Protein AF-0000000067801898 (afdb_homodimer)

Radius of gyration: 35.08 Å; Cα contacts (8 Å, |Δi|>4): 593; chains: 2; bounding box: 72×144×115 Å

Structure (mmCIF, N/CA/C/O backbone):
data_AF-0000000067801898-model_v1
#
loop_
_entity.id
_entity.type
_entity.pdbx_description
1 polymer 'ascorbate ferrireductase (transmembrane)'
#
loop_
_atom_site.group_PDB
_atom_site.id
_atom_site.type_symbol
_atom_site.label_atom_id
_atom_site.label_alt_id
_atom_site.label_comp_id
_atom_site.label_asym_id
_atom_site.label_entity_id
_atom_site.label_seq_id
_atom_site.pdbx_PDB_ins_code
_atom_site.Cartn_x
_atom_site.Cartn_y
_atom_site.Cartn_z
_atom_site.occupancy
_atom_site.B_iso_or_equiv
_at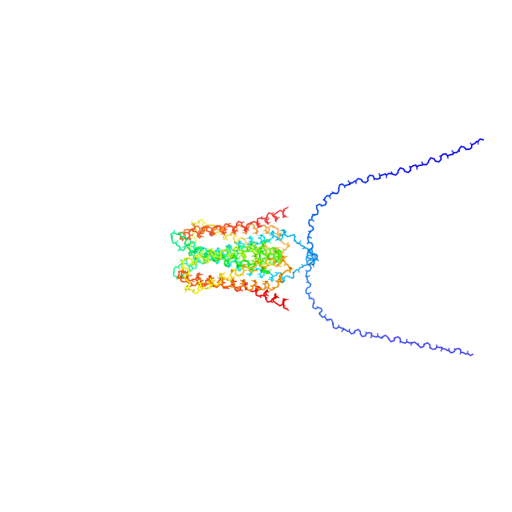om_site.auth_seq_id
_atom_site.auth_comp_id
_atom_site.auth_asym_id
_atom_site.auth_atom_id
_atom_site.pdbx_PDB_model_num
ATOM 1 N N . MET A 1 1 ? -4.434 72.938 93.375 1 27.16 1 MET A N 1
ATOM 2 C CA . MET A 1 1 ? -4.922 71.625 93 1 27.16 1 MET A CA 1
ATOM 3 C C . MET A 1 1 ? -4.379 71.25 91.625 1 27.16 1 MET A C 1
ATOM 5 O O . MET A 1 1 ? -4.59 71.938 90.625 1 27.16 1 MET A O 1
ATOM 9 N N . ASP A 1 2 ? -3.256 70.562 91.562 1 28.69 2 ASP A N 1
ATOM 10 C CA . ASP A 1 2 ? -2.227 70.188 90.625 1 28.69 2 ASP A CA 1
ATOM 11 C C . ASP A 1 2 ? -2.807 69.375 89.5 1 28.69 2 ASP A C 1
ATOM 13 O O . ASP A 1 2 ? -3.562 68.438 89.75 1 28.69 2 ASP A O 1
ATOM 17 N N . ARG A 1 3 ? -3.027 69.938 88.375 1 37.12 3 ARG A N 1
ATOM 18 C CA . ARG A 1 3 ? -3.666 69.438 87.188 1 37.12 3 ARG A CA 1
ATOM 19 C C . ARG A 1 3 ? -2.996 68.125 86.688 1 37.12 3 ARG A C 1
ATOM 21 O O . ARG A 1 3 ? -1.773 68.125 86.562 1 37.12 3 ARG A O 1
ATOM 28 N N . PRO A 1 4 ? -3.576 67 87.062 1 34.25 4 PRO A N 1
ATOM 29 C CA . PRO A 1 4 ? -2.977 65.688 86.812 1 34.25 4 PRO A CA 1
ATOM 30 C C . PRO A 1 4 ? -2.49 65.5 85.375 1 34.25 4 PRO A C 1
ATOM 32 O O . PRO A 1 4 ? -3.008 66.125 84.5 1 34.25 4 PRO A O 1
ATOM 35 N N . SER A 1 5 ? -1.209 65.375 85.188 1 30.64 5 SER A N 1
ATOM 36 C CA . SER A 1 5 ? -0.363 65.062 84.062 1 30.64 5 SER A CA 1
ATOM 37 C C . SER A 1 5 ? -0.878 63.906 83.25 1 30.64 5 SER A C 1
ATOM 39 O O . SER A 1 5 ? -1.076 62.812 83.75 1 30.64 5 SER A O 1
ATOM 41 N N . THR A 1 6 ? -1.916 64.125 82.438 1 31.09 6 THR A N 1
ATOM 42 C CA . THR A 1 6 ? -2.557 63.125 81.562 1 31.09 6 THR A CA 1
ATOM 43 C C . THR A 1 6 ? -1.512 62.312 80.812 1 31.09 6 THR A C 1
ATOM 45 O O . THR A 1 6 ? -0.663 62.875 80.062 1 31.09 6 THR A O 1
ATOM 48 N N . SER A 1 7 ? -0.985 61.25 81.375 1 28.69 7 SER A N 1
ATOM 49 C CA . SER A 1 7 ? -0.036 60.219 80.938 1 28.69 7 SER A CA 1
ATOM 50 C C . SER A 1 7 ? -0.397 59.75 79.562 1 28.69 7 SER A C 1
ATOM 52 O O . SER A 1 7 ? -1.523 59.281 79.312 1 28.69 7 SER A O 1
ATOM 54 N N . ARG A 1 8 ? 0.052 60.406 78.5 1 30.11 8 ARG A N 1
ATOM 55 C CA . ARG A 1 8 ? -0.04 60.094 77.125 1 30.11 8 ARG A CA 1
ATOM 56 C C . ARG A 1 8 ? 0.365 58.656 76.812 1 30.11 8 ARG A C 1
ATOM 58 O O . ARG A 1 8 ? 1.52 58.281 77.062 1 30.11 8 ARG A O 1
ATOM 65 N N . GLN A 1 9 ? -0.418 57.656 77.312 1 26.56 9 GLN A N 1
ATOM 66 C CA . GLN A 1 9 ? -0.182 56.219 77.062 1 26.56 9 GLN A CA 1
ATOM 67 C C . GLN A 1 9 ? 0.159 56 75.562 1 26.56 9 GLN A C 1
ATOM 69 O O . GLN A 1 9 ? -0.583 56.438 74.688 1 26.56 9 GLN A O 1
ATOM 74 N N . SER A 1 10 ? 1.438 56.062 75.188 1 27.97 10 SER A N 1
ATOM 75 C CA . SER A 1 10 ? 2.037 55.719 73.938 1 27.97 10 SER A CA 1
ATOM 76 C C . SER A 1 10 ? 1.45 54.406 73.375 1 27.97 10 SER A C 1
ATOM 78 O O . SER A 1 10 ? 1.435 53.406 74.062 1 27.97 10 SER A O 1
ATOM 80 N N . ILE A 1 11 ? 0.331 54.438 72.75 1 28.78 11 ILE A N 1
ATOM 81 C CA . ILE A 1 11 ? -0.281 53.344 72 1 28.78 11 ILE A CA 1
ATOM 82 C C . ILE A 1 11 ? 0.783 52.625 71.125 1 28.78 11 ILE A C 1
ATOM 84 O O . ILE A 1 11 ? 1.412 53.219 70.25 1 28.78 11 ILE A O 1
ATOM 88 N N . GLU A 1 12 ? 1.595 51.781 71.75 1 26.09 12 GLU A N 1
ATOM 89 C CA . GLU A 1 12 ? 2.527 50.875 71.125 1 26.09 12 GLU A CA 1
ATOM 90 C C . GLU A 1 12 ? 1.897 50.25 69.875 1 26.09 12 GLU A C 1
ATOM 92 O O . GLU A 1 12 ? 0.815 49.656 69.938 1 26.09 12 GLU A O 1
ATOM 97 N N . LYS A 1 13 ? 2.084 50.875 68.75 1 30.86 13 LYS A N 1
ATOM 98 C CA . LYS A 1 13 ? 1.752 50.375 67.438 1 30.86 13 LYS A CA 1
ATOM 99 C C . LYS A 1 13 ? 2.121 48.875 67.312 1 30.86 13 LYS A C 1
ATOM 101 O O . LYS A 1 13 ? 3.291 48.531 67.438 1 30.86 13 LYS A O 1
ATOM 106 N N . VAL A 1 14 ? 1.368 47.969 67.875 1 29.97 14 VAL A N 1
ATOM 107 C CA . VAL A 1 14 ? 1.516 46.531 67.688 1 29.97 14 VAL A CA 1
ATOM 108 C C . VAL A 1 14 ? 1.707 46.281 66.188 1 29.97 14 VAL A C 1
ATOM 110 O O . VAL A 1 14 ? 0.829 46.594 65.375 1 29.97 14 VAL A O 1
ATOM 113 N N . GLU A 1 15 ? 2.885 46.469 65.625 1 28.5 15 GLU A N 1
ATOM 114 C CA . GLU A 1 15 ? 3.24 46.031 64.312 1 28.5 15 GLU A CA 1
ATOM 115 C C . GLU A 1 15 ? 2.674 44.656 64 1 28.5 15 GLU A C 1
ATOM 117 O O . GLU A 1 15 ? 2.975 43.688 64.75 1 28.5 15 GLU A O 1
ATOM 122 N N . MET A 1 16 ? 1.35 44.531 63.75 1 27.84 16 MET A N 1
ATOM 123 C CA . MET A 1 16 ? 0.76 43.312 63.25 1 27.84 16 MET A CA 1
ATOM 124 C C . MET A 1 16 ? 1.7 42.625 62.25 1 27.84 16 MET A C 1
ATOM 126 O O . MET A 1 16 ? 2.006 43.188 61.219 1 27.84 16 MET A O 1
ATOM 130 N N . PHE A 1 17 ? 2.721 41.906 62.719 1 28.55 17 PHE A N 1
ATOM 131 C CA . PHE A 1 17 ? 3.484 41 61.875 1 28.55 17 PHE A CA 1
ATOM 132 C C . PHE A 1 17 ? 2.559 40.188 61 1 28.55 17 PHE A C 1
ATOM 134 O O . PHE A 1 17 ? 1.711 39.438 61.469 1 28.55 17 PHE A O 1
ATOM 141 N N . GLU A 1 18 ? 1.99 40.812 59.906 1 27.89 18 GLU A N 1
ATOM 142 C CA . GLU A 1 18 ? 1.312 40 58.906 1 27.89 18 GLU A CA 1
ATOM 143 C C . GLU A 1 18 ? 2.043 38.688 58.625 1 27.89 18 GLU A C 1
ATOM 145 O O . GLU A 1 18 ? 3.215 38.688 58.25 1 27.89 18 GLU A O 1
ATOM 150 N N . VAL A 1 19 ? 1.879 37.719 59.469 1 30.95 19 VAL A N 1
ATOM 151 C CA . VAL A 1 19 ? 2.256 36.344 59.156 1 30.95 19 VAL A CA 1
ATOM 152 C C . VAL A 1 19 ? 1.935 36.031 57.719 1 30.95 19 VAL A C 1
ATOM 154 O O . VAL A 1 19 ? 0.764 35.938 57.312 1 30.95 19 VAL A O 1
ATOM 157 N N . ARG A 1 20 ? 2.66 36.625 56.781 1 31.84 20 ARG A N 1
ATOM 158 C CA . ARG A 1 20 ? 2.564 36.156 55.406 1 31.84 20 ARG A CA 1
ATOM 159 C C . ARG A 1 20 ? 2.646 34.625 55.344 1 31.84 20 ARG A C 1
ATOM 161 O O . ARG A 1 20 ? 3.643 34.062 55.781 1 31.84 20 ARG A O 1
ATOM 168 N N . GLU A 1 21 ? 1.547 33.938 55.719 1 30.95 21 GLU A N 1
ATOM 169 C CA . GLU A 1 21 ? 1.444 32.5 55.438 1 30.95 21 GLU A CA 1
ATOM 170 C C . GLU A 1 21 ? 2.188 32.125 54.156 1 30.95 21 GLU A C 1
ATOM 172 O O . GLU A 1 21 ? 1.979 32.75 53.094 1 30.95 21 GLU A O 1
ATOM 177 N N . HIS A 1 22 ? 3.428 31.672 54.25 1 29.84 22 HIS A N 1
ATOM 178 C CA . HIS A 1 22 ? 4.148 31.031 53.156 1 29.84 22 HIS A CA 1
ATOM 179 C C . HIS A 1 22 ? 3.25 30.062 52.406 1 29.84 22 HIS A C 1
ATOM 181 O O . HIS A 1 22 ? 2.82 29.047 53 1 29.84 22 HIS A O 1
ATOM 187 N N . VAL A 1 23 ? 2.227 30.5 51.75 1 32.84 23 VAL A N 1
ATOM 188 C CA . VAL A 1 23 ? 1.56 29.562 50.844 1 32.84 23 VAL A CA 1
ATOM 189 C C . VAL A 1 23 ? 2.6 28.688 50.156 1 32.84 23 VAL A C 1
ATOM 191 O O . VAL A 1 23 ? 3.609 29.188 49.656 1 32.84 23 VAL A O 1
ATOM 194 N N . PRO A 1 24 ? 2.719 27.453 50.5 1 31.77 24 PRO A N 1
ATOM 195 C CA . PRO A 1 24 ? 3.668 26.594 49.812 1 31.77 24 PRO A CA 1
ATOM 196 C C . PRO A 1 24 ? 3.723 26.875 48.312 1 31.77 24 PRO A C 1
ATOM 198 O O . PRO A 1 24 ? 2.75 27.375 47.75 1 31.77 24 PRO A O 1
ATOM 201 N N . TYR A 1 25 ? 4.824 27.344 47.75 1 31.38 25 TYR A N 1
ATOM 202 C CA . TYR A 1 25 ? 5.035 27.359 46.312 1 31.38 25 TYR A CA 1
ATOM 203 C C . TYR A 1 25 ? 4.363 26.156 45.625 1 31.38 25 TYR A C 1
ATOM 205 O O . TYR A 1 25 ? 4.734 25.016 45.906 1 31.38 25 TYR A O 1
ATOM 213 N N . GLN A 1 26 ? 3.084 26.109 45.5 1 29.44 26 GLN A N 1
ATOM 214 C CA . GLN A 1 26 ? 2.604 25.078 44.562 1 29.44 26 GLN A CA 1
ATOM 215 C C . GLN A 1 26 ? 3.574 24.891 43.406 1 29.44 26 GLN A C 1
ATOM 217 O O . GLN A 1 26 ? 3.932 25.844 42.719 1 29.44 26 GLN A O 1
ATOM 222 N N . ALA A 1 27 ? 4.457 23.938 43.438 1 32 27 ALA A N 1
ATOM 223 C CA . ALA A 1 27 ? 5.18 23.438 42.25 1 32 27 ALA A CA 1
ATOM 224 C C . ALA A 1 27 ? 4.363 23.656 40.969 1 32 27 ALA A C 1
ATOM 226 O O . ALA A 1 27 ? 3.301 23.047 40.812 1 32 27 ALA A O 1
ATOM 227 N N . GLU A 1 28 ? 4.152 24.875 40.594 1 29.61 28 GLU A N 1
ATOM 228 C CA . GLU A 1 28 ? 3.689 24.953 39.219 1 29.61 28 GLU A CA 1
ATOM 229 C C . GLU A 1 28 ? 4.297 23.844 38.344 1 29.61 28 GLU A C 1
ATOM 231 O O . GLU A 1 28 ? 5.516 23.781 38.188 1 29.61 28 GLU A O 1
ATOM 236 N N . LEU A 1 29 ? 3.875 22.656 38.406 1 31.8 29 LEU A N 1
ATOM 237 C CA . LEU A 1 29 ? 4.152 21.75 37.312 1 31.8 29 LEU A CA 1
ATOM 238 C C . LEU A 1 29 ? 4.293 22.516 36 1 31.8 29 LEU A C 1
ATOM 240 O O . LEU A 1 29 ? 3.324 23.094 35.5 1 31.8 29 LEU A O 1
ATOM 244 N N . THR A 1 30 ? 5.336 23.234 35.844 1 31.27 30 THR A N 1
ATOM 245 C CA . THR A 1 30 ? 5.727 23.703 34.531 1 31.27 30 THR A CA 1
ATOM 246 C C . THR A 1 30 ? 5.223 22.75 33.438 1 31.27 30 THR A C 1
ATOM 248 O O . THR A 1 30 ? 5.719 21.625 33.312 1 31.27 30 THR A O 1
ATOM 251 N N . ARG A 1 31 ? 3.969 22.609 33.281 1 33.97 31 ARG A N 1
ATOM 252 C CA . ARG A 1 31 ? 3.631 22.109 31.938 1 33.97 31 ARG A CA 1
ATOM 253 C C . ARG A 1 31 ? 4.645 22.594 30.906 1 33.97 31 ARG A C 1
ATOM 255 O O . ARG A 1 31 ? 4.949 23.781 30.828 1 33.97 31 ARG A O 1
ATOM 262 N N . ALA A 1 32 ? 5.633 21.688 30.562 1 34.38 32 ALA A N 1
ATOM 263 C CA . ALA A 1 32 ? 6.5 22.047 29.453 1 34.38 32 ALA A CA 1
ATOM 264 C C . ALA A 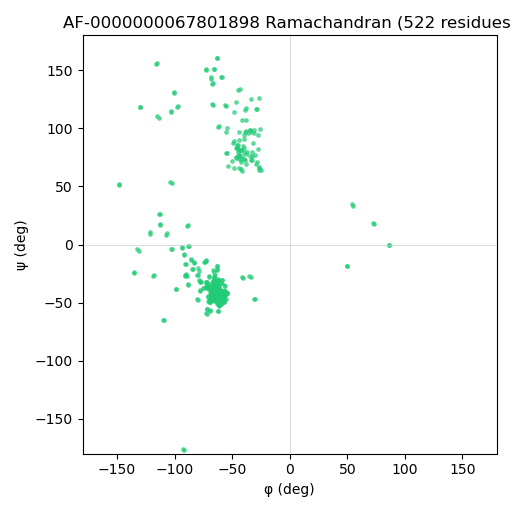1 32 ? 5.781 22.984 28.469 1 34.38 32 ALA A C 1
ATOM 266 O O . ALA A 1 32 ? 4.641 22.719 28.078 1 34.38 32 ALA A O 1
ATOM 267 N N . PRO A 1 33 ? 5.945 24.25 28.609 1 34.5 33 PRO A N 1
ATOM 268 C CA . PRO A 1 33 ? 5.352 25.125 27.594 1 34.5 33 PRO A CA 1
ATOM 269 C C . PRO A 1 33 ? 5.211 24.438 26.234 1 34.5 33 PRO A C 1
ATOM 271 O O . PRO A 1 33 ? 5.941 23.5 25.938 1 34.5 33 PRO A O 1
ATOM 274 N N . ALA A 1 34 ? 4.043 24.406 25.625 1 39.59 34 ALA A N 1
ATOM 275 C CA . ALA A 1 34 ? 4.062 24.281 24.156 1 39.59 34 ALA A CA 1
ATOM 276 C C . ALA A 1 34 ? 5.312 24.922 23.578 1 39.59 34 ALA A C 1
ATOM 278 O O . ALA A 1 34 ? 5.574 26.109 23.797 1 39.59 34 ALA A O 1
ATOM 279 N N . ALA A 1 35 ? 6.418 24.297 23.656 1 37.53 35 ALA A N 1
ATOM 280 C CA . ALA A 1 35 ? 7.664 24.828 23.109 1 37.53 35 ALA A CA 1
ATOM 281 C C . ALA A 1 35 ? 7.402 25.766 21.938 1 37.53 35 ALA A C 1
ATOM 283 O O . ALA A 1 35 ? 6.762 25.359 20.953 1 37.53 35 ALA A O 1
ATOM 284 N N . TYR A 1 36 ? 7.086 26.984 22.219 1 37.62 36 TYR A N 1
ATOM 285 C CA . TYR A 1 36 ? 7.152 28.094 21.266 1 37.62 36 TYR A CA 1
ATOM 286 C C . TYR A 1 36 ? 8.461 28.062 20.484 1 37.62 36 TYR A C 1
ATOM 288 O O . TYR A 1 36 ? 9.539 28.047 21.078 1 37.62 36 TYR A O 1
ATOM 296 N N . ASP A 1 37 ? 8.617 27.312 19.453 1 35.91 37 ASP A N 1
ATOM 297 C CA . ASP A 1 37 ? 9.75 27.719 18.641 1 35.91 37 ASP A CA 1
ATOM 298 C C . ASP A 1 37 ? 9.703 29.234 18.375 1 35.91 37 ASP A C 1
ATOM 300 O O . ASP A 1 37 ? 8.727 29.734 17.812 1 35.91 37 ASP A O 1
ATOM 304 N N . GLU A 1 38 ? 10.266 30.062 19.203 1 38.31 38 GLU A N 1
ATOM 305 C CA . GLU A 1 38 ? 10.367 31.516 19.078 1 38.31 38 GLU A CA 1
ATOM 306 C C . GLU A 1 38 ? 10.43 31.938 17.609 1 38.31 38 GLU A C 1
ATOM 308 O O . GLU A 1 38 ? 9.875 32.969 17.234 1 38.31 38 GLU A O 1
ATOM 313 N N . GLU A 1 39 ? 11.289 31.234 16.828 1 38.41 39 GLU A N 1
ATOM 314 C CA . GLU A 1 39 ? 11.516 31.734 15.484 1 38.41 39 GLU A CA 1
ATOM 315 C C . GLU A 1 39 ? 10.273 31.562 14.617 1 38.41 39 GLU A C 1
ATOM 317 O O . GLU A 1 39 ? 9.93 32.469 13.836 1 38.41 39 GLU A O 1
ATOM 322 N N . SER A 1 40 ? 9.75 30.281 14.484 1 39.47 40 SER A N 1
ATOM 323 C CA . SER A 1 40 ? 8.758 30.156 13.414 1 39.47 40 SER A CA 1
ATOM 324 C C . SER A 1 40 ? 7.352 30.453 13.938 1 39.47 40 SER A C 1
ATOM 326 O O . SER A 1 40 ? 6.41 30.578 13.156 1 39.47 40 SER A O 1
ATOM 328 N N . GLY A 1 41 ? 7.012 31.109 15.164 1 40.03 41 GLY A N 1
ATOM 329 C CA . GLY A 1 41 ? 5.73 31.516 15.711 1 40.03 41 GLY A CA 1
ATOM 330 C C . GLY A 1 41 ? 4.691 30.406 15.695 1 40.03 41 GLY A C 1
ATOM 331 O O . GLY A 1 41 ? 3.512 30.656 15.953 1 40.03 41 GLY A O 1
ATOM 332 N N . ASP A 1 42 ? 4.75 29.297 14.938 1 44.22 42 ASP A N 1
ATOM 333 C CA . ASP A 1 42 ? 3.645 28.359 14.789 1 44.22 42 ASP A CA 1
ATOM 334 C C . ASP A 1 42 ? 3.363 27.625 16.109 1 44.22 42 ASP A C 1
ATOM 336 O O . ASP A 1 42 ? 4.27 27.422 16.906 1 44.22 42 ASP A O 1
ATOM 340 N N . VAL A 1 43 ? 2.242 27.656 16.734 1 45.28 43 VAL A N 1
ATOM 341 C CA . VAL A 1 43 ? 1.743 26.875 17.859 1 45.28 43 VAL A CA 1
ATOM 342 C C . VAL A 1 43 ? 2.213 25.438 17.734 1 45.28 43 VAL A C 1
ATOM 344 O O . VAL A 1 43 ? 1.974 24.781 16.719 1 45.28 43 VAL A O 1
ATOM 347 N N . TYR A 1 44 ? 3.254 24.891 18.328 1 48.19 44 TYR A N 1
ATOM 348 C CA . TYR A 1 44 ? 3.869 23.578 18.328 1 48.19 44 TYR A CA 1
ATOM 349 C C . TYR A 1 44 ? 2.859 22.5 18.719 1 48.19 44 TYR A C 1
ATOM 351 O O . TYR A 1 44 ? 2.363 22.484 19.844 1 48.19 44 TYR A O 1
ATOM 359 N N . ASP A 1 45 ? 1.955 21.969 17.984 1 57.66 45 ASP A N 1
ATOM 360 C CA . ASP A 1 45 ? 1.475 20.641 18.344 1 57.66 45 ASP A CA 1
ATOM 361 C C . ASP A 1 45 ? 2.559 19.844 19.078 1 57.66 45 ASP A C 1
ATOM 363 O O . ASP A 1 45 ? 3.73 19.906 18.703 1 57.66 45 ASP A O 1
ATOM 367 N N . SER A 1 46 ? 2.361 19.438 20.406 1 74.19 46 SER A N 1
ATOM 368 C CA . SER A 1 46 ? 3.361 18.703 21.156 1 74.19 46 SER A CA 1
ATOM 369 C C . SER A 1 46 ? 3.975 17.578 20.328 1 74.19 46 SER A C 1
ATOM 371 O O . SER A 1 46 ? 3.332 17.062 19.406 1 74.19 46 SER A O 1
ATOM 373 N N . SER A 1 47 ? 5.25 17.5 20.359 1 79.19 47 SER A N 1
ATOM 374 C CA . SER A 1 47 ? 5.996 16.438 19.703 1 79.19 47 SER A CA 1
ATOM 375 C C . SER A 1 47 ? 5.305 15.086 19.875 1 79.19 47 SER A C 1
ATOM 377 O O . SER A 1 47 ? 5.266 14.273 18.938 1 79.19 47 SER A O 1
ATOM 379 N N . TRP A 1 48 ? 4.578 14.945 20.969 1 85.06 48 TRP A N 1
ATOM 380 C CA . TRP A 1 48 ? 3.908 13.68 21.234 1 85.06 48 TRP A CA 1
ATOM 381 C C . TRP A 1 48 ? 2.643 13.539 20.391 1 85.06 48 TRP A C 1
ATOM 383 O O . TRP A 1 48 ? 2.338 12.453 19.891 1 85.06 48 TRP A O 1
ATOM 393 N N . THR A 1 49 ? 1.963 14.555 20.266 1 87.69 49 THR A N 1
ATOM 394 C CA . THR A 1 49 ? 0.743 14.516 19.469 1 87.69 49 THR A CA 1
ATOM 395 C C . THR A 1 49 ? 1.066 14.273 17.984 1 87.69 49 THR A C 1
ATOM 397 O O . THR A 1 49 ? 0.364 13.523 17.312 1 87.69 49 THR A O 1
ATOM 400 N N . SER A 1 50 ? 2.125 14.898 17.594 1 89.12 50 SER A N 1
ATOM 401 C CA . SER A 1 50 ? 2.549 14.711 16.219 1 89.12 50 SER A CA 1
ATOM 402 C C . SER A 1 50 ? 3.002 13.273 15.969 1 89.12 50 SER A C 1
ATOM 404 O O . SER A 1 50 ? 2.668 12.68 14.945 1 89.12 50 SER A O 1
ATOM 406 N N . ALA A 1 51 ? 3.701 12.734 16.922 1 90.56 51 ALA A N 1
ATOM 407 C CA . ALA A 1 51 ? 4.156 11.352 16.812 1 90.56 51 ALA A CA 1
ATOM 408 C C . ALA A 1 51 ? 2.975 10.391 16.812 1 90.56 51 ALA A C 1
ATOM 410 O O . ALA A 1 51 ? 2.965 9.398 16.078 1 90.56 51 ALA A O 1
ATOM 411 N N . PHE A 1 52 ? 2.059 10.633 17.672 1 93 52 PHE A N 1
ATOM 412 C CA . PHE A 1 52 ? 0.872 9.789 17.75 1 93 52 PHE A CA 1
ATOM 413 C C . PHE A 1 52 ? 0.104 9.82 16.438 1 93 52 PHE A C 1
ATOM 415 O O . PHE A 1 52 ? -0.318 8.773 15.938 1 93 52 PHE A O 1
ATOM 422 N N . ARG A 1 53 ? -0.082 10.945 15.836 1 92.75 53 ARG A N 1
ATOM 423 C CA . ARG A 1 53 ? -0.771 11.078 14.555 1 92.75 53 ARG A CA 1
ATOM 424 C C . ARG A 1 53 ? -0.017 10.344 13.445 1 92.75 53 ARG A C 1
ATOM 426 O O . ARG A 1 53 ? -0.63 9.695 12.602 1 92.75 53 ARG A O 1
ATOM 433 N N . ALA A 1 54 ? 1.287 10.477 13.539 1 93.81 54 ALA A N 1
ATOM 434 C CA . ALA A 1 54 ? 2.109 9.781 12.547 1 93.81 54 ALA A CA 1
ATOM 435 C C . ALA A 1 54 ? 1.944 8.273 12.664 1 93.81 54 ALA A C 1
ATOM 437 O O . ALA A 1 54 ? 1.88 7.57 11.656 1 93.81 54 ALA A O 1
ATOM 438 N N . MET A 1 55 ? 1.89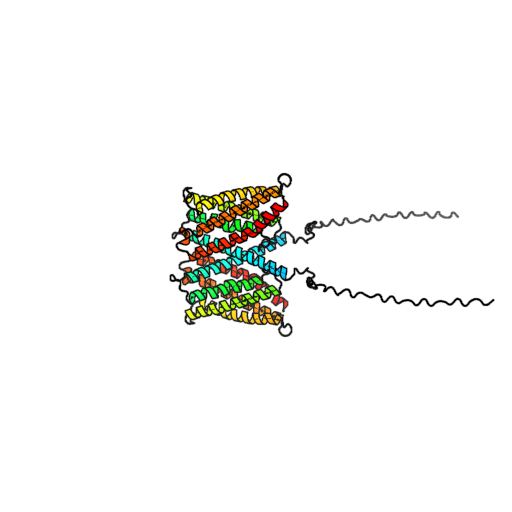7 7.82 13.875 1 95.44 55 MET A N 1
ATOM 439 C CA . MET A 1 55 ? 1.708 6.391 14.102 1 95.44 55 MET A CA 1
ATOM 440 C C . MET A 1 55 ? 0.35 5.934 13.578 1 95.44 55 MET A C 1
ATOM 442 O O . MET A 1 55 ? 0.243 4.871 12.961 1 95.44 55 MET A O 1
ATOM 446 N N . CYS A 1 56 ? -0.7 6.68 13.805 1 95.88 56 CYS A N 1
ATOM 447 C CA . CYS A 1 56 ? -2.029 6.355 13.297 1 95.88 56 CYS A CA 1
ATOM 448 C C . CYS A 1 56 ? -2.043 6.324 11.773 1 95.88 56 CYS A C 1
ATOM 450 O O . CYS A 1 56 ? -2.631 5.426 11.172 1 95.88 56 CYS A O 1
ATOM 452 N N . GLN A 1 57 ? -1.363 7.262 11.172 1 96.25 57 GLN A N 1
ATOM 453 C CA . GLN A 1 57 ? -1.319 7.309 9.719 1 96.25 57 GLN A CA 1
ATOM 454 C C . GLN A 1 57 ? -0.466 6.18 9.148 1 96.25 57 GLN A C 1
ATOM 456 O O . GLN A 1 57 ? -0.737 5.672 8.062 1 96.25 57 GLN A O 1
ATOM 461 N N . LEU A 1 58 ? 0.564 5.82 9.898 1 96.69 58 LEU A N 1
ATOM 462 C CA . LEU A 1 58 ? 1.368 4.68 9.477 1 96.69 58 LEU A CA 1
ATOM 463 C C . LEU A 1 58 ? 0.542 3.396 9.492 1 96.69 58 LEU A C 1
ATOM 465 O O . LEU A 1 58 ? 0.604 2.604 8.555 1 96.69 58 LEU A O 1
ATOM 469 N N . ILE A 1 59 ? -0.253 3.211 10.531 1 97.69 59 ILE A N 1
ATOM 470 C CA . ILE A 1 59 ? -1.118 2.039 10.617 1 97.69 59 ILE A CA 1
ATOM 471 C C . ILE A 1 59 ? -2.137 2.066 9.484 1 97.69 59 ILE A C 1
ATOM 473 O O . ILE A 1 59 ? -2.416 1.034 8.867 1 97.69 59 ILE A O 1
ATOM 477 N N . ASN A 1 60 ? -2.709 3.211 9.211 1 98.12 60 ASN A N 1
ATOM 478 C CA . ASN A 1 60 ? -3.623 3.383 8.086 1 98.12 60 ASN A CA 1
ATOM 479 C C . ASN A 1 60 ? -2.951 3.033 6.762 1 98.12 60 ASN A C 1
ATOM 481 O O . ASN A 1 60 ? -3.527 2.318 5.941 1 98.12 60 ASN A O 1
ATOM 485 N N . LEU A 1 61 ? -1.722 3.496 6.586 1 97.94 61 LEU A N 1
ATOM 486 C CA . LEU A 1 61 ? -0.941 3.211 5.387 1 97.94 61 LEU A CA 1
ATOM 487 C C . LEU A 1 61 ? -0.713 1.711 5.23 1 97.94 61 LEU A C 1
ATOM 489 O O . LEU A 1 61 ? -0.847 1.171 4.129 1 97.94 61 LEU A O 1
ATOM 493 N N . LEU A 1 62 ? -0.403 1.071 6.266 1 98.12 62 LEU A N 1
ATOM 494 C CA . LEU A 1 62 ? -0.156 -0.366 6.234 1 98.12 62 LEU A CA 1
ATOM 495 C C . LEU A 1 62 ? -1.4 -1.121 5.777 1 98.12 62 LEU A C 1
ATOM 497 O O . LEU A 1 62 ? -1.299 -2.115 5.055 1 98.12 62 LEU A O 1
ATOM 501 N N . HIS A 1 63 ? -2.531 -0.66 6.195 1 98.38 63 HIS A N 1
ATOM 502 C CA . HIS A 1 63 ? -3.758 -1.332 5.781 1 98.38 63 HIS A CA 1
ATOM 503 C C . HIS A 1 63 ? -4.062 -1.066 4.312 1 98.38 63 HIS A C 1
ATOM 505 O O . HIS A 1 63 ? -4.59 -1.938 3.615 1 98.38 63 HIS A O 1
ATOM 511 N N . HIS A 1 64 ? -3.779 0.182 3.779 1 98.5 64 HIS A N 1
ATOM 512 C CA . HIS A 1 64 ? -3.859 0.415 2.342 1 98.5 64 HIS A CA 1
ATOM 513 C C . HIS A 1 64 ? -2.932 -0.525 1.579 1 98.5 64 HIS A C 1
ATOM 515 O O . HIS A 1 64 ? -3.295 -1.037 0.518 1 98.5 64 HIS A O 1
ATOM 521 N N . MET A 1 65 ? -1.754 -0.738 2.111 1 98.44 65 MET A N 1
ATOM 522 C CA . MET A 1 65 ? -0.789 -1.641 1.491 1 98.44 65 MET A CA 1
ATOM 523 C C . MET A 1 65 ? -1.321 -3.07 1.459 1 98.44 65 MET A C 1
ATOM 525 O O . MET A 1 65 ? -1.173 -3.77 0.457 1 98.44 65 MET A O 1
ATOM 529 N N . GLN A 1 66 ? -1.936 -3.461 2.561 1 98.69 66 GLN A N 1
ATOM 530 C CA . GLN A 1 66 ? -2.539 -4.789 2.607 1 98.69 66 GLN A CA 1
ATOM 531 C C . GLN A 1 66 ? -3.652 -4.922 1.573 1 98.69 66 GLN A C 1
ATOM 533 O O . GLN A 1 66 ? -3.766 -5.957 0.909 1 98.69 66 GLN A O 1
ATOM 538 N N . VAL A 1 67 ? -4.504 -3.895 1.471 1 98.81 67 VAL A N 1
ATOM 539 C CA . VAL A 1 67 ? -5.57 -3.896 0.477 1 98.81 67 VAL A CA 1
ATOM 540 C C . VAL A 1 67 ? -4.98 -4.078 -0.919 1 98.81 67 VAL A C 1
ATOM 542 O O . VAL A 1 67 ? -5.48 -4.875 -1.714 1 98.81 67 VAL A O 1
ATOM 545 N N . ALA A 1 68 ? -3.91 -3.398 -1.228 1 98.62 68 ALA A N 1
ATOM 546 C CA . ALA A 1 68 ? -3.264 -3.473 -2.535 1 98.62 68 ALA A CA 1
ATOM 547 C C . ALA A 1 68 ? -2.734 -4.879 -2.807 1 98.62 68 ALA A C 1
ATOM 549 O O . ALA A 1 68 ? -2.869 -5.395 -3.918 1 98.62 68 ALA A O 1
ATOM 550 N N . ILE A 1 69 ? -2.162 -5.477 -1.799 1 98.69 69 ILE A N 1
ATOM 551 C CA . ILE A 1 69 ? -1.617 -6.82 -1.944 1 98.69 69 ILE A CA 1
ATOM 552 C C . ILE A 1 69 ? -2.742 -7.805 -2.26 1 98.69 69 ILE A C 1
ATOM 554 O O . ILE A 1 69 ? -2.635 -8.602 -3.191 1 98.69 69 ILE A O 1
ATOM 558 N N . VAL A 1 70 ? -3.822 -7.727 -1.509 1 98.81 70 VAL A N 1
ATOM 559 C CA . VAL A 1 70 ? -4.926 -8.664 -1.679 1 98.81 70 VAL A CA 1
ATOM 560 C C . VAL A 1 70 ? -5.535 -8.5 -3.068 1 98.81 70 VAL A C 1
ATOM 562 O O . VAL A 1 70 ? -5.754 -9.484 -3.779 1 98.81 70 VAL A O 1
ATOM 565 N N . VAL A 1 71 ? -5.773 -7.223 -3.5 1 98.75 71 VAL A N 1
ATOM 566 C CA . VAL A 1 71 ? -6.398 -6.965 -4.793 1 98.75 71 VAL A CA 1
ATOM 567 C C . VAL A 1 71 ? -5.461 -7.402 -5.918 1 98.75 71 VAL A C 1
ATOM 569 O O . VAL A 1 71 ? -5.902 -7.996 -6.902 1 98.75 71 VAL A O 1
ATOM 572 N N . PHE A 1 72 ? -4.168 -7.188 -5.754 1 98.81 72 PHE A N 1
ATOM 573 C CA . PHE A 1 72 ? -3.195 -7.582 -6.766 1 98.81 72 PHE A CA 1
ATOM 574 C C . PHE A 1 72 ? -3.172 -9.094 -6.93 1 98.81 72 PHE A C 1
ATOM 576 O O . PHE A 1 72 ? -3.18 -9.602 -8.055 1 98.81 72 PHE A O 1
ATOM 583 N N . CYS A 1 73 ? -3.137 -9.789 -5.824 1 98 73 CYS A N 1
ATOM 584 C CA . CYS A 1 73 ? -3.105 -11.242 -5.863 1 98 73 CYS A CA 1
ATOM 585 C C . CYS A 1 73 ? -4.387 -11.805 -6.477 1 98 73 CYS A C 1
ATOM 587 O O . CYS A 1 73 ? -4.348 -12.789 -7.215 1 98 73 CYS A O 1
ATOM 589 N N . LEU A 1 74 ? -5.492 -11.172 -6.141 1 97.81 74 LEU A N 1
ATOM 590 C CA . LEU A 1 74 ? -6.77 -11.578 -6.715 1 97.81 74 LEU A CA 1
ATOM 591 C C . LEU A 1 74 ? -6.758 -11.43 -8.234 1 97.81 74 LEU A C 1
ATOM 593 O O . LEU A 1 74 ? -7.176 -12.336 -8.953 1 97.81 74 LEU A O 1
ATOM 597 N N . TRP A 1 75 ? -6.293 -10.289 -8.695 1 97.94 75 TRP A N 1
ATOM 598 C CA . TRP A 1 75 ? -6.219 -10.031 -10.125 1 97.94 75 TRP A CA 1
ATOM 599 C C . TRP A 1 75 ? -5.254 -10.992 -10.805 1 97.94 75 TRP A C 1
ATOM 601 O O . TRP A 1 75 ? -5.566 -11.555 -11.859 1 97.94 75 TRP A O 1
ATOM 611 N N . HIS A 1 76 ? -4.082 -11.211 -10.164 1 97.06 76 HIS A N 1
ATOM 612 C CA . HIS A 1 76 ? -3.104 -12.125 -10.734 1 97.06 76 HIS A CA 1
ATOM 613 C C . HIS A 1 76 ? -3.678 -13.539 -10.859 1 97.06 76 HIS A C 1
ATOM 615 O O . HIS A 1 76 ? -3.498 -14.195 -11.883 1 97.06 76 HIS A O 1
ATOM 621 N N . PHE A 1 77 ? -4.352 -14.008 -9.875 1 96.38 77 PHE A N 1
ATOM 622 C CA . PHE A 1 77 ? -4.961 -15.336 -9.883 1 96.38 77 PHE A CA 1
ATOM 623 C C . PHE A 1 77 ? -6.008 -15.438 -10.984 1 96.38 77 PHE A C 1
ATOM 625 O O . PHE A 1 77 ? -5.977 -16.375 -11.789 1 96.38 77 PHE A O 1
ATOM 632 N N . ALA A 1 78 ? -6.941 -14.438 -11.016 1 96.75 78 ALA A N 1
ATOM 633 C CA . ALA A 1 78 ? -8.047 -14.484 -11.969 1 96.75 78 ALA A CA 1
ATOM 634 C C . ALA A 1 78 ? -7.535 -14.453 -13.406 1 96.75 78 ALA A C 1
ATOM 636 O O . ALA A 1 78 ? -8.039 -15.172 -14.266 1 96.75 78 ALA A O 1
ATOM 637 N N . LEU A 1 79 ? -6.473 -13.734 -13.648 1 95.31 79 LEU A N 1
ATOM 638 C CA . LEU A 1 79 ? -5.992 -13.523 -15.008 1 95.31 79 LEU A CA 1
ATOM 639 C C . LEU A 1 79 ? -5.082 -14.672 -15.453 1 95.31 79 LEU A C 1
ATOM 641 O O . LEU A 1 79 ? -4.797 -14.82 -16.641 1 95.31 79 LEU A O 1
ATOM 645 N N . THR A 1 80 ? -4.641 -15.531 -14.461 1 93.25 80 THR A N 1
ATOM 646 C CA . THR A 1 80 ? -3.725 -16.609 -14.812 1 93.25 80 THR A CA 1
ATOM 647 C C . THR A 1 80 ? -4.32 -17.969 -14.453 1 93.25 80 THR A C 1
ATOM 649 O O . THR A 1 80 ? -3.629 -18.984 -14.484 1 93.25 80 THR A O 1
ATOM 652 N N . ALA A 1 81 ? -5.523 -18.031 -14.117 1 90.56 81 ALA A N 1
ATOM 653 C CA . ALA A 1 81 ? -6.16 -19.266 -13.641 1 90.56 81 ALA A CA 1
ATOM 654 C C . ALA A 1 81 ? -6.258 -20.297 -14.758 1 90.56 81 ALA A C 1
ATOM 656 O O . ALA A 1 81 ? -6.094 -21.484 -14.523 1 90.56 81 ALA A O 1
ATOM 657 N N . GLU A 1 82 ? -6.523 -19.781 -16 1 90.19 82 GLU A N 1
ATOM 658 C CA . GLU A 1 82 ? -6.629 -20.688 -17.141 1 90.19 82 GLU A CA 1
ATOM 659 C C . GLU A 1 82 ? -5.344 -20.688 -17.969 1 90.19 82 GLU A C 1
ATOM 661 O O . GLU A 1 82 ? -4.855 -19.641 -18.375 1 90.19 82 GLU A O 1
ATOM 666 N N . ALA A 1 83 ? -4.855 -21.812 -18.25 1 86.69 83 ALA A N 1
ATOM 667 C CA . ALA A 1 83 ? -3.59 -21.969 -18.969 1 86.69 83 ALA A CA 1
ATOM 668 C C . ALA A 1 83 ? -3.668 -21.375 -20.375 1 86.69 83 ALA A C 1
ATOM 670 O O . ALA A 1 83 ? -2.674 -20.859 -20.891 1 86.69 83 ALA A O 1
ATOM 671 N N . ASN A 1 84 ? -4.887 -21.422 -20.922 1 89.56 84 ASN A N 1
ATOM 672 C CA . ASN A 1 84 ? -5.023 -20.938 -22.297 1 89.56 84 ASN A CA 1
ATOM 673 C C . ASN A 1 84 ? -5.297 -19.438 -22.344 1 89.56 84 ASN A C 1
ATOM 675 O O . ASN A 1 84 ? -5.469 -18.859 -23.422 1 89.56 84 ASN A O 1
ATOM 679 N N . GLY A 1 85 ? -5.414 -18.75 -21.172 1 88.12 85 GLY A N 1
ATOM 680 C CA . GLY A 1 85 ? -5.574 -17.297 -21.109 1 88.12 85 GLY A CA 1
ATOM 681 C C . GLY A 1 85 ? -7.02 -16.859 -21.219 1 88.12 85 GLY A C 1
ATOM 682 O O . GLY A 1 85 ? -7.305 -15.656 -21.203 1 88.12 85 GLY A O 1
ATOM 683 N N . THR A 1 86 ? -7.914 -17.797 -21.359 1 91.25 86 THR A N 1
ATOM 684 C CA . THR A 1 86 ? -9.328 -17.438 -21.438 1 91.25 86 THR A CA 1
ATOM 685 C C . THR A 1 86 ? -9.836 -16.906 -20.094 1 91.25 86 THR A C 1
ATOM 687 O O . THR A 1 86 ? -9.398 -17.375 -19.047 1 91.25 86 THR A O 1
ATOM 690 N N . ILE A 1 87 ? -10.727 -15.93 -20.203 1 93.56 87 ILE A N 1
ATOM 691 C CA . ILE A 1 87 ? -11.336 -15.359 -19 1 93.56 87 ILE A CA 1
ATOM 692 C C . ILE A 1 87 ? -12.836 -15.664 -19 1 93.56 87 ILE A C 1
ATOM 694 O O . ILE A 1 87 ? -13.578 -15.172 -19.844 1 93.56 87 ILE A O 1
ATOM 698 N N . SER A 1 88 ? -13.266 -16.531 -18.094 1 94.88 88 SER A N 1
ATOM 699 C CA . SER A 1 88 ? -14.664 -16.922 -17.984 1 94.88 88 SER A CA 1
ATOM 700 C C . SER A 1 88 ? -15.406 -16.047 -16.984 1 94.88 88 SER A C 1
ATOM 702 O O . SER A 1 88 ? -14.836 -15.102 -16.438 1 94.88 88 SER A O 1
ATOM 704 N N . ASN A 1 89 ? -16.656 -16.344 -16.734 1 95.44 89 ASN A N 1
ATOM 705 C CA . ASN A 1 89 ? -17.484 -15.625 -15.781 1 95.44 89 ASN A CA 1
ATOM 706 C C . ASN A 1 89 ? -16.938 -15.734 -14.359 1 95.44 89 ASN A C 1
ATOM 708 O O . ASN A 1 89 ? -17.078 -14.805 -13.562 1 95.44 89 ASN A O 1
ATOM 712 N N . LEU A 1 90 ? -16.328 -16.781 -14.078 1 95 90 LEU A N 1
ATOM 713 C CA . LEU A 1 90 ? -15.805 -16.984 -12.727 1 95 90 LEU A CA 1
ATOM 714 C C . LEU A 1 90 ? -14.648 -16.031 -12.445 1 95 90 LEU A C 1
ATOM 716 O O . LEU A 1 90 ? -14.609 -15.398 -11.383 1 95 90 LEU A O 1
ATOM 720 N N . GLU A 1 91 ? -13.695 -15.93 -13.398 1 96.88 91 GLU A N 1
ATOM 721 C CA . GLU A 1 91 ? -12.57 -15.023 -13.227 1 96.88 91 GLU A CA 1
ATOM 722 C C . GLU A 1 91 ? -13.031 -13.562 -13.195 1 96.88 91 GLU A C 1
ATOM 724 O O . GLU A 1 91 ? -12.516 -12.766 -12.414 1 96.88 91 GLU A O 1
ATOM 729 N N . LEU A 1 92 ? -13.961 -13.312 -14 1 97.94 92 LEU A N 1
ATOM 730 C CA . LEU A 1 92 ? -14.516 -11.961 -13.984 1 97.94 92 LEU A CA 1
ATOM 731 C C . LEU A 1 92 ? -15.234 -11.672 -12.672 1 97.94 92 LEU A C 1
ATOM 733 O O . LEU A 1 92 ? -15.148 -10.562 -12.141 1 97.94 92 LEU A O 1
ATOM 737 N N . HIS A 1 93 ? -15.984 -12.688 -12.164 1 98.38 93 HIS A N 1
ATOM 738 C CA . HIS A 1 93 ? -16.609 -12.57 -10.852 1 98.38 93 HIS A CA 1
ATOM 739 C C . HIS A 1 93 ? -15.578 -12.242 -9.781 1 98.38 93 HIS A C 1
ATOM 741 O O . HIS A 1 93 ? -15.781 -11.328 -8.977 1 98.38 93 HIS A O 1
ATOM 747 N N . ILE A 1 94 ? -14.461 -12.867 -9.828 1 98.19 94 ILE A N 1
ATOM 748 C CA . ILE A 1 94 ? -13.406 -12.68 -8.844 1 98.19 94 ILE A CA 1
ATOM 749 C C . ILE A 1 94 ? -12.852 -11.258 -8.945 1 98.19 94 ILE A C 1
ATOM 751 O O . ILE A 1 94 ? -12.703 -10.57 -7.93 1 98.19 94 ILE A O 1
ATOM 755 N N . ILE A 1 95 ? -12.664 -10.781 -10.117 1 98.44 95 ILE A N 1
ATOM 756 C CA . ILE A 1 95 ? -12.078 -9.469 -10.344 1 98.44 95 ILE A CA 1
ATOM 757 C C . ILE A 1 95 ? -13.07 -8.383 -9.93 1 98.44 95 ILE A C 1
ATOM 759 O O . ILE A 1 95 ? -12.719 -7.469 -9.18 1 98.44 95 ILE A O 1
ATOM 763 N N . PHE A 1 96 ? -14.266 -8.484 -10.367 1 98.69 96 PHE A N 1
ATOM 764 C CA . PHE A 1 96 ? -15.258 -7.438 -10.141 1 98.69 96 PHE A CA 1
ATOM 765 C C . PHE A 1 96 ? -15.703 -7.414 -8.688 1 98.69 96 PHE A C 1
ATOM 767 O O . PHE A 1 96 ? -15.586 -6.387 -8.008 1 98.69 96 PHE A O 1
ATOM 774 N N . ALA A 1 97 ? -16.188 -8.555 -8.172 1 98.69 97 ALA A N 1
ATOM 775 C CA . ALA A 1 97 ? -16.656 -8.602 -6.793 1 98.69 97 ALA A CA 1
ATOM 776 C C . ALA A 1 97 ? -15.516 -8.344 -5.812 1 98.69 97 ALA A C 1
ATOM 778 O O . ALA A 1 97 ? -15.68 -7.605 -4.836 1 98.69 97 ALA A O 1
ATOM 779 N N . GLY A 1 98 ? -14.352 -8.938 -6.125 1 98.62 98 GLY A N 1
ATOM 780 C CA . GLY A 1 98 ? -13.188 -8.742 -5.27 1 98.62 98 GLY A CA 1
ATOM 781 C C . GLY A 1 98 ? -12.727 -7.301 -5.223 1 98.62 98 GLY A C 1
ATOM 782 O O . GLY A 1 98 ? -12.484 -6.754 -4.145 1 98.62 98 GLY A O 1
ATOM 783 N N . THR A 1 99 ? -12.617 -6.664 -6.379 1 98.81 99 THR A N 1
ATOM 784 C CA . THR A 1 99 ? -12.211 -5.266 -6.449 1 98.81 99 THR A CA 1
ATOM 785 C C . THR A 1 99 ? -13.266 -4.359 -5.828 1 98.81 99 THR A C 1
ATOM 787 O O . THR A 1 99 ? -12.938 -3.375 -5.164 1 98.81 99 THR A O 1
ATOM 790 N N . GLY A 1 100 ? -14.492 -4.711 -6.039 1 98.88 100 GLY A N 1
ATOM 791 C CA . GLY A 1 100 ? -15.57 -3.926 -5.457 1 98.88 100 GLY A CA 1
ATOM 792 C C . GLY A 1 100 ? -15.508 -3.863 -3.941 1 98.88 100 GLY A C 1
ATOM 793 O O . GLY A 1 100 ? -15.516 -2.775 -3.361 1 98.88 100 GLY A O 1
ATOM 794 N N . TYR A 1 101 ? -15.406 -5 -3.295 1 98.88 101 TYR A N 1
ATOM 795 C CA . TYR A 1 101 ? -15.438 -5.039 -1.837 1 98.88 101 TYR A CA 1
ATOM 796 C C . TYR A 1 101 ? -14.086 -4.652 -1.251 1 98.88 101 TYR A C 1
ATOM 798 O O . TYR A 1 101 ? -14 -3.783 -0.382 1 98.88 101 TYR A O 1
ATOM 806 N N . GLN A 1 102 ? -13.055 -5.242 -1.791 1 98.44 102 GLN A N 1
ATOM 807 C CA . GLN A 1 102 ? -11.75 -5.156 -1.155 1 98.44 102 GLN A CA 1
ATOM 808 C C . GLN A 1 102 ? -11.07 -3.822 -1.46 1 98.44 102 GLN A C 1
ATOM 810 O O . GLN A 1 102 ? -10.242 -3.352 -0.683 1 98.44 102 GLN A O 1
ATOM 815 N N . PHE A 1 103 ? -11.414 -3.236 -2.566 1 98.75 103 PHE A N 1
ATOM 816 C CA . PHE A 1 103 ? -10.75 -1.99 -2.922 1 98.75 103 PHE A CA 1
ATOM 817 C C . PHE A 1 103 ? -11.703 -0.809 -2.797 1 98.75 103 PHE A C 1
ATOM 819 O O . PHE A 1 103 ? -11.609 -0.03 -1.845 1 98.75 103 PHE A O 1
ATOM 826 N N . PHE A 1 104 ? -12.719 -0.772 -3.596 1 98.81 104 PHE A N 1
ATOM 827 C CA . PHE A 1 104 ? -13.539 0.428 -3.707 1 98.81 104 PHE A CA 1
ATOM 828 C C . PHE A 1 104 ? -14.336 0.658 -2.43 1 98.81 104 PHE A C 1
ATOM 830 O O . PHE A 1 104 ? -14.328 1.757 -1.873 1 98.81 104 PHE A O 1
ATOM 837 N N . LEU A 1 105 ? -15 -0.309 -1.926 1 98.81 105 LEU A N 1
ATOM 838 C CA . LEU A 1 105 ? -15.867 -0.101 -0.768 1 98.81 105 LEU A CA 1
ATOM 839 C C . LEU A 1 105 ? -15.039 0.048 0.506 1 98.81 105 LEU A C 1
ATOM 841 O O . LEU A 1 105 ? -15.383 0.843 1.384 1 98.81 105 LEU A O 1
ATOM 845 N N . VAL A 1 106 ? -13.953 -0.709 0.623 1 98.75 106 VAL A N 1
ATOM 846 C CA . VAL A 1 106 ? -13.047 -0.526 1.755 1 98.75 106 VAL A CA 1
ATOM 847 C C . VAL A 1 106 ? -12.461 0.882 1.725 1 98.75 106 VAL A C 1
ATOM 849 O O . VAL A 1 106 ? -12.438 1.576 2.744 1 98.75 106 VAL A O 1
ATOM 852 N N . GLU A 1 107 ? -12.023 1.348 0.514 1 98.62 107 GLU A N 1
ATOM 853 C CA . GLU A 1 107 ? -11.461 2.691 0.398 1 98.62 107 GLU A CA 1
ATOM 854 C C . GLU A 1 107 ? -12.523 3.754 0.667 1 98.62 107 GLU A C 1
ATOM 856 O O . GLU A 1 107 ? -12.219 4.828 1.185 1 98.62 107 GLU A O 1
ATOM 861 N N . ALA A 1 108 ? -13.781 3.447 0.316 1 98.31 108 ALA A N 1
ATOM 862 C CA . ALA A 1 108 ? -14.859 4.375 0.634 1 98.31 108 ALA A CA 1
ATOM 863 C C . ALA A 1 108 ? -14.969 4.598 2.141 1 98.31 108 ALA A C 1
ATOM 865 O O . ALA A 1 108 ? -15.086 5.738 2.6 1 98.31 108 ALA A O 1
ATOM 866 N N . ILE A 1 109 ? -14.867 3.539 2.875 1 98.12 109 ILE A N 1
ATOM 867 C CA . ILE A 1 109 ? -14.938 3.629 4.328 1 98.12 109 ILE A CA 1
ATOM 868 C C . ILE A 1 109 ? -13.703 4.344 4.863 1 98.12 109 ILE A C 1
ATOM 870 O O . ILE A 1 109 ? -13.812 5.242 5.703 1 98.12 109 ILE A O 1
ATOM 874 N N . LEU A 1 110 ? -12.547 4.051 4.309 1 98.12 110 LEU A N 1
ATOM 875 C CA . LEU A 1 110 ? -11.289 4.621 4.789 1 98.12 110 LEU A CA 1
ATOM 876 C C . LEU A 1 110 ? -11.211 6.113 4.469 1 98.12 110 LEU A C 1
ATOM 878 O O . LEU A 1 110 ? -10.578 6.875 5.199 1 98.12 110 LEU A O 1
ATOM 882 N N . THR A 1 111 ? -11.891 6.492 3.424 1 97.44 111 THR A N 1
ATOM 883 C CA . THR A 1 111 ? -11.898 7.902 3.047 1 97.44 111 THR A CA 1
ATOM 884 C C . THR A 1 111 ? -12.445 8.766 4.18 1 97.44 111 THR A C 1
ATOM 886 O O . THR A 1 111 ? -12.031 9.906 4.355 1 97.44 111 THR A O 1
ATOM 889 N N . LEU A 1 112 ? -13.336 8.219 4.977 1 95.94 112 LEU A N 1
ATOM 890 C CA . LEU A 1 112 ? -13.977 8.969 6.051 1 95.94 112 LEU A CA 1
ATOM 891 C C . LEU A 1 112 ? -13.219 8.781 7.367 1 95.94 112 LEU A C 1
ATOM 893 O O . LEU A 1 112 ? -13.586 9.367 8.383 1 95.94 112 LEU A O 1
ATOM 897 N N . HIS A 1 113 ? -12.188 7.965 7.348 1 95.69 113 HIS A N 1
ATOM 898 C CA . HIS A 1 113 ? -11.383 7.727 8.539 1 95.69 113 HIS A CA 1
ATOM 899 C C . HIS A 1 113 ? -10.617 8.984 8.945 1 95.69 113 HIS A C 1
ATOM 901 O O . HIS A 1 113 ? -10.008 9.641 8.102 1 95.69 113 HIS A O 1
ATOM 907 N N . ARG A 1 114 ? -10.531 9.281 10.172 1 93.44 114 ARG A N 1
ATOM 908 C CA . ARG A 1 114 ? -9.961 10.516 10.695 1 93.44 114 ARG A CA 1
ATOM 909 C C . ARG A 1 114 ? -8.461 10.586 10.414 1 93.44 114 ARG A C 1
ATOM 911 O O . ARG A 1 114 ? -7.918 11.672 10.172 1 93.44 114 ARG A O 1
ATOM 918 N N . HIS A 1 115 ? -7.777 9.445 10.383 1 93.62 115 HIS A N 1
ATOM 919 C CA . HIS A 1 115 ? -6.328 9.414 10.219 1 93.62 115 HIS A CA 1
ATOM 920 C C . HIS A 1 115 ? -5.945 8.789 8.875 1 93.62 115 HIS A C 1
ATOM 922 O O . HIS A 1 115 ? -4.891 8.164 8.758 1 93.62 115 HIS A O 1
ATOM 928 N N . ASN A 1 116 ? -6.898 8.93 7.961 1 95.81 116 ASN A N 1
ATOM 929 C CA . ASN A 1 116 ? -6.566 8.391 6.645 1 95.81 116 ASN A CA 1
ATOM 930 C C . ASN A 1 116 ? -5.324 9.07 6.062 1 95.81 116 ASN A C 1
ATOM 932 O O . ASN A 1 116 ? -5.164 10.281 6.176 1 95.81 116 ASN A O 1
ATOM 936 N N . SER A 1 117 ? -4.527 8.367 5.371 1 93.88 117 SER A N 1
ATOM 937 C CA . SER A 1 117 ? -3.188 8.75 4.938 1 93.88 117 SER A CA 1
ATOM 938 C C . SER A 1 117 ? -3.244 9.781 3.811 1 93.88 117 SER A C 1
ATOM 940 O O . SER A 1 117 ? -2.238 10.422 3.498 1 93.88 117 SER A O 1
ATOM 942 N N . TRP A 1 118 ? -4.418 9.938 3.182 1 92.31 118 TRP A N 1
ATOM 943 C CA . TRP A 1 118 ? -4.395 10.875 2.062 1 92.31 118 TRP A CA 1
ATOM 944 C C . TRP A 1 118 ? -5.598 11.805 2.107 1 92.31 118 TRP A C 1
ATOM 946 O O . TRP A 1 118 ? -5.535 12.938 1.613 1 92.31 118 TRP A O 1
ATOM 956 N N . SER A 1 119 ? -6.684 11.438 2.748 1 92.62 119 SER A N 1
ATOM 957 C CA . SER A 1 119 ? -7.902 12.227 2.629 1 92.62 119 SER A CA 1
ATOM 958 C C . SER A 1 119 ? -8.125 13.086 3.871 1 92.62 119 SER A C 1
ATOM 960 O O . SER A 1 119 ? -9.07 13.875 3.922 1 92.62 119 SER A O 1
ATOM 962 N N . PHE A 1 120 ? -7.266 12.938 4.883 1 91.44 120 PHE A N 1
ATOM 963 C CA . PHE A 1 120 ? -7.52 13.625 6.141 1 91.44 120 PHE A CA 1
ATOM 964 C C . PHE A 1 120 ? -7.5 15.133 5.949 1 91.44 120 PHE A C 1
ATOM 966 O O . PHE A 1 120 ? -8.117 15.875 6.719 1 91.44 120 PHE A O 1
ATOM 973 N N . GLN A 1 121 ? -6.898 15.617 4.844 1 87.88 121 GLN A N 1
ATOM 974 C CA . GLN A 1 121 ? -6.766 17.047 4.617 1 87.88 121 GLN A CA 1
ATOM 975 C C . GLN A 1 121 ? -7.938 17.594 3.805 1 87.88 121 GLN A C 1
ATOM 977 O O . GLN A 1 121 ? -8.07 18.797 3.627 1 87.88 121 GLN A O 1
ATOM 982 N N . LEU A 1 122 ? -8.75 16.688 3.322 1 91.88 122 LEU A N 1
ATOM 983 C CA . LEU A 1 122 ? -9.891 17.109 2.525 1 91.88 122 LEU A CA 1
ATOM 984 C C . LEU A 1 122 ? -10.961 17.75 3.408 1 91.88 122 LEU A C 1
ATOM 986 O O . LEU A 1 122 ? -11.07 17.422 4.59 1 91.88 122 LEU A O 1
ATOM 990 N N . SER A 1 123 ? -11.703 18.672 2.803 1 90.56 123 SER A N 1
ATOM 991 C CA . SER A 1 123 ? -12.875 19.219 3.488 1 90.56 123 SER A CA 1
ATOM 992 C C . SER A 1 123 ? -13.914 18.125 3.744 1 90.56 123 SER A C 1
ATOM 994 O O . SER A 1 123 ? -13.883 17.062 3.121 1 90.56 123 SER A O 1
ATOM 996 N N . LYS A 1 124 ? -14.766 18.359 4.625 1 88.75 124 LYS A N 1
ATOM 997 C CA . LYS A 1 124 ? -15.852 17.422 4.91 1 88.75 124 LYS A CA 1
ATOM 998 C C . LYS A 1 124 ? -16.656 17.125 3.652 1 88.75 124 LYS A C 1
ATOM 1000 O O . LYS A 1 124 ? -17.016 15.969 3.4 1 88.75 124 LYS A O 1
ATOM 1005 N N . ASP A 1 125 ? -16.875 18.141 2.92 1 87.88 125 ASP A N 1
ATOM 1006 C CA . ASP A 1 125 ? -17.625 17.969 1.679 1 87.88 125 ASP A CA 1
ATOM 1007 C C . ASP A 1 125 ? -16.828 17.156 0.667 1 87.88 125 ASP A C 1
ATOM 1009 O O . ASP A 1 125 ? -17.375 16.312 -0.041 1 87.88 125 ASP A O 1
ATOM 1013 N N . GLY A 1 126 ? -15.562 17.438 0.592 1 91.5 126 GLY A N 1
ATOM 1014 C CA . GLY A 1 126 ? -14.703 16.672 -0.289 1 91.5 126 GLY A CA 1
ATOM 1015 C C . GLY A 1 126 ? -14.672 15.195 0.056 1 91.5 126 GLY A C 1
ATOM 1016 O O . GLY A 1 126 ? -14.766 14.344 -0.831 1 91.5 126 GLY A O 1
ATOM 1017 N N . LYS A 1 127 ? -14.586 14.883 1.279 1 94.44 127 LYS A N 1
ATOM 1018 C CA . LYS A 1 127 ? -14.602 13.5 1.742 1 94.44 127 LYS A CA 1
ATOM 1019 C C . LYS A 1 127 ? -15.922 12.812 1.385 1 94.44 127 LYS A C 1
ATOM 1021 O O . LYS A 1 127 ? -15.93 11.656 0.949 1 94.44 127 LYS A O 1
ATOM 1026 N N . ARG A 1 128 ? -16.969 13.562 1.579 1 92.25 128 ARG A N 1
ATOM 1027 C CA . ARG A 1 128 ? -18.297 13.023 1.271 1 92.25 128 ARG A CA 1
ATOM 1028 C C . ARG A 1 128 ? -18.422 12.703 -0.214 1 92.25 128 ARG A C 1
ATOM 1030 O O . ARG A 1 128 ? -18.984 11.672 -0.585 1 92.25 128 ARG A O 1
ATOM 1037 N N . ILE A 1 129 ? -17.906 13.531 -1.008 1 93.31 129 ILE A N 1
ATOM 1038 C CA . ILE A 1 129 ? -17.984 13.344 -2.453 1 93.31 129 ILE A CA 1
ATOM 1039 C C . ILE A 1 129 ? -17.141 12.141 -2.867 1 93.31 129 ILE A C 1
ATOM 1041 O O . ILE A 1 129 ? -17.609 11.281 -3.617 1 93.31 129 ILE A O 1
ATOM 1045 N N . VAL A 1 130 ? -15.898 12.086 -2.365 1 96 130 VAL A N 1
ATOM 1046 C CA . VAL A 1 130 ? -15.016 10.984 -2.713 1 96 130 VAL A CA 1
ATOM 1047 C C . VAL A 1 130 ? -15.602 9.672 -2.193 1 96 130 VAL A C 1
ATOM 1049 O O . VAL A 1 130 ? -15.625 8.664 -2.91 1 96 130 VAL A O 1
ATOM 1052 N N . HIS A 1 131 ? -16.125 9.688 -0.982 1 97.25 131 HIS A N 1
ATOM 1053 C CA . HIS A 1 131 ? -16.812 8.523 -0.414 1 97.25 131 HIS A CA 1
ATOM 1054 C C . HIS A 1 131 ? -17.969 8.07 -1.301 1 97.25 131 HIS A C 1
ATOM 1056 O O . HIS A 1 131 ? -18.078 6.883 -1.612 1 97.25 131 HIS A O 1
ATOM 1062 N N . GLY A 1 132 ? -18.812 9.047 -1.688 1 96.12 132 GLY A N 1
ATOM 1063 C CA . GLY A 1 132 ? -19.953 8.719 -2.533 1 96.12 132 GLY A CA 1
ATOM 1064 C C . GLY A 1 132 ? -19.547 8.125 -3.871 1 96.12 132 GLY A C 1
ATOM 1065 O O . GLY A 1 132 ? -20.172 7.164 -4.336 1 96.12 132 GLY A O 1
ATOM 1066 N N . CYS A 1 133 ? -18.5 8.633 -4.48 1 97.06 133 CYS A N 1
ATOM 1067 C CA . CYS A 1 133 ? -18 8.133 -5.762 1 97.06 133 CYS A CA 1
ATOM 1068 C C . CYS A 1 133 ? -17.469 6.711 -5.621 1 97.06 133 CYS A C 1
ATOM 1070 O O . CYS A 1 133 ? -17.797 5.84 -6.434 1 97.06 133 CYS A O 1
ATOM 1072 N N . LEU A 1 134 ? -16.688 6.523 -4.625 1 98.38 134 LEU A N 1
ATOM 1073 C CA . LEU A 1 134 ? -16.125 5.203 -4.398 1 98.38 134 LEU A CA 1
ATOM 1074 C C . LEU A 1 134 ? -17.203 4.184 -4.086 1 98.38 134 LEU A C 1
ATOM 1076 O O . LEU A 1 134 ? -17.156 3.045 -4.555 1 98.38 134 LEU A O 1
ATOM 1080 N N . GLN A 1 135 ? -18.172 4.613 -3.295 1 98.19 135 GLN A N 1
ATOM 1081 C CA . GLN A 1 135 ? -19.281 3.727 -2.988 1 98.19 135 GLN A CA 1
ATOM 1082 C C . GLN A 1 135 ? -20.078 3.377 -4.25 1 98.19 135 GLN A C 1
ATOM 1084 O O . GLN A 1 135 ? -20.5 2.232 -4.43 1 98.19 135 GLN A O 1
ATOM 1089 N N . LEU A 1 136 ? -20.281 4.332 -5.074 1 97.44 136 LEU A N 1
ATOM 1090 C CA . LEU A 1 136 ? -21.016 4.109 -6.316 1 97.44 136 LEU A CA 1
ATOM 1091 C C . LEU A 1 136 ? -20.266 3.125 -7.211 1 97.44 136 LEU A C 1
ATOM 1093 O O . LEU A 1 136 ? -20.844 2.119 -7.645 1 97.44 136 LEU A O 1
ATOM 1097 N N . ILE A 1 137 ? -19.031 3.361 -7.445 1 98.5 137 ILE A N 1
ATOM 1098 C CA . ILE A 1 137 ? -18.219 2.502 -8.305 1 98.5 137 ILE A CA 1
ATOM 1099 C C . ILE A 1 137 ? -18.141 1.105 -7.691 1 98.5 137 ILE A C 1
ATOM 1101 O O . ILE A 1 137 ? -18.312 0.105 -8.391 1 98.5 137 ILE A O 1
ATOM 1105 N N . GLY A 1 138 ? -17.859 1.063 -6.391 1 98.75 138 GLY A N 1
ATOM 1106 C CA . GLY A 1 138 ? -17.781 -0.218 -5.707 1 98.75 138 GLY A CA 1
ATOM 1107 C C . GLY A 1 138 ? -19.062 -1.027 -5.801 1 98.75 138 GLY A C 1
ATOM 1108 O O . GLY A 1 138 ? -19.016 -2.238 -6.035 1 98.75 138 GLY A O 1
ATOM 1109 N N . SER A 1 139 ? -20.188 -0.355 -5.684 1 98.5 139 SER A N 1
ATOM 1110 C CA . SER A 1 139 ? -21.469 -1.045 -5.762 1 98.5 139 SER A CA 1
ATOM 1111 C C . SER A 1 139 ? -21.719 -1.6 -7.16 1 98.5 139 SER A C 1
ATOM 1113 O O . SER A 1 139 ? -22.219 -2.715 -7.312 1 98.5 139 SER A O 1
ATOM 1115 N N . LEU A 1 140 ? -21.328 -0.867 -8.133 1 98.44 140 LEU A N 1
ATOM 1116 C CA . LEU A 1 140 ? -21.484 -1.343 -9.508 1 98.44 140 LEU A CA 1
ATOM 1117 C C . LEU A 1 140 ? -20.594 -2.559 -9.758 1 98.44 140 LEU A C 1
ATOM 1119 O O . LEU A 1 140 ? -21.016 -3.52 -10.398 1 98.44 140 LEU A O 1
ATOM 1123 N N . PHE A 1 141 ? -19.391 -2.516 -9.25 1 98.75 141 PHE A N 1
ATOM 1124 C CA . PHE A 1 141 ? -18.469 -3.639 -9.375 1 98.75 141 PHE A CA 1
ATOM 1125 C C . PHE A 1 141 ? -19.031 -4.875 -8.68 1 98.75 141 PHE A C 1
ATOM 1127 O O . PHE A 1 141 ? -18.984 -5.977 -9.234 1 98.75 141 PHE A O 1
ATOM 1134 N N . VAL A 1 142 ? -19.578 -4.68 -7.52 1 98.75 142 VAL A N 1
ATOM 1135 C CA . VAL A 1 142 ? -20.109 -5.785 -6.73 1 98.75 142 VAL A CA 1
ATOM 1136 C C . VAL A 1 142 ? -21.344 -6.371 -7.422 1 98.75 142 VAL A C 1
ATOM 1138 O O . VAL A 1 142 ? -21.484 -7.594 -7.504 1 98.75 142 VAL A O 1
ATOM 1141 N N . ILE A 1 143 ? -22.203 -5.531 -7.941 1 98.44 143 ILE A N 1
ATOM 1142 C CA . ILE A 1 143 ? -23.391 -5.988 -8.641 1 98.44 143 ILE A CA 1
ATOM 1143 C C . ILE A 1 143 ? -23 -6.809 -9.867 1 98.44 143 ILE A C 1
ATOM 1145 O O . ILE A 1 143 ? -23.422 -7.957 -10.023 1 98.44 143 ILE A O 1
ATOM 1149 N N . ALA A 1 144 ? -22.141 -6.246 -10.68 1 98.56 144 ALA A N 1
ATOM 1150 C CA . ALA A 1 144 ? -21.688 -6.949 -11.875 1 98.56 144 ALA A CA 1
ATOM 1151 C C . ALA A 1 144 ? -20.984 -8.25 -11.516 1 98.56 144 ALA A C 1
ATOM 1153 O O . ALA A 1 144 ? -21.266 -9.305 -12.086 1 98.56 144 ALA A O 1
ATOM 1154 N N . GLY A 1 145 ? -20.094 -8.18 -10.523 1 98.69 145 GLY A N 1
ATOM 1155 C CA . GLY A 1 145 ? -19.328 -9.344 -10.117 1 98.69 145 GLY A CA 1
ATOM 1156 C C . GLY A 1 145 ? -20.203 -10.461 -9.562 1 98.69 145 GLY A C 1
ATOM 1157 O O . GLY A 1 145 ? -20 -11.633 -9.883 1 98.69 145 GLY A O 1
ATOM 1158 N N . THR A 1 146 ? -21.125 -10.109 -8.75 1 98.25 146 THR A N 1
ATOM 1159 C CA . THR A 1 146 ? -21.984 -11.117 -8.141 1 98.25 146 THR A CA 1
ATOM 1160 C C . THR A 1 146 ? -22.875 -11.781 -9.188 1 98.25 146 THR A C 1
ATOM 1162 O O . THR A 1 146 ? -23.031 -13 -9.188 1 98.25 146 THR A O 1
ATOM 1165 N N . PHE A 1 147 ? -23.359 -11.047 -10.133 1 97.94 147 PHE A N 1
ATOM 1166 C CA . PHE A 1 147 ? -24.219 -11.641 -11.148 1 97.94 147 PHE A CA 1
ATOM 1167 C C . PHE A 1 147 ? -23.406 -12.508 -12.109 1 97.94 147 PHE A C 1
ATOM 1169 O O . PHE A 1 147 ? -23.906 -13.523 -12.602 1 97.94 147 PHE A O 1
ATOM 1176 N N . LEU A 1 148 ? -22.172 -12.141 -12.367 1 97.94 148 LEU A N 1
ATOM 1177 C CA . LEU A 1 148 ? -21.297 -13.008 -13.133 1 97.94 148 LEU A CA 1
ATOM 1178 C C . LEU A 1 148 ? -21.062 -14.328 -12.406 1 97.94 148 LEU A C 1
ATOM 1180 O O . LEU A 1 148 ? -21.047 -15.391 -13.039 1 97.94 148 LEU A O 1
ATOM 1184 N N . GLY A 1 149 ? -20.938 -14.242 -11.094 1 96.75 149 GLY A N 1
ATOM 1185 C CA . GLY A 1 149 ? -20.797 -15.453 -10.297 1 96.75 149 GLY A CA 1
ATOM 1186 C C . GLY A 1 149 ? -22.047 -16.312 -10.297 1 96.75 149 GLY A C 1
ATOM 1187 O O . GLY A 1 149 ? -21.969 -17.531 -10.445 1 96.75 149 GLY A O 1
ATOM 1188 N N . LEU A 1 150 ? -23.172 -15.672 -10.172 1 96.56 150 LEU A N 1
ATOM 1189 C CA . LEU A 1 150 ? -24.453 -16.391 -10.18 1 96.56 150 LEU A CA 1
ATOM 1190 C C . LEU A 1 150 ? -24.703 -17.016 -11.539 1 96.56 150 LEU A C 1
ATOM 1192 O O . LEU A 1 150 ? -25.25 -18.125 -11.625 1 96.56 150 LEU A O 1
ATOM 1196 N N . ALA A 1 151 ? -24.344 -16.344 -12.594 1 95.81 151 ALA A N 1
ATOM 1197 C CA . ALA A 1 151 ? -24.484 -16.891 -13.938 1 95.81 151 ALA A CA 1
ATOM 1198 C C . ALA A 1 151 ? -23.641 -18.156 -14.109 1 95.81 151 ALA A C 1
ATOM 1200 O O . ALA A 1 151 ? -24.062 -19.109 -14.773 1 95.81 151 ALA A O 1
ATOM 1201 N N . ARG A 1 152 ? -22.484 -18.156 -13.508 1 92.19 152 ARG A N 1
ATOM 1202 C CA . ARG A 1 152 ? -21.578 -19.281 -13.625 1 92.19 152 ARG A CA 1
ATOM 1203 C C . ARG A 1 152 ? -22.172 -20.531 -12.984 1 92.19 152 ARG A C 1
ATOM 1205 O O . ARG A 1 152 ? -21.922 -21.656 -13.438 1 92.19 152 ARG A O 1
ATOM 1212 N N . VAL A 1 153 ? -23.094 -20.359 -11.961 1 92.5 153 VAL A N 1
ATOM 1213 C CA . VAL A 1 153 ? -23.641 -21.516 -11.242 1 92.5 153 VAL A CA 1
ATOM 1214 C C . VAL A 1 153 ? -25.125 -21.656 -11.555 1 92.5 153 VAL A C 1
ATOM 1216 O O . VAL A 1 153 ? -25.875 -22.281 -10.789 1 92.5 153 VAL A O 1
ATOM 1219 N N . ASP A 1 154 ? -25.594 -21.031 -12.594 1 94 154 ASP A N 1
ATOM 1220 C CA . ASP A 1 154 ? -26.969 -21.094 -13.047 1 94 154 ASP A CA 1
ATOM 1221 C C . ASP A 1 154 ? -27.938 -20.703 -11.93 1 94 154 ASP A C 1
ATOM 1223 O O . ASP A 1 154 ? -28.953 -21.375 -11.727 1 94 154 ASP A O 1
ATOM 1227 N N . MET A 1 155 ? -27.516 -19.812 -11.102 1 92.62 155 MET A N 1
ATOM 1228 C CA . MET A 1 155 ? -28.328 -19.188 -10.062 1 92.62 155 MET A CA 1
ATOM 1229 C C . MET A 1 155 ? -28.594 -20.156 -8.922 1 92.62 155 MET A C 1
ATOM 1231 O O . MET A 1 155 ? -29.5 -19.922 -8.109 1 92.62 155 MET A O 1
ATOM 1235 N N . VAL A 1 156 ? -27.812 -21.219 -8.82 1 93.38 156 VAL A N 1
ATOM 1236 C CA . VAL A 1 156 ? -27.953 -22.172 -7.727 1 93.38 156 VAL A CA 1
ATOM 1237 C C . VAL A 1 156 ? -26.859 -21.953 -6.691 1 93.38 156 VAL A C 1
ATOM 1239 O O . VAL A 1 156 ? -25.672 -22.109 -6.988 1 93.38 156 VAL A O 1
ATOM 1242 N N . ILE A 1 157 ? -27.25 -21.562 -5.559 1 94.31 157 ILE A N 1
ATOM 1243 C CA . ILE A 1 157 ? -26.328 -21.266 -4.473 1 94.31 157 ILE A CA 1
ATOM 1244 C C . ILE A 1 157 ? -26.234 -22.469 -3.529 1 94.31 157 ILE A C 1
ATOM 1246 O O . ILE A 1 157 ? -27.234 -22.844 -2.916 1 94.31 157 ILE A O 1
ATOM 1250 N N . SER A 1 158 ? -25.078 -23.031 -3.402 1 93.38 158 SER A N 1
ATOM 1251 C CA . SER A 1 158 ? -24.984 -24.266 -2.609 1 93.38 158 SER A CA 1
ATOM 1252 C C . SER A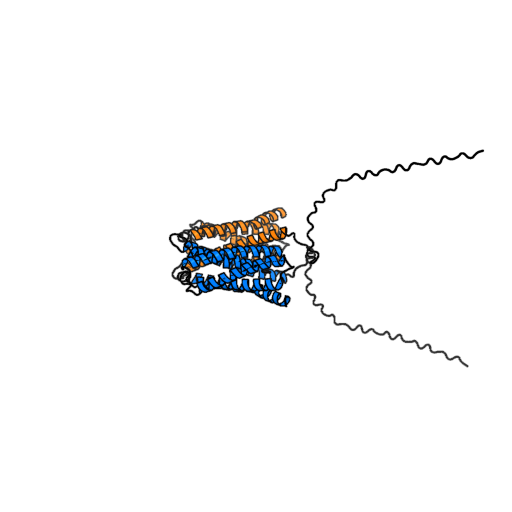 1 158 ? -23.844 -24.172 -1.605 1 93.38 158 SER A C 1
ATOM 1254 O O . SER A 1 158 ? -23.656 -25.078 -0.787 1 93.38 158 SER A O 1
ATOM 1256 N N . THR A 1 159 ? -23.031 -23.094 -1.624 1 96.56 159 THR A N 1
ATOM 1257 C CA . THR A 1 159 ? -21.859 -22.984 -0.746 1 96.56 159 THR A CA 1
ATOM 1258 C C . THR A 1 159 ? -22.047 -21.828 0.24 1 96.56 159 THR A C 1
ATOM 1260 O O . THR A 1 159 ? -22.844 -20.922 0.006 1 96.56 159 THR A O 1
ATOM 1263 N N . ALA A 1 160 ? -21.344 -21.922 1.368 1 97.38 160 ALA A N 1
ATOM 1264 C CA . ALA A 1 160 ? -21.328 -20.828 2.334 1 97.38 160 ALA A CA 1
ATOM 1265 C C . ALA A 1 160 ? -20.844 -19.531 1.685 1 97.38 160 ALA A C 1
ATOM 1267 O O . ALA A 1 160 ? -21.375 -18.453 1.97 1 97.38 160 ALA A O 1
ATOM 1268 N N . HIS A 1 161 ? -19.844 -19.578 0.802 1 98.12 161 HIS A N 1
ATOM 1269 C CA . HIS A 1 161 ? -19.344 -18.438 0.054 1 98.12 161 HIS A CA 1
ATOM 1270 C C . HIS A 1 161 ? -20.453 -17.797 -0.77 1 98.12 161 HIS A C 1
ATOM 1272 O O . HIS A 1 161 ? -20.656 -16.578 -0.717 1 98.12 161 HIS A O 1
ATOM 1278 N N . GLY A 1 162 ? -21.188 -18.672 -1.441 1 97.81 162 GLY A N 1
ATOM 1279 C CA . GLY A 1 162 ? -22.281 -18.156 -2.254 1 97.81 162 GLY A CA 1
ATOM 1280 C C . GLY A 1 162 ? -23.375 -17.5 -1.434 1 97.81 162 GLY A C 1
ATOM 1281 O O . GLY A 1 162 ? -23.891 -16.453 -1.808 1 97.81 162 GLY A O 1
ATOM 1282 N N . ILE A 1 163 ? -23.719 -18.094 -0.329 1 98.12 163 ILE A N 1
ATOM 1283 C CA . ILE A 1 163 ? -24.781 -17.578 0.536 1 98.12 163 ILE A CA 1
ATOM 1284 C C . ILE A 1 163 ? -24.359 -16.219 1.104 1 98.12 163 ILE A C 1
ATOM 1286 O O . ILE A 1 163 ? -25.094 -15.242 1.006 1 98.12 163 ILE A O 1
ATOM 1290 N N . CYS A 1 164 ? -23.188 -16.172 1.617 1 98.25 164 CYS A N 1
ATOM 1291 C CA . CYS A 1 164 ? -22.672 -14.93 2.168 1 98.25 164 CYS A CA 1
ATOM 1292 C C . CYS A 1 164 ? -22.562 -13.859 1.085 1 98.25 164 CYS A C 1
ATOM 1294 O O . CYS A 1 164 ? -22.844 -12.688 1.335 1 98.25 164 CYS A O 1
ATOM 1296 N N . GLY A 1 165 ? -22.203 -14.305 -0.106 1 98.5 165 GLY A N 1
ATOM 1297 C CA . GLY A 1 165 ? -22.094 -13.375 -1.215 1 98.5 165 GLY A CA 1
ATOM 1298 C C . GLY A 1 165 ? -23.406 -12.719 -1.586 1 98.5 165 GLY A C 1
ATOM 1299 O O . GLY A 1 165 ? -23.469 -11.516 -1.825 1 98.5 165 GLY A O 1
ATOM 1300 N N . VAL A 1 166 ? -24.438 -13.477 -1.598 1 98.25 166 VAL A N 1
ATOM 1301 C CA . VAL A 1 166 ? -25.75 -12.945 -1.957 1 98.25 166 VAL A CA 1
ATOM 1302 C C . VAL A 1 166 ? -26.266 -12.039 -0.84 1 98.25 166 VAL A C 1
ATOM 1304 O O . VAL A 1 166 ? -26.859 -10.992 -1.105 1 98.25 166 VAL A O 1
ATOM 1307 N N . ILE A 1 167 ? -26.016 -12.406 0.389 1 98.44 167 ILE A N 1
ATOM 1308 C CA . ILE A 1 167 ? -26.375 -11.555 1.515 1 98.44 167 ILE A CA 1
ATOM 1309 C C . ILE A 1 167 ? -25.625 -10.227 1.428 1 98.44 167 ILE A C 1
ATOM 1311 O O . ILE A 1 167 ? -26.203 -9.156 1.599 1 98.44 167 ILE A O 1
ATOM 1315 N N . ALA A 1 168 ? -24.312 -10.336 1.161 1 98.75 168 ALA A N 1
ATOM 1316 C CA . ALA A 1 168 ? -23.5 -9.141 1.019 1 98.75 168 ALA A CA 1
ATOM 1317 C C . ALA A 1 168 ? -24.047 -8.234 -0.089 1 98.75 168 ALA A C 1
ATOM 1319 O O . ALA A 1 168 ? -24.094 -7.016 0.067 1 98.75 168 ALA A O 1
ATOM 1320 N N . LEU A 1 169 ? -24.453 -8.844 -1.17 1 98.62 169 LEU A N 1
ATOM 1321 C CA . LEU A 1 169 ? -25.016 -8.078 -2.275 1 98.62 169 LEU A CA 1
ATOM 1322 C C . LEU A 1 169 ? -26.281 -7.352 -1.84 1 98.62 169 LEU A C 1
ATOM 1324 O O . LEU A 1 169 ? -26.438 -6.16 -2.117 1 98.62 169 LEU A O 1
ATOM 1328 N N . ALA A 1 170 ? -27.203 -8.062 -1.22 1 98.5 170 ALA A N 1
ATOM 1329 C CA . ALA A 1 170 ? -28.453 -7.457 -0.768 1 98.5 170 ALA A CA 1
ATOM 1330 C C . ALA A 1 170 ? -28.188 -6.25 0.124 1 98.5 170 ALA A C 1
ATOM 1332 O O . ALA A 1 170 ? -28.781 -5.188 -0.064 1 98.5 170 ALA A O 1
ATOM 1333 N N . PHE A 1 171 ? -27.266 -6.383 0.963 1 98.62 171 PHE A N 1
ATOM 1334 C CA . PHE A 1 171 ? -26.984 -5.293 1.889 1 98.62 171 PHE A CA 1
ATOM 1335 C C . PHE A 1 171 ? -26.188 -4.188 1.198 1 98.62 171 PHE A C 1
ATOM 1337 O O . PHE A 1 171 ? -26.266 -3.021 1.587 1 98.62 171 PHE A O 1
ATOM 1344 N N . THR A 1 172 ? -25.375 -4.516 0.245 1 98.62 172 THR A N 1
ATOM 1345 C CA . THR A 1 172 ? -24.703 -3.482 -0.548 1 98.62 172 THR A CA 1
ATOM 1346 C C . THR A 1 172 ? -25.734 -2.629 -1.287 1 98.62 172 THR A C 1
ATOM 1348 O O . THR A 1 172 ? -25.594 -1.405 -1.354 1 98.62 172 THR A O 1
ATOM 1351 N N . LEU A 1 173 ? -26.781 -3.256 -1.78 1 98.31 173 LEU A N 1
ATOM 1352 C CA . LEU A 1 173 ? -27.859 -2.527 -2.455 1 98.31 173 LEU A CA 1
ATOM 1353 C C . LEU A 1 173 ? -28.594 -1.623 -1.479 1 98.31 173 LEU A C 1
ATOM 1355 O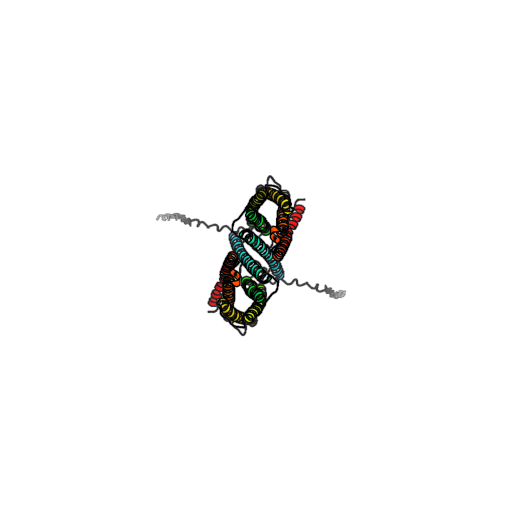 O . LEU A 1 173 ? -28.891 -0.469 -1.796 1 98.31 173 LEU A O 1
ATOM 1359 N N . LEU A 1 174 ? -28.891 -2.158 -0.335 1 98 174 LEU A N 1
ATOM 1360 C CA . LEU A 1 174 ? -29.531 -1.356 0.702 1 98 174 LEU A CA 1
ATOM 1361 C C . LEU A 1 174 ? -28.656 -0.176 1.1 1 98 174 LEU A C 1
ATOM 1363 O O . LEU A 1 174 ? -29.141 0.937 1.292 1 98 174 LEU A O 1
ATOM 1367 N N . SER A 1 175 ? -27.391 -0.447 1.238 1 97.81 175 SER A N 1
ATOM 1368 C CA . SER A 1 175 ? -26.438 0.613 1.578 1 97.81 175 SER A CA 1
ATOM 1369 C C . SER A 1 175 ? -26.375 1.669 0.48 1 97.81 175 SER A C 1
ATOM 1371 O O . SER A 1 175 ? -26.266 2.863 0.766 1 97.81 175 SER A O 1
ATOM 1373 N N . PHE A 1 176 ? -26.391 1.215 -0.72 1 96.5 176 PHE A N 1
ATOM 1374 C CA . PHE A 1 176 ? -26.375 2.123 -1.861 1 96.5 176 PHE A CA 1
ATOM 1375 C C . PHE A 1 176 ? -27.578 3.059 -1.821 1 96.5 176 PHE A C 1
ATOM 1377 O O . PHE A 1 176 ? -27.438 4.273 -1.947 1 96.5 176 PHE A O 1
ATOM 1384 N N . ILE A 1 177 ? -28.734 2.541 -1.598 1 95.44 177 ILE A N 1
ATOM 1385 C CA . ILE A 1 177 ? -29.984 3.311 -1.55 1 95.44 177 ILE A CA 1
ATOM 1386 C C . ILE A 1 177 ? -29.953 4.262 -0.356 1 95.44 177 ILE A C 1
ATOM 1388 O O . ILE A 1 177 ? -30.234 5.453 -0.496 1 95.44 177 ILE A O 1
ATOM 1392 N N . SER A 1 178 ? -29.594 3.764 0.773 1 94.81 178 SER A N 1
ATOM 1393 C CA . SER A 1 178 ? -29.547 4.602 1.967 1 94.81 178 SER A CA 1
ATOM 1394 C C . SER A 1 178 ? -28.484 5.695 1.832 1 94.81 178 SER A C 1
ATOM 1396 O O . SER A 1 178 ? -28.641 6.785 2.387 1 94.81 178 SER A O 1
ATOM 1398 N N . GLY A 1 179 ? -27.422 5.367 1.108 1 93.75 179 GLY A N 1
ATOM 1399 C CA . GLY A 1 179 ? -26.422 6.379 0.845 1 93.75 179 GLY A CA 1
ATOM 1400 C C . GLY A 1 179 ? -26.938 7.527 -0.005 1 93.75 179 GLY A C 1
ATOM 1401 O O . GLY A 1 179 ? -26.625 8.688 0.255 1 93.75 179 GLY A O 1
ATOM 1402 N N . ILE A 1 180 ? -27.719 7.227 -0.984 1 91.5 180 ILE A N 1
ATOM 1403 C CA . ILE A 1 180 ? -28.328 8.242 -1.832 1 91.5 180 ILE A CA 1
ATOM 1404 C C . ILE A 1 180 ? -29.266 9.109 -1 1 91.5 180 ILE A C 1
ATOM 1406 O O . ILE A 1 180 ? -29.25 10.336 -1.119 1 91.5 180 ILE A O 1
ATOM 1410 N N . ILE A 1 181 ? -29.984 8.555 -0.155 1 89.94 181 ILE A N 1
ATOM 1411 C CA . ILE A 1 181 ? -30.906 9.273 0.713 1 89.94 181 ILE A CA 1
ATOM 1412 C C . ILE A 1 181 ? -30.125 10.18 1.661 1 89.94 181 ILE A C 1
ATOM 1414 O O . ILE A 1 181 ? -30.5 11.336 1.875 1 89.94 181 ILE A O 1
ATOM 1418 N N . ALA A 1 182 ? -29.047 9.656 2.166 1 87.31 182 ALA A N 1
ATOM 1419 C CA . ALA A 1 182 ? -28.219 10.43 3.082 1 87.31 182 ALA A CA 1
ATOM 1420 C C . ALA A 1 182 ? -27.594 11.625 2.371 1 87.31 182 ALA A C 1
ATOM 1422 O O . ALA A 1 182 ? -27.438 12.703 2.959 1 87.31 182 ALA A O 1
ATOM 1423 N N . LEU A 1 183 ? -27.203 11.445 1.147 1 85.12 183 LEU A N 1
ATOM 1424 C CA . LEU A 1 183 ? -26.609 12.523 0.359 1 85.12 183 LEU A CA 1
ATOM 1425 C C . LEU A 1 183 ? -27.594 13.672 0.183 1 85.12 183 LEU A C 1
ATOM 1427 O O . LEU A 1 183 ? -27.203 14.844 0.281 1 85.12 183 LEU A O 1
ATOM 1431 N N . PHE A 1 184 ? -28.844 13.414 0.008 1 80.5 184 PHE A N 1
ATOM 1432 C CA . PHE A 1 184 ? -29.844 14.445 -0.247 1 80.5 184 PHE A CA 1
ATOM 1433 C C . PHE A 1 184 ? -30.438 14.961 1.059 1 80.5 184 PHE A C 1
ATOM 1435 O O . PHE A 1 184 ? -31.016 16.047 1.099 1 80.5 184 PHE A O 1
ATOM 1442 N N . SER A 1 185 ? -30.422 14.203 2.041 1 72.81 185 SER A N 1
ATOM 1443 C CA . SER A 1 185 ? -30.922 14.672 3.332 1 72.81 185 SER A CA 1
ATOM 1444 C C . SER A 1 185 ? -30.047 15.805 3.879 1 72.81 185 SER A C 1
ATOM 1446 O O . SER A 1 185 ? -30.547 16.703 4.562 1 72.81 185 SER A O 1
ATOM 1448 N N . ALA A 1 186 ? -28.812 15.641 3.576 1 63.5 186 ALA A N 1
ATOM 1449 C CA . ALA A 1 186 ? -27.906 16.703 4.008 1 63.5 186 ALA A CA 1
ATOM 1450 C C . ALA A 1 186 ? -28.203 18.016 3.291 1 63.5 186 ALA A C 1
ATOM 1452 O O . ALA A 1 186 ? -28 19.094 3.848 1 63.5 186 ALA A O 1
ATOM 1453 N N . LYS A 1 187 ? -28.688 17.766 2.146 1 62.88 187 LYS A N 1
ATOM 1454 C CA . LYS A 1 187 ? -28.984 18.953 1.35 1 62.88 187 LYS A CA 1
ATOM 1455 C C . LYS A 1 187 ? -30.391 19.469 1.635 1 62.88 187 LYS A C 1
ATOM 1457 O O . LYS A 1 187 ? -30.625 20.672 1.603 1 62.88 187 LYS A O 1
ATOM 1462 N N . VAL A 1 188 ? -31.281 18.469 1.879 1 59.91 188 VAL A N 1
ATOM 1463 C CA . VAL A 1 188 ? -32.656 18.891 2.064 1 59.91 188 VAL A CA 1
ATOM 1464 C C . VAL A 1 188 ? -33 18.875 3.549 1 59.91 188 VAL A C 1
ATOM 1466 O O . VAL A 1 188 ? -33.5 17.859 4.062 1 59.91 188 VAL A O 1
ATOM 1469 N N . ARG A 1 189 ? -32.281 19.484 4.41 1 56 189 ARG A N 1
ATOM 1470 C CA . ARG A 1 189 ? -32.469 19.562 5.855 1 56 189 ARG A CA 1
ATOM 1471 C C . ARG A 1 189 ? -33.969 19.578 6.219 1 56 189 ARG A C 1
ATOM 1473 O O . ARG A 1 189 ? -34.344 19.203 7.328 1 56 189 ARG A O 1
ATOM 1480 N N . MET A 1 190 ? -34.781 20.047 5.375 1 53.62 190 MET A N 1
ATOM 1481 C CA . MET A 1 190 ? -36.125 20.391 5.781 1 53.62 190 MET A CA 1
ATOM 1482 C C . MET A 1 190 ? -37 19.156 5.867 1 53.62 190 MET A C 1
ATOM 1484 O O . MET A 1 190 ? -38 19.141 6.578 1 53.62 190 MET A O 1
ATOM 1488 N N . MET A 1 191 ? -36.688 18.094 5.262 1 52.12 191 MET A N 1
ATOM 1489 C CA . MET A 1 191 ? -37.719 17.062 5.211 1 52.12 191 MET A CA 1
ATOM 1490 C C . MET A 1 191 ? -37.25 15.789 5.902 1 52.12 191 MET A C 1
ATOM 1492 O O . MET A 1 191 ? -38.062 14.984 6.352 1 52.12 191 MET A O 1
ATOM 1496 N N . VAL A 1 192 ? -35.969 15.523 5.965 1 57.53 192 VAL A N 1
ATOM 1497 C CA . VAL A 1 192 ? -35.531 14.266 6.57 1 57.53 192 VAL A CA 1
ATOM 1498 C C . VAL A 1 192 ? -34.438 14.547 7.609 1 57.53 192 VAL A C 1
ATOM 1500 O O . VAL A 1 192 ? -33.469 15.266 7.336 1 57.53 192 VAL A O 1
ATOM 1503 N N . LYS A 1 193 ? -34.875 14.125 8.938 1 66.5 193 LYS A N 1
ATOM 1504 C CA . LYS A 1 193 ? -33.906 14.297 9.992 1 66.5 193 LYS A CA 1
ATOM 1505 C C . LYS A 1 193 ? -32.594 13.594 9.648 1 66.5 193 LYS A C 1
ATOM 1507 O O . LYS A 1 193 ? -32.562 12.383 9.414 1 66.5 193 LYS A O 1
ATOM 1512 N N . SER A 1 194 ? -31.5 14.203 9.539 1 78.06 194 SER A N 1
ATOM 1513 C CA . SER A 1 194 ? -30.203 13.727 9.102 1 78.06 194 SER A CA 1
ATOM 1514 C C . SER A 1 194 ? -29.656 12.664 10.039 1 78.06 194 SER A C 1
ATOM 1516 O O . SER A 1 194 ? -29.031 11.695 9.602 1 78.06 194 SER A O 1
ATOM 1518 N N . GLY A 1 195 ? -30.094 12.562 11.242 1 83.88 195 GLY A N 1
ATOM 1519 C CA . GLY A 1 195 ? -29.547 11.664 12.242 1 83.88 195 GLY A CA 1
ATOM 1520 C C . GLY A 1 195 ? -29.891 10.211 11.992 1 83.88 195 GLY A C 1
ATOM 1521 O O . GLY A 1 195 ? -29 9.398 11.727 1 83.88 195 GLY A O 1
ATOM 1522 N N . PRO A 1 196 ? -31.188 9.914 11.953 1 88.06 196 PRO A N 1
ATOM 1523 C CA . PRO A 1 196 ? -31.594 8.523 11.734 1 88.06 196 PRO A CA 1
ATOM 1524 C C . PRO A 1 196 ? -31.125 7.984 10.383 1 88.06 196 PRO A C 1
ATOM 1526 O O . PRO A 1 196 ? -30.781 6.801 10.273 1 88.06 196 PRO A O 1
ATOM 1529 N N . VAL A 1 197 ? -31.172 8.758 9.336 1 89.19 197 VAL A N 1
ATOM 1530 C CA . VAL A 1 197 ? -30.734 8.336 8.008 1 89.19 197 VAL A CA 1
ATOM 1531 C C . VAL A 1 197 ? -29.25 7.977 8.039 1 89.19 197 VAL A C 1
ATOM 1533 O O . VAL A 1 197 ? -28.844 6.969 7.465 1 89.19 197 VAL A O 1
ATOM 1536 N N . LYS A 1 198 ? -28.469 8.75 8.727 1 91.44 198 LYS A N 1
ATOM 1537 C CA . LYS A 1 198 ? -27.031 8.5 8.859 1 91.44 198 LYS A CA 1
ATOM 1538 C C . LYS A 1 198 ? -26.781 7.211 9.641 1 91.44 198 LYS A C 1
ATOM 1540 O O . LYS A 1 198 ? -25.906 6.426 9.281 1 91.44 198 LYS A O 1
ATOM 1545 N N . ILE A 1 199 ? -27.547 7.051 10.641 1 93.88 199 ILE A N 1
ATOM 1546 C CA . ILE A 1 199 ? -27.406 5.859 11.477 1 93.88 199 ILE A CA 1
ATOM 1547 C C . ILE A 1 199 ? -27.703 4.609 10.648 1 93.88 199 ILE A C 1
ATOM 1549 O O . ILE A 1 199 ? -26.953 3.637 10.695 1 93.88 199 ILE A O 1
ATOM 1553 N N . ILE A 1 200 ? -28.766 4.625 9.906 1 94.62 200 ILE A N 1
ATOM 1554 C CA . ILE A 1 200 ? -29.156 3.484 9.086 1 94.62 200 ILE A CA 1
ATOM 1555 C C . ILE A 1 200 ? -28.078 3.229 8.023 1 94.62 200 ILE A C 1
ATOM 1557 O O . ILE A 1 200 ? -27.656 2.088 7.824 1 94.62 200 ILE A O 1
ATOM 1561 N N . HIS A 1 201 ? -27.594 4.246 7.371 1 95.88 201 HIS A N 1
ATOM 1562 C CA . HIS A 1 201 ? -26.578 4.098 6.336 1 95.88 201 HIS A CA 1
ATOM 1563 C C . HIS A 1 201 ? -25.281 3.514 6.91 1 95.88 201 HIS A C 1
ATOM 1565 O O . HIS A 1 201 ? -24.703 2.607 6.32 1 95.88 201 HIS A O 1
ATOM 1571 N N . LEU A 1 202 ? -24.938 3.996 8.062 1 96.62 202 LEU A N 1
ATOM 1572 C CA . LEU A 1 202 ? -23.719 3.508 8.719 1 96.62 202 LEU A CA 1
ATOM 1573 C C . LEU A 1 202 ? -23.859 2.029 9.062 1 96.62 202 LEU A C 1
ATOM 1575 O O . LEU A 1 202 ? -22.953 1.239 8.789 1 96.62 202 LEU A O 1
ATOM 1579 N N . ALA A 1 203 ? -24.938 1.661 9.625 1 96.94 203 ALA A N 1
ATOM 1580 C CA . ALA A 1 203 ? -25.156 0.287 10.07 1 96.94 203 ALA A CA 1
ATOM 1581 C C . ALA A 1 203 ? -25.219 -0.671 8.883 1 96.94 203 ALA A C 1
ATOM 1583 O O . ALA A 1 203 ? -24.547 -1.712 8.891 1 96.94 203 ALA A O 1
ATOM 1584 N N . VAL A 1 204 ? -25.953 -0.293 7.902 1 97.88 204 VAL A N 1
ATOM 1585 C CA . VAL A 1 204 ? -26.125 -1.152 6.734 1 97.88 204 VAL A CA 1
ATOM 1586 C C . VAL A 1 204 ? -24.828 -1.241 5.953 1 97.88 204 VAL A C 1
ATOM 1588 O O . VAL A 1 204 ? -24.453 -2.312 5.469 1 97.88 204 VAL A O 1
ATOM 1591 N N . GLY A 1 205 ? -24.156 -0.109 5.812 1 97.88 205 GLY A N 1
ATOM 1592 C CA . GLY A 1 205 ? -22.875 -0.11 5.129 1 97.88 205 GLY A CA 1
ATOM 1593 C C . GLY A 1 205 ? -21.844 -0.973 5.816 1 97.88 205 GLY A C 1
ATOM 1594 O O . GLY A 1 205 ? -21.125 -1.733 5.164 1 97.88 205 GLY A O 1
ATOM 1595 N N . LEU A 1 206 ? -21.797 -0.868 7.098 1 97.69 206 LEU A N 1
ATOM 1596 C CA . LEU A 1 206 ? -20.875 -1.67 7.887 1 97.69 206 LEU A CA 1
ATOM 1597 C C . LEU A 1 206 ? -21.141 -3.158 7.703 1 97.69 206 LEU A C 1
ATOM 1599 O O . LEU A 1 206 ? -20.219 -3.945 7.496 1 97.69 206 LEU A O 1
ATOM 1603 N N . PHE A 1 207 ? -22.344 -3.496 7.789 1 98 207 PHE A N 1
ATOM 1604 C CA . PHE A 1 207 ? -22.719 -4.895 7.621 1 98 207 PHE A CA 1
ATOM 1605 C C . PHE A 1 207 ? -22.406 -5.375 6.211 1 98 207 PHE A C 1
ATOM 1607 O O . PHE A 1 207 ? -21.875 -6.473 6.023 1 98 207 PHE A O 1
ATOM 1614 N N . ALA A 1 208 ? -22.688 -4.598 5.199 1 98.56 208 ALA A N 1
ATOM 1615 C CA . ALA A 1 208 ? -22.484 -4.949 3.797 1 98.56 208 ALA A CA 1
ATOM 1616 C C . ALA A 1 208 ? -21.016 -5.246 3.523 1 98.56 208 ALA A C 1
ATOM 1618 O O . ALA A 1 208 ? -20.672 -6.301 2.982 1 98.56 208 ALA A O 1
ATOM 1619 N N . VAL A 1 209 ? -20.141 -4.344 3.955 1 98.69 209 VAL A N 1
ATOM 1620 C CA . VAL A 1 209 ? -18.719 -4.492 3.654 1 98.69 209 VAL A CA 1
ATOM 1621 C C . VAL A 1 209 ? -18.125 -5.625 4.488 1 98.69 209 VAL A C 1
ATOM 1623 O O . VAL A 1 209 ? -17.297 -6.395 4.004 1 98.69 209 VAL A O 1
ATOM 1626 N N . SER A 1 210 ? -18.594 -5.777 5.73 1 98.62 210 SER A N 1
ATOM 1627 C CA . SER A 1 210 ? -18.125 -6.887 6.559 1 98.62 210 SER A CA 1
ATOM 1628 C C . SER A 1 210 ? -18.484 -8.227 5.934 1 98.62 210 SER A C 1
ATOM 1630 O O . SER A 1 210 ? -17.641 -9.117 5.82 1 98.62 210 SER A O 1
ATOM 1632 N N . MET A 1 211 ? -19.719 -8.328 5.523 1 98.69 211 MET A N 1
ATOM 1633 C CA . MET A 1 211 ? -20.156 -9.57 4.887 1 98.69 211 MET A CA 1
ATOM 1634 C C . MET A 1 211 ? -19.406 -9.812 3.582 1 98.69 211 MET A C 1
ATOM 1636 O O . MET A 1 211 ? -19.109 -10.953 3.238 1 98.69 211 MET A O 1
ATOM 1640 N N . GLY A 1 212 ? -19.172 -8.742 2.83 1 98.75 212 GLY A N 1
ATOM 1641 C CA . GLY A 1 212 ? -18.375 -8.867 1.621 1 98.75 212 GLY A CA 1
ATOM 1642 C C . GLY A 1 212 ? -16.984 -9.406 1.877 1 98.75 212 GLY A C 1
ATOM 1643 O O . GLY A 1 212 ? -16.516 -10.312 1.179 1 98.75 212 GLY A O 1
ATOM 1644 N N . LEU A 1 213 ? -16.312 -8.891 2.885 1 98.88 213 LEU A N 1
ATOM 1645 C CA . LEU A 1 213 ? -14.953 -9.336 3.205 1 98.88 213 LEU A CA 1
ATOM 1646 C C . LEU A 1 213 ? -14.969 -10.75 3.779 1 98.88 213 LEU A C 1
ATOM 1648 O O . LEU A 1 213 ? -14.07 -11.547 3.506 1 98.88 213 LEU A O 1
ATOM 1652 N N . ILE A 1 214 ? -15.984 -11.055 4.551 1 98.75 214 ILE A N 1
ATOM 1653 C CA . ILE A 1 214 ? -16.141 -12.422 5.047 1 98.75 214 ILE A CA 1
ATOM 1654 C C . ILE A 1 214 ? -16.312 -13.375 3.873 1 98.75 214 ILE A C 1
ATOM 1656 O O . ILE A 1 214 ? -15.734 -14.461 3.855 1 98.75 214 ILE A O 1
ATOM 1660 N N . THR A 1 215 ? -17.125 -12.977 2.889 1 98.75 215 THR A N 1
ATOM 1661 C CA . THR A 1 215 ? -17.312 -13.773 1.679 1 98.75 215 THR A CA 1
ATOM 1662 C C . THR A 1 215 ? -15.984 -14.023 0.982 1 98.75 215 THR A C 1
ATOM 1664 O O . THR A 1 215 ? -15.703 -15.133 0.536 1 98.75 215 THR A O 1
ATOM 1667 N N . MET A 1 216 ? -15.172 -12.992 0.915 1 98.62 216 MET A N 1
ATOM 1668 C CA . MET A 1 216 ? -13.859 -13.102 0.283 1 98.62 216 MET A CA 1
ATOM 1669 C C . MET A 1 216 ? -12.969 -14.07 1.052 1 98.62 216 MET A C 1
ATOM 1671 O O . MET A 1 216 ? -12.266 -14.883 0.449 1 98.62 216 MET A O 1
ATOM 1675 N N . ILE A 1 217 ? -12.992 -13.992 2.354 1 98.75 217 ILE A N 1
ATOM 1676 C CA . ILE A 1 217 ? -12.211 -14.875 3.209 1 98.75 217 ILE A CA 1
ATOM 1677 C C . ILE A 1 217 ? -12.625 -16.328 2.963 1 98.75 217 ILE A C 1
ATOM 1679 O O . ILE A 1 217 ? -11.773 -17.203 2.816 1 98.75 217 ILE A O 1
ATOM 1683 N N . LEU A 1 218 ? -13.922 -16.562 2.857 1 98.56 218 LEU A N 1
ATOM 1684 C CA . LEU A 1 218 ? -14.414 -17.906 2.537 1 98.56 218 LEU A CA 1
ATOM 1685 C C . LEU A 1 218 ? -13.945 -18.344 1.151 1 98.56 218 LEU A C 1
ATOM 1687 O O . LEU A 1 218 ? -13.625 -19.5 0.939 1 98.56 218 LEU A O 1
ATOM 1691 N N . GLY A 1 219 ? -13.938 -17.375 0.239 1 98.06 219 GLY A N 1
ATOM 1692 C CA . GLY A 1 219 ? -13.438 -17.656 -1.098 1 98.06 219 GLY A CA 1
ATOM 1693 C C . GLY A 1 219 ? -11.984 -18.078 -1.115 1 98.06 219 GLY A C 1
ATOM 1694 O O . GLY A 1 219 ? -11.609 -19.031 -1.82 1 98.06 219 GLY A O 1
ATOM 1695 N N . PHE A 1 220 ? -11.117 -17.438 -0.317 1 98.19 220 PHE A N 1
ATOM 1696 C CA . PHE A 1 220 ? -9.703 -17.781 -0.233 1 98.19 220 PHE A CA 1
ATOM 1697 C C . PHE A 1 220 ? -9.508 -19.156 0.367 1 98.19 220 PHE A C 1
ATOM 1699 O O . PHE A 1 220 ? -8.492 -19.812 0.113 1 98.19 220 PHE A O 1
ATOM 1706 N N . HIS A 1 221 ? -10.484 -19.625 1.108 1 97.31 221 HIS A N 1
ATOM 1707 C CA . HIS A 1 221 ? -10.375 -20.891 1.801 1 97.31 221 HIS A CA 1
ATOM 1708 C C . HIS A 1 221 ? -10.891 -22.047 0.935 1 97.31 221 HIS A C 1
ATOM 1710 O O . HIS A 1 221 ? -10.602 -23.203 1.201 1 97.31 221 HIS A O 1
ATOM 1716 N N . MET A 1 222 ? -11.672 -21.734 -0.13 1 96.5 222 MET A N 1
ATOM 1717 C CA . MET A 1 222 ? -12.211 -22.766 -1.008 1 96.5 222 MET A CA 1
ATOM 1718 C C . MET A 1 222 ? -11.094 -23.484 -1.764 1 96.5 222 MET A C 1
ATOM 1720 O O . MET A 1 222 ? -10.07 -22.875 -2.082 1 96.5 222 MET A O 1
ATOM 1724 N N . ASP A 1 223 ? -11.297 -24.734 -2.109 1 94.38 223 ASP A N 1
ATOM 1725 C CA . ASP A 1 223 ? -10.305 -25.594 -2.764 1 94.38 223 ASP A CA 1
ATOM 1726 C C . ASP A 1 223 ? -9.875 -25 -4.109 1 94.38 223 ASP A C 1
ATOM 1728 O O . ASP A 1 223 ? -8.719 -25.125 -4.504 1 94.38 223 ASP A O 1
ATOM 1732 N N . PHE A 1 224 ? -10.828 -24.359 -4.715 1 91.5 224 PHE A N 1
ATOM 1733 C CA . PHE A 1 224 ? -10.523 -23.781 -6.023 1 91.5 224 PHE A CA 1
ATOM 1734 C C . PHE A 1 224 ? -9.336 -22.844 -5.934 1 91.5 224 PHE A C 1
ATOM 1736 O O . PHE A 1 224 ? -8.516 -22.781 -6.855 1 91.5 224 PHE A O 1
ATOM 1743 N N . TYR A 1 225 ? -9.211 -22.125 -4.832 1 94.75 225 TYR A N 1
ATOM 1744 C CA . TYR A 1 225 ? -8.102 -21.203 -4.652 1 94.75 225 TYR A CA 1
ATOM 1745 C C . TYR A 1 225 ? -7.004 -21.828 -3.795 1 94.75 225 TYR A C 1
ATOM 1747 O O . TYR A 1 225 ? -5.824 -21.781 -4.152 1 94.75 225 TYR A O 1
ATOM 1755 N N . ALA A 1 226 ? -7.285 -22.594 -2.771 1 95.19 226 ALA A N 1
ATOM 1756 C CA . ALA A 1 226 ? -6.367 -22.938 -1.689 1 95.19 226 ALA A CA 1
ATOM 1757 C C . ALA A 1 226 ? -5.598 -24.219 -2.008 1 95.19 226 ALA A C 1
ATOM 1759 O O . ALA A 1 226 ? -4.484 -24.422 -1.517 1 95.19 226 ALA A O 1
ATOM 1760 N N . ALA A 1 227 ? -6.117 -25.109 -2.803 1 93.56 227 ALA A N 1
ATOM 1761 C CA . ALA A 1 227 ? -5.555 -26.438 -2.973 1 93.56 227 ALA A CA 1
ATOM 1762 C C . ALA A 1 227 ? -4.102 -26.375 -3.432 1 93.56 227 ALA A C 1
ATOM 1764 O O . ALA A 1 227 ? -3.244 -27.094 -2.912 1 93.56 227 ALA A O 1
ATOM 1765 N N . SER A 1 228 ? -3.756 -25.438 -4.359 1 91 228 SER A N 1
ATOM 1766 C CA . SER A 1 228 ? -2.406 -25.359 -4.906 1 91 228 SER A CA 1
ATOM 1767 C C . SER A 1 228 ? -1.655 -24.156 -4.371 1 91 228 SER A C 1
ATOM 1769 O O . SER A 1 228 ? -0.562 -23.828 -4.84 1 91 228 SER A O 1
ATOM 1771 N N . ARG A 1 229 ? -2.254 -23.453 -3.365 1 93.88 229 ARG A N 1
ATOM 1772 C CA . ARG A 1 229 ? -1.682 -22.219 -2.85 1 93.88 229 ARG A CA 1
ATOM 1773 C C . ARG A 1 229 ? -1.987 -22.047 -1.364 1 93.88 229 ARG A C 1
ATOM 1775 O O . ARG A 1 229 ? -2.494 -21 -0.943 1 93.88 229 ARG A O 1
ATOM 1782 N N . GLU A 1 230 ? -1.687 -23.016 -0.627 1 93.62 230 GLU A N 1
ATOM 1783 C CA . GLU A 1 230 ? -2.088 -23.031 0.776 1 93.62 230 GLU A CA 1
ATOM 1784 C C . GLU A 1 230 ? -1.486 -21.844 1.537 1 93.62 230 GLU A C 1
ATOM 1786 O O . GLU A 1 230 ? -2.193 -21.141 2.262 1 93.62 230 GLU A O 1
ATOM 1791 N N . GLY A 1 231 ? -0.151 -21.656 1.399 1 94.75 231 GLY A N 1
ATOM 1792 C CA . GLY A 1 231 ? 0.505 -20.547 2.078 1 94.75 231 GLY A CA 1
ATOM 1793 C C . GLY A 1 231 ? -0.054 -19.188 1.689 1 94.75 231 GLY A C 1
ATOM 1794 O O . GLY A 1 231 ? -0.308 -18.344 2.551 1 94.75 231 GLY A O 1
ATOM 1795 N N . LEU A 1 232 ? -0.212 -18.969 0.406 1 96.88 232 LEU A N 1
ATOM 1796 C CA . LEU A 1 232 ? -0.756 -17.703 -0.089 1 96.88 232 LEU A CA 1
ATOM 1797 C C . LEU A 1 232 ? -2.188 -17.5 0.396 1 96.88 232 LEU A C 1
ATOM 1799 O O . LEU A 1 232 ? -2.564 -16.391 0.788 1 96.88 232 LEU A O 1
ATOM 1803 N N . SER A 1 233 ? -3.004 -18.594 0.365 1 97.94 233 SER A N 1
ATOM 1804 C CA . SER A 1 233 ? -4.375 -18.547 0.87 1 97.94 233 SER A CA 1
ATOM 1805 C C . SER A 1 233 ? -4.414 -18.078 2.32 1 97.94 233 SER A C 1
ATOM 1807 O O . SER A 1 233 ? -5.164 -17.156 2.66 1 97.94 233 SER A O 1
ATOM 1809 N N . SER A 1 234 ? -3.59 -18.609 3.143 1 97.94 234 SER A N 1
ATOM 1810 C CA . SER A 1 234 ? -3.535 -18.234 4.555 1 97.94 234 SER A CA 1
ATOM 1811 C C . SER A 1 234 ? -3.125 -16.781 4.73 1 97.94 234 SER A C 1
ATOM 1813 O O . SER A 1 234 ? -3.693 -16.062 5.559 1 97.94 234 SER A O 1
ATOM 1815 N N . ALA A 1 235 ? -2.148 -16.344 3.949 1 98.19 235 ALA A N 1
ATOM 1816 C CA . ALA A 1 235 ? -1.684 -14.969 4.043 1 98.19 235 ALA A CA 1
ATOM 1817 C C . ALA A 1 235 ? -2.791 -13.992 3.666 1 98.19 235 ALA A C 1
ATOM 1819 O O . ALA A 1 235 ? -3.012 -12.992 4.359 1 98.19 235 ALA A O 1
ATOM 1820 N N . LEU A 1 236 ? -3.479 -14.266 2.598 1 98.62 236 LEU A N 1
ATOM 1821 C CA . LEU A 1 236 ? -4.527 -13.367 2.119 1 98.62 236 LEU A CA 1
ATOM 1822 C C . LEU A 1 236 ? -5.707 -13.352 3.082 1 98.62 236 LEU A C 1
ATOM 1824 O O . LEU A 1 236 ? -6.359 -12.32 3.258 1 98.62 236 LEU A O 1
ATOM 1828 N N . ILE A 1 237 ? -5.984 -14.5 3.723 1 98.75 237 ILE A N 1
ATOM 1829 C CA . ILE A 1 237 ? -7.02 -14.555 4.746 1 98.75 237 ILE A CA 1
ATOM 1830 C C . ILE A 1 237 ? -6.625 -13.68 5.93 1 98.75 237 ILE A C 1
ATOM 1832 O O . ILE A 1 237 ? -7.434 -12.883 6.414 1 98.75 237 ILE A O 1
ATOM 1836 N N . VAL A 1 238 ? -5.406 -13.766 6.352 1 98.75 238 VAL A N 1
ATOM 1837 C CA . VAL A 1 238 ? -4.938 -12.977 7.48 1 98.75 238 VAL A CA 1
ATOM 1838 C C . VAL A 1 238 ? -5.02 -11.484 7.141 1 98.75 238 VAL A C 1
ATOM 1840 O O . VAL A 1 238 ? -5.512 -10.688 7.938 1 98.75 238 VAL A O 1
ATOM 1843 N N . PHE A 1 239 ? -4.559 -11.102 5.93 1 98.75 239 PHE A N 1
ATOM 1844 C CA . PHE A 1 239 ? -4.648 -9.703 5.508 1 98.75 239 PHE A CA 1
ATOM 1845 C C . PHE A 1 239 ? -6.098 -9.234 5.492 1 98.75 239 PHE A C 1
ATOM 1847 O O . PHE A 1 239 ? -6.402 -8.133 5.957 1 98.75 239 PHE A O 1
ATOM 1854 N N . SER A 1 240 ? -7.008 -10.07 4.969 1 98.75 240 SER A N 1
ATOM 1855 C CA . SER A 1 240 ? -8.414 -9.695 4.863 1 98.75 240 SER A CA 1
ATOM 1856 C C . SER A 1 240 ? -9.047 -9.539 6.242 1 98.75 240 SER A C 1
ATOM 1858 O O . SER A 1 240 ? -9.867 -8.641 6.457 1 98.75 240 SER A O 1
ATOM 1860 N N . VAL A 1 241 ? -8.641 -10.375 7.18 1 98.81 241 VAL A N 1
ATOM 1861 C CA . VAL A 1 241 ? -9.148 -10.289 8.547 1 98.81 241 VAL A CA 1
ATOM 1862 C C . VAL A 1 241 ? -8.648 -9.008 9.203 1 98.81 241 VAL A C 1
ATOM 1864 O O . VAL A 1 241 ? -9.422 -8.297 9.859 1 98.81 241 VAL A O 1
ATOM 1867 N N . LEU A 1 242 ? -7.398 -8.688 9.023 1 98.75 242 LEU A N 1
ATOM 1868 C CA . LEU A 1 242 ? -6.832 -7.477 9.602 1 98.75 242 LEU A CA 1
ATOM 1869 C C . LEU A 1 242 ? -7.5 -6.234 9.023 1 98.75 242 LEU A C 1
ATOM 1871 O O . LEU A 1 242 ? -7.812 -5.293 9.758 1 98.75 242 LEU A O 1
ATOM 1875 N N . ILE A 1 243 ? -7.715 -6.223 7.734 1 98.69 243 ILE A N 1
ATOM 1876 C CA . ILE A 1 243 ? -8.391 -5.109 7.07 1 98.69 243 ILE A CA 1
ATOM 1877 C C . ILE A 1 243 ? -9.805 -4.965 7.617 1 98.69 243 ILE A C 1
ATOM 1879 O O . ILE A 1 243 ? -10.234 -3.861 7.957 1 98.69 243 ILE A O 1
ATOM 1883 N N . LEU A 1 244 ? -10.5 -6.098 7.715 1 98.69 244 LEU A N 1
ATOM 1884 C CA . LEU A 1 244 ? -11.875 -6.109 8.219 1 98.69 244 LEU A CA 1
ATOM 1885 C C . LEU A 1 244 ? -11.938 -5.52 9.625 1 98.69 244 LEU A C 1
ATOM 1887 O O . LEU A 1 244 ? -12.75 -4.629 9.891 1 98.69 244 LEU A O 1
ATOM 1891 N N . LEU A 1 245 ? -11.078 -5.957 10.492 1 98.5 245 LEU A N 1
ATOM 1892 C CA . LEU A 1 245 ? -11.078 -5.477 11.867 1 98.5 245 LEU A CA 1
ATOM 1893 C C . LEU A 1 245 ? -10.734 -3.99 11.922 1 98.5 245 LEU A C 1
ATOM 1895 O O . LEU A 1 245 ? -11.336 -3.236 12.688 1 98.5 245 LEU A O 1
ATOM 1899 N N . TYR A 1 246 ? -9.812 -3.564 11.109 1 98.56 246 TYR A N 1
ATOM 1900 C CA . TYR A 1 246 ? -9.367 -2.176 11.133 1 98.56 246 TYR A CA 1
ATOM 1901 C C . TYR A 1 246 ? -10.469 -1.244 10.641 1 98.56 246 TYR A C 1
ATOM 1903 O O . TYR A 1 246 ? -10.734 -0.208 11.25 1 98.56 246 TYR A O 1
ATOM 1911 N N . ILE A 1 247 ? -11.133 -1.57 9.523 1 97.62 247 ILE A N 1
ATOM 1912 C CA . ILE A 1 247 ? -12.07 -0.639 8.898 1 97.62 247 ILE A CA 1
ATOM 1913 C C . ILE A 1 247 ? -13.344 -0.548 9.734 1 97.62 247 ILE A C 1
ATOM 1915 O O . ILE A 1 247 ? -14.156 0.361 9.547 1 97.62 247 ILE A O 1
ATOM 1919 N N . MET A 1 248 ? -13.555 -1.448 10.68 1 96.94 248 MET A N 1
ATOM 1920 C CA . MET A 1 248 ? -14.766 -1.445 11.492 1 96.94 248 MET A CA 1
ATOM 1921 C C . MET A 1 248 ? -14.617 -0.496 12.68 1 96.94 248 MET A C 1
ATOM 1923 O O . MET A 1 248 ? -15.617 -0.037 13.234 1 96.94 248 MET A O 1
ATOM 1927 N N . ILE A 1 249 ? -13.477 -0.169 13.062 1 96.25 249 ILE A N 1
ATOM 1928 C CA . ILE A 1 249 ? -13.211 0.55 14.305 1 96.25 249 ILE A CA 1
ATOM 1929 C C . ILE A 1 249 ? -13.883 1.92 14.258 1 96.25 249 ILE A C 1
ATOM 1931 O O . ILE A 1 249 ? -14.742 2.223 15.094 1 96.25 249 ILE A O 1
ATOM 1935 N N . GLN A 1 250 ? -13.594 2.695 13.32 1 94.25 250 GLN A N 1
ATOM 1936 C CA . GLN A 1 250 ? -14.07 4.074 13.289 1 94.25 250 GLN A CA 1
ATOM 1937 C C . GLN A 1 250 ? -15.57 4.129 13.008 1 94.25 250 GLN A C 1
ATOM 1939 O O . GLN A 1 250 ? -16.312 4.867 13.664 1 94.25 250 GLN A O 1
ATOM 1944 N N . PRO A 1 251 ? -16.062 3.406 12.078 1 94.56 251 PRO A N 1
ATOM 1945 C CA . PRO A 1 251 ? -17.516 3.461 11.812 1 94.56 251 PRO A CA 1
ATOM 1946 C C . PRO A 1 251 ? -18.344 2.994 13 1 94.56 251 PRO A C 1
ATOM 1948 O O . PRO A 1 251 ? -19.453 3.508 13.219 1 94.56 251 PRO A O 1
ATOM 1951 N N . ILE A 1 252 ? -17.844 1.996 13.703 1 95.12 252 ILE A N 1
ATOM 1952 C CA . ILE A 1 252 ? -18.562 1.565 14.898 1 95.12 252 ILE A CA 1
ATOM 1953 C C . ILE A 1 252 ? -18.594 2.697 15.922 1 95.12 252 ILE A C 1
ATOM 1955 O O . ILE A 1 252 ? -19.625 2.975 16.531 1 95.12 252 ILE A O 1
ATOM 1959 N N . TYR A 1 253 ? -17.5 3.336 16.094 1 94.69 253 TYR A N 1
ATOM 1960 C CA . TYR A 1 253 ? -17.438 4.5 16.984 1 94.69 253 TYR A CA 1
ATOM 1961 C C . TYR A 1 253 ? -18.391 5.59 16.5 1 94.69 253 TYR A C 1
ATOM 1963 O O . TYR A 1 253 ? -19.109 6.199 17.297 1 94.69 253 TYR A O 1
ATOM 1971 N N . ASP A 1 254 ? -18.406 5.859 15.227 1 93.44 254 ASP A N 1
ATOM 1972 C CA . ASP A 1 254 ? -19.281 6.875 14.648 1 93.44 254 ASP A CA 1
ATOM 1973 C C . ASP A 1 254 ? -20.766 6.508 14.836 1 93.44 254 ASP A C 1
ATOM 1975 O O . ASP A 1 254 ? -21.594 7.379 15.078 1 93.44 254 ASP A O 1
ATOM 1979 N N . LEU A 1 255 ? -21.016 5.273 14.672 1 93.88 255 LEU A N 1
ATOM 1980 C CA . LEU A 1 255 ? -22.391 4.797 14.859 1 93.88 255 LEU A CA 1
ATOM 1981 C C . LEU A 1 255 ? -22.859 5.027 16.281 1 93.88 255 LEU A C 1
ATOM 1983 O O . LEU A 1 255 ? -23.953 5.535 16.516 1 93.88 255 LEU A O 1
ATOM 1987 N N . ILE A 1 256 ? -22.031 4.719 17.234 1 94.19 256 ILE A N 1
ATOM 1988 C CA . ILE A 1 256 ? -22.359 4.891 18.656 1 94.19 256 ILE A CA 1
ATOM 1989 C C . ILE A 1 256 ? -22.516 6.375 18.969 1 94.19 256 ILE A C 1
ATOM 1991 O O . ILE A 1 256 ? -23.484 6.785 19.594 1 94.19 256 ILE A O 1
ATOM 1995 N N . SER A 1 257 ? -21.625 7.195 18.484 1 92.75 257 SER A N 1
ATOM 1996 C CA . SER A 1 257 ? -21.641 8.625 18.75 1 92.75 257 SER A CA 1
ATOM 1997 C C . SER A 1 257 ? -22.844 9.305 18.125 1 92.75 257 SER A C 1
ATOM 1999 O O . SER A 1 257 ? -23.484 10.148 18.75 1 92.75 257 SER A O 1
ATOM 2001 N N . THR A 1 258 ? -23.141 8.938 16.906 1 90.44 258 THR A N 1
ATOM 2002 C CA . THR A 1 258 ? -24.281 9.523 16.219 1 90.44 258 THR A CA 1
ATOM 2003 C C . THR A 1 258 ? -25.594 9.102 16.859 1 90.44 258 THR A C 1
ATOM 2005 O O . THR A 1 258 ? -26.531 9.898 16.969 1 90.44 258 THR A O 1
ATOM 2008 N N . THR A 1 259 ? -25.688 7.883 17.297 1 91 259 THR A N 1
ATOM 2009 C CA . THR A 1 259 ? -26.891 7.387 17.969 1 91 259 THR A CA 1
ATOM 2010 C C . THR A 1 259 ? -27.094 8.109 19.297 1 91 259 THR A C 1
ATOM 2012 O O . THR A 1 259 ? -28.219 8.484 19.641 1 91 259 THR A O 1
ATOM 2015 N N . LYS A 1 260 ? -26.047 8.352 20.031 1 91.75 260 LYS A N 1
ATOM 2016 C CA . LYS A 1 260 ? -26.125 9.055 21.312 1 91.75 260 LYS A CA 1
ATOM 2017 C C . LYS A 1 260 ? -26.578 10.5 21.109 1 91.75 260 LYS A C 1
ATOM 2019 O O . LYS A 1 260 ? -27.328 11.031 21.922 1 91.75 260 LYS A O 1
ATOM 2024 N N . LYS A 1 261 ? -26.172 11.07 20.047 1 87.38 261 LYS A N 1
ATOM 2025 C CA . LYS A 1 261 ? -26.516 12.461 19.781 1 87.38 261 LYS A CA 1
ATOM 2026 C C . LYS A 1 261 ? -27.953 12.594 19.297 1 87.38 261 LYS A C 1
ATOM 2028 O O . LYS A 1 261 ? -28.594 13.625 19.484 1 87.38 261 LYS A O 1
ATOM 2033 N N . SER A 1 262 ? -28.406 11.68 18.641 1 83.69 262 SER A N 1
ATOM 2034 C CA . SER A 1 262 ? -29.734 11.719 18.062 1 83.69 262 SER A CA 1
ATOM 2035 C C . SER A 1 262 ? -30.797 11.297 19.078 1 83.69 262 SER A C 1
ATOM 2037 O O . SER A 1 262 ? -31.984 11.516 18.875 1 83.69 262 SER A O 1
ATOM 2039 N N . MET A 1 263 ? -30.453 10.688 20.156 1 77.5 263 MET A N 1
ATOM 2040 C CA . MET A 1 263 ? -31.391 10.344 21.219 1 77.5 263 MET A CA 1
ATOM 2041 C C . MET A 1 263 ? -31.344 11.367 22.344 1 77.5 263 MET A C 1
ATOM 2043 O O . MET A 1 263 ? -32.375 11.68 22.969 1 77.5 263 MET A O 1
ATOM 2047 N N . MET B 1 1 ? -18.359 116.062 2.715 1 28.39 1 MET B N 1
ATOM 2048 C CA . MET B 1 1 ? -17.438 115.25 1.938 1 28.39 1 MET B CA 1
ATOM 2049 C C . MET B 1 1 ? -17.781 113.75 2.084 1 28.39 1 MET B C 1
ATOM 2051 O O . MET B 1 1 ? -17.766 113.188 3.191 1 28.39 1 MET B O 1
ATOM 2055 N N . ASP B 1 2 ? -18.641 113.25 1.262 1 28.53 2 ASP B N 1
ATOM 2056 C CA . ASP B 1 2 ? -19.469 112.062 1.12 1 28.53 2 ASP B CA 1
ATOM 2057 C C . ASP B 1 2 ? -18.594 110.812 1.018 1 28.53 2 ASP B C 1
ATOM 2059 O O . ASP B 1 2 ? -17.609 110.812 0.28 1 28.53 2 ASP B O 1
ATOM 2063 N N . ARG B 1 3 ? -18.484 110.125 2.084 1 38.91 3 ARG B N 1
ATOM 2064 C CA . ARG B 1 3 ? -17.656 109 2.346 1 38.91 3 ARG B CA 1
ATOM 2065 C C . ARG B 1 3 ? -17.891 107.875 1.287 1 38.91 3 ARG B C 1
ATOM 2067 O O . ARG B 1 3 ? -19.047 107.562 0.988 1 38.91 3 ARG B O 1
ATOM 2074 N N . PRO B 1 4 ? -16.969 107.812 0.307 1 34.34 4 PRO B N 1
ATOM 2075 C CA . PRO B 1 4 ? -17.094 106.938 -0.865 1 34.34 4 PRO B CA 1
ATOM 2076 C C . PRO B 1 4 ? -17.516 105.5 -0.502 1 34.34 4 PRO B C 1
ATOM 2078 O O . PRO B 1 4 ? -17.281 105.062 0.623 1 34.34 4 PRO B O 1
ATOM 2081 N N . SER B 1 5 ? -18.609 105.062 -1.063 1 30.36 5 SER B N 1
ATOM 2082 C CA . SER B 1 5 ? -19.375 103.812 -1.07 1 30.36 5 SER B CA 1
ATOM 2083 C C . SER B 1 5 ? -18.484 102.625 -1.458 1 30.36 5 SER B C 1
ATOM 2085 O O . SER B 1 5 ? -17.922 102.562 -2.557 1 30.36 5 SER B O 1
ATOM 2087 N N . THR B 1 6 ? -17.516 102.25 -0.6 1 30.67 6 THR B N 1
ATOM 2088 C CA . THR B 1 6 ? -16.578 101.188 -0.836 1 30.67 6 THR B CA 1
ATOM 2089 C C . THR B 1 6 ? -17.297 99.938 -1.379 1 30.67 6 THR B C 1
ATOM 2091 O O . THR B 1 6 ? -18.234 99.438 -0.748 1 30.67 6 THR B O 1
ATOM 2094 N N . SER B 1 7 ? -17.547 99.875 -2.697 1 28.17 7 SER B N 1
ATOM 2095 C CA . SER B 1 7 ? -18.141 98.812 -3.52 1 28.17 7 SER B CA 1
ATOM 2096 C C . SER B 1 7 ? -17.578 97.438 -3.172 1 28.17 7 SER B C 1
ATOM 2098 O O . SER B 1 7 ? -16.359 97.25 -3.227 1 28.17 7 SER B O 1
ATOM 2100 N N . ARG B 1 8 ? -18.078 96.812 -2.152 1 30.5 8 ARG B N 1
ATOM 2101 C CA . ARG B 1 8 ? -17.781 95.5 -1.679 1 30.5 8 ARG B CA 1
ATOM 2102 C C . ARG B 1 8 ? -17.859 94.5 -2.82 1 30.5 8 ARG B C 1
ATOM 2104 O O . ARG B 1 8 ? -18.938 94.25 -3.398 1 30.5 8 ARG B O 1
ATOM 2111 N N . GLN B 1 9 ? -16.875 94.5 -3.799 1 26.09 9 GLN B N 1
ATOM 2112 C CA . GLN B 1 9 ? -16.766 93.562 -4.898 1 26.09 9 GLN B CA 1
ATOM 2113 C C . GLN B 1 9 ? -17 92.125 -4.418 1 26.09 9 GLN B C 1
ATOM 2115 O O . GLN B 1 9 ? -16.391 91.688 -3.436 1 26.09 9 GLN B O 1
ATOM 2120 N N . SER B 1 10 ? -18.219 91.625 -4.57 1 28.48 10 SER B N 1
ATOM 2121 C CA . SER B 1 10 ? -18.734 90.25 -4.391 1 28.48 10 SER B CA 1
ATOM 2122 C C . SER B 1 10 ? -17.797 89.188 -5.004 1 28.48 10 SER B C 1
ATOM 2124 O O . SER B 1 10 ? -17.516 89.25 -6.203 1 28.48 10 SER B O 1
ATOM 2126 N N . ILE B 1 11 ? -16.609 89 -4.5 1 29.33 11 ILE B N 1
ATOM 2127 C CA . ILE B 1 11 ? -15.734 87.938 -4.984 1 29.33 11 ILE B CA 1
ATOM 2128 C C . ILE B 1 11 ? -16.547 86.688 -5.195 1 29.33 11 ILE B C 1
ATOM 2130 O O . ILE B 1 11 ? -17.141 86.125 -4.254 1 29.33 11 ILE B O 1
ATOM 2134 N N . GLU B 1 12 ? -17.234 86.562 -6.297 1 25.92 12 GLU B N 1
ATOM 2135 C CA . GLU B 1 12 ? -17.891 85.312 -6.781 1 25.92 12 GLU B CA 1
ATOM 2136 C C . GLU B 1 12 ? -17.047 84.125 -6.535 1 25.92 12 GLU B C 1
ATOM 2138 O O . GLU B 1 12 ? -15.875 84.062 -6.93 1 25.92 12 GLU B O 1
ATOM 2143 N N . LYS B 1 13 ? -17.266 83.438 -5.418 1 31.28 13 LYS B N 1
ATOM 2144 C CA . LYS B 1 13 ? -16.719 82.125 -5.035 1 31.28 13 LYS B CA 1
ATOM 2145 C C . LYS B 1 13 ? -16.766 81.125 -6.207 1 31.28 13 LYS B C 1
ATOM 2147 O O . LYS B 1 13 ? -17.828 80.875 -6.734 1 31.28 13 LYS B O 1
ATOM 2152 N N . VAL B 1 14 ? -15.867 81.312 -7.199 1 30.11 14 VAL B N 1
ATOM 2153 C CA . VAL B 1 14 ? -15.688 80.25 -8.242 1 30.11 14 VAL B CA 1
ATOM 2154 C C . VAL B 1 14 ? -15.719 78.875 -7.621 1 30.11 14 VAL B C 1
ATOM 2156 O O . VAL B 1 14 ? -14.883 78.562 -6.773 1 30.11 14 VAL B O 1
ATOM 2159 N N . GLU B 1 15 ? -16.875 78.312 -7.426 1 28.59 15 GLU B N 1
ATOM 2160 C CA . GLU B 1 15 ? -17.078 76.875 -7.09 1 28.59 15 GLU B CA 1
ATOM 2161 C C . GLU B 1 15 ? -16.172 76 -7.914 1 28.59 15 GLU B C 1
ATOM 2163 O O . GLU B 1 15 ? -16.266 76 -9.141 1 28.59 15 GLU B O 1
ATOM 2168 N N . MET B 1 16 ? -14.836 76 -7.656 1 27.91 16 MET B N 1
ATOM 2169 C CA . MET B 1 16 ? -13.953 75.062 -8.266 1 27.91 16 MET B CA 1
ATOM 2170 C C . MET B 1 16 ? -14.625 73.688 -8.32 1 27.91 16 MET B C 1
ATOM 2172 O O . MET B 1 16 ? -14.953 73.062 -7.281 1 27.91 16 MET B O 1
ATOM 2176 N N . PHE B 1 17 ? -15.477 73.375 -9.305 1 28.88 17 PHE B N 1
ATOM 2177 C CA . PHE B 1 17 ? -15.945 72.062 -9.648 1 28.88 17 PHE B CA 1
ATOM 2178 C C . PHE B 1 17 ? -14.805 71.062 -9.602 1 28.88 17 PHE B C 1
ATOM 2180 O O . PHE B 1 17 ? -13.828 71.188 -10.352 1 28.88 17 PHE B O 1
ATOM 2187 N N . GLU B 1 18 ? -14.344 70.688 -8.383 1 27.59 18 GLU B N 1
ATOM 2188 C CA . GLU B 1 18 ? -13.438 69.562 -8.25 1 27.59 18 GLU B CA 1
ATOM 2189 C C . GLU B 1 18 ? -13.812 68.438 -9.227 1 27.59 18 GLU B C 1
ATOM 2191 O O . GLU B 1 18 ? -14.922 67.875 -9.172 1 27.59 18 GLU B O 1
ATOM 2196 N N . VAL B 1 19 ? -13.484 68.562 -10.477 1 31.56 19 VAL B N 1
ATOM 2197 C CA . VAL B 1 19 ? -13.508 67.438 -11.406 1 31.56 19 VAL B CA 1
ATOM 2198 C C . VAL B 1 19 ? -13.016 66.188 -10.703 1 31.56 19 VAL B C 1
ATOM 2200 O O . VAL B 1 19 ? -11.828 66.062 -10.383 1 31.56 19 VAL B O 1
ATOM 2203 N N . ARG B 1 20 ? -13.828 65.625 -9.812 1 32.25 20 ARG B N 1
ATOM 2204 C CA . ARG B 1 20 ? -13.555 64.25 -9.312 1 32.25 20 ARG B CA 1
ATOM 2205 C C . ARG B 1 20 ? -13.234 63.312 -10.453 1 32.25 20 ARG B C 1
ATOM 2207 O O . ARG B 1 20 ? -14.078 63.094 -11.328 1 32.25 20 ARG B O 1
ATOM 2214 N N . GLU B 1 21 ? -12.031 63.406 -11.055 1 31.45 21 GLU B N 1
ATOM 2215 C CA . GLU B 1 21 ? -11.578 62.375 -11.984 1 31.45 21 GLU B CA 1
ATOM 2216 C C . GLU B 1 21 ? -12.07 61 -11.555 1 31.45 21 GLU B C 1
ATOM 2218 O O . GLU B 1 21 ? -11.922 60.625 -10.391 1 31.45 21 GLU B O 1
ATOM 2223 N N . HIS B 1 22 ? -13.156 60.5 -12.148 1 30.48 22 HIS B N 1
ATOM 2224 C CA . HIS B 1 22 ? -13.609 59.125 -12.07 1 30.48 22 HIS B CA 1
ATOM 2225 C C . HIS B 1 22 ? -12.438 58.156 -12.18 1 30.48 22 HIS B C 1
ATOM 2227 O O . HIS B 1 22 ? -11.828 58.031 -13.25 1 30.48 22 HIS B O 1
ATOM 2233 N N . VAL B 1 23 ? -11.516 58.156 -11.273 1 33.16 23 VAL B N 1
ATOM 2234 C CA . VAL B 1 23 ? -10.562 57.031 -11.328 1 33.16 23 VAL B CA 1
ATOM 2235 C C . VAL B 1 23 ? -11.297 55.719 -11.625 1 33.16 23 VAL B C 1
ATOM 2237 O O . VAL B 1 23 ? -12.328 55.438 -11.016 1 33.16 23 VAL B O 1
ATOM 2240 N N . PRO B 1 24 ? -11.164 55.188 -12.805 1 32.38 24 PRO B N 1
ATOM 2241 C CA . PRO B 1 24 ? -11.805 53.906 -13.102 1 32.38 24 PRO B CA 1
ATOM 2242 C C . PRO B 1 24 ? -11.766 52.938 -11.922 1 32.38 24 PRO B C 1
ATOM 2244 O O . PRO B 1 24 ? -10.883 53.062 -11.07 1 32.38 24 PRO B O 1
ATOM 2247 N N . TYR B 1 25 ? -12.914 52.5 -11.344 1 31.56 25 TYR B N 1
ATOM 2248 C CA . TYR B 1 25 ? -13.008 51.375 -10.414 1 31.56 25 TYR B CA 1
ATOM 2249 C C . TYR B 1 25 ? -11.992 50.281 -10.758 1 31.56 25 TYR B C 1
ATOM 2251 O O . TYR B 1 25 ? -12.062 49.688 -11.828 1 31.56 25 TYR B O 1
ATOM 2259 N N . GLN B 1 26 ? -10.742 50.469 -10.523 1 29.69 26 GLN B N 1
ATOM 2260 C CA . GLN B 1 26 ? -9.93 49.25 -10.602 1 29.69 26 GLN B CA 1
ATOM 2261 C C . GLN B 1 26 ? -10.688 48.031 -10.07 1 29.69 26 GLN B C 1
ATOM 2263 O O . GLN B 1 26 ? -11.18 48.062 -8.945 1 29.69 26 GLN B O 1
ATOM 2268 N N . ALA B 1 27 ? -11.328 47.219 -10.883 1 32.44 27 ALA B N 1
ATOM 2269 C CA . ALA B 1 27 ? -11.805 45.875 -10.578 1 32.44 27 ALA B CA 1
ATOM 2270 C C . ALA B 1 27 ? -10.961 45.219 -9.484 1 32.44 27 ALA B C 1
ATOM 2272 O O . ALA B 1 27 ? -9.773 44.969 -9.68 1 32.44 27 ALA B O 1
ATOM 2273 N N . GLU B 1 28 ? -11.023 45.75 -8.266 1 29.64 28 GLU B N 1
ATOM 2274 C CA . GLU B 1 28 ? -10.477 44.875 -7.23 1 29.64 28 GLU B CA 1
ATOM 2275 C C . GLU B 1 28 ? -10.711 43.406 -7.559 1 29.64 28 GLU B C 1
ATOM 2277 O O . GLU B 1 28 ? -11.859 42.969 -7.664 1 29.64 28 GLU B O 1
ATOM 2282 N N . LEU B 1 29 ? -9.977 42.781 -8.383 1 32.03 29 LEU B N 1
ATOM 2283 C CA . LEU B 1 29 ? -9.922 41.344 -8.375 1 32.03 29 LEU B CA 1
ATOM 2284 C C . LEU B 1 29 ? -10.172 40.781 -6.973 1 32.03 29 LEU B C 1
ATOM 2286 O O . LEU B 1 29 ? -9.367 41 -6.066 1 32.03 29 LEU B O 1
ATOM 2290 N N . THR B 1 30 ? -11.383 40.906 -6.484 1 31.44 30 THR B N 1
ATOM 2291 C CA . THR B 1 30 ? -11.797 40.094 -5.328 1 31.44 30 THR B CA 1
ATOM 2292 C C . THR B 1 30 ? -10.992 38.812 -5.238 1 31.44 30 THR B C 1
ATOM 2294 O O . THR B 1 30 ? -11.18 37.906 -6.043 1 31.44 30 THR B O 1
ATOM 2297 N N . ARG B 1 31 ? -9.742 38.875 -5.027 1 35.28 31 ARG B N 1
ATOM 2298 C CA . ARG B 1 31 ? -9.195 37.656 -4.488 1 35.28 31 ARG B CA 1
ATO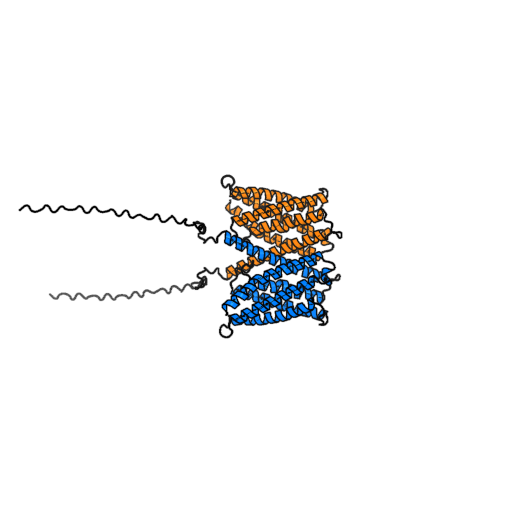M 2299 C C . ARG B 1 31 ? -10.188 36.969 -3.562 1 35.28 31 ARG B C 1
ATOM 2301 O O . ARG B 1 31 ? -10.734 37.594 -2.654 1 35.28 31 ARG B O 1
ATOM 2308 N N . ALA B 1 32 ? -10.922 35.938 -4.09 1 37 32 ALA B N 1
ATOM 2309 C CA . ALA B 1 32 ? -11.781 35.156 -3.215 1 37 32 ALA B CA 1
ATOM 2310 C C . ALA B 1 32 ? -11.273 35.188 -1.778 1 37 32 ALA B C 1
ATOM 2312 O O . ALA B 1 32 ? -10.086 34.938 -1.531 1 37 32 ALA B O 1
ATOM 2313 N N . PRO B 1 33 ? -11.805 35.969 -0.969 1 35.88 33 PRO B N 1
ATOM 2314 C CA . PRO B 1 33 ? -11.391 35.906 0.435 1 35.88 33 PRO B CA 1
ATOM 2315 C C . PRO B 1 33 ? -11.031 34.5 0.878 1 35.88 33 PRO B C 1
ATOM 2317 O O . PRO B 1 33 ? -11.523 33.531 0.299 1 35.88 33 PRO B O 1
ATOM 2320 N N . ALA B 1 34 ? -9.875 34.281 1.415 1 40.94 34 ALA B N 1
ATOM 2321 C CA . ALA B 1 34 ? -9.75 33.125 2.311 1 40.94 34 ALA B CA 1
ATOM 2322 C C . ALA B 1 34 ? -11.039 32.906 3.088 1 40.94 34 ALA B C 1
ATOM 2324 O O . ALA B 1 34 ? -11.508 33.781 3.805 1 40.94 34 ALA B O 1
ATOM 2325 N N . ALA B 1 35 ? -12.047 32.375 2.49 1 38.19 35 ALA B N 1
ATOM 2326 C CA . ALA B 1 35 ? -13.32 32.125 3.162 1 38.19 35 ALA B CA 1
ATOM 2327 C C . ALA B 1 35 ? -13.109 31.812 4.641 1 38.19 35 ALA B C 1
ATOM 2329 O O . ALA B 1 35 ? -12.352 30.906 4.992 1 38.19 35 ALA B O 1
ATOM 2330 N N . TYR B 1 36 ? -13.062 32.844 5.441 1 37.47 36 TYR B N 1
ATOM 2331 C CA . TYR B 1 36 ? -13.211 32.781 6.891 1 37.47 36 TYR B CA 1
ATOM 2332 C C . TYR B 1 36 ? -14.414 31.906 7.273 1 37.47 36 TYR B C 1
ATOM 2334 O O . TYR B 1 36 ? -15.531 32.156 6.805 1 37.47 36 TYR B O 1
ATOM 2342 N N . ASP B 1 37 ? -14.328 30.625 7.348 1 36.41 37 ASP B N 1
ATOM 2343 C CA . ASP B 1 37 ? -15.438 30.078 8.117 1 36.41 37 ASP B CA 1
ATOM 2344 C C . ASP B 1 37 ? -15.617 30.828 9.438 1 36.41 37 ASP B C 1
ATOM 2346 O O . ASP B 1 37 ? -14.695 30.875 10.258 1 36.41 37 ASP B O 1
ATOM 2350 N N . GLU B 1 38 ? -16.359 31.906 9.508 1 38.25 38 GLU B N 1
ATOM 2351 C CA . GLU B 1 38 ? -16.688 32.719 10.688 1 38.25 38 GLU B CA 1
ATOM 2352 C C . GLU B 1 38 ? -16.719 31.859 11.945 1 38.25 38 GLU B C 1
ATOM 2354 O O . GLU B 1 38 ? -16.312 32.312 13.023 1 38.25 38 GLU B O 1
ATOM 2359 N N . GLU B 1 39 ? -17.406 30.672 11.859 1 38.84 39 GLU B N 1
ATOM 2360 C CA . GLU B 1 39 ? -17.625 29.938 13.094 1 38.84 39 GLU B CA 1
ATOM 2361 C C . GLU B 1 39 ? -16.328 29.359 13.633 1 38.84 39 GLU B C 1
ATOM 2363 O O . GLU B 1 39 ? -16.078 29.391 14.844 1 38.84 39 GLU B O 1
ATOM 2368 N N . SER B 1 40 ? -15.602 28.5 12.797 1 39.19 40 SER B N 1
ATOM 2369 C CA . SER B 1 40 ? -14.547 27.781 13.484 1 39.19 40 SER B CA 1
ATOM 2370 C C . SER B 1 40 ? -13.242 28.578 13.492 1 39.19 40 SER B C 1
ATOM 2372 O O . SER B 1 40 ? -12.289 28.203 14.18 1 39.19 40 SER B O 1
ATOM 2374 N N . GLY B 1 41 ? -13.102 29.953 13.234 1 40.03 41 GLY B N 1
ATOM 237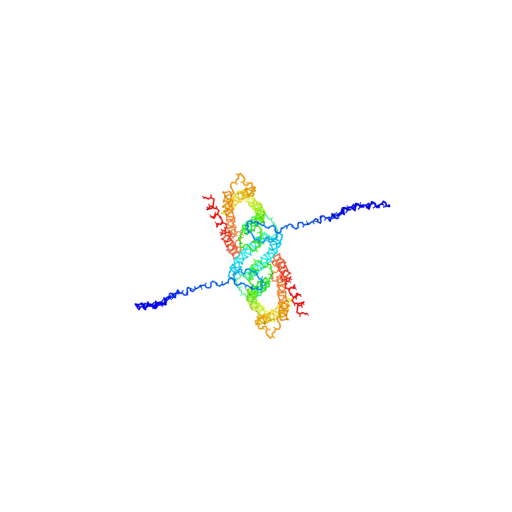5 C CA . GLY B 1 41 ? -11.938 30.828 13.289 1 40.03 41 GLY B CA 1
ATOM 2376 C C . GLY B 1 41 ? -10.742 30.281 12.539 1 40.03 41 GLY B C 1
ATOM 2377 O O . GLY B 1 41 ? -9.633 30.812 12.664 1 40.03 41 GLY B O 1
ATOM 2378 N N . ASP B 1 42 ? -10.586 28.984 12.188 1 44.31 42 ASP B N 1
ATOM 2379 C CA . ASP B 1 42 ? -9.336 28.438 11.648 1 44.31 42 ASP B CA 1
ATOM 2380 C C . ASP B 1 42 ? -9.031 29.016 10.273 1 44.31 42 ASP B C 1
ATOM 2382 O O . ASP B 1 42 ? -9.945 29.359 9.516 1 44.31 42 ASP B O 1
ATOM 2386 N N . VAL B 1 43 ? -7.973 29.688 9.969 1 45.69 43 VAL B N 1
ATOM 2387 C CA . VAL B 1 43 ? -7.438 30.125 8.688 1 45.69 43 VAL B CA 1
ATOM 2388 C C . VAL B 1 43 ? -7.652 29.031 7.637 1 45.69 43 VAL B C 1
ATOM 2390 O O . VAL B 1 43 ? -7.242 27.891 7.824 1 45.69 43 VAL B O 1
ATOM 2393 N N . TYR B 1 44 ? -8.625 28.984 6.793 1 48.38 44 TYR B N 1
ATOM 2394 C CA . TYR B 1 44 ? -9.016 28.062 5.73 1 48.38 44 TYR B CA 1
ATOM 2395 C C . TYR B 1 44 ? -7.871 27.844 4.742 1 48.38 44 TYR B C 1
ATOM 2397 O O . TYR B 1 44 ? -7.473 28.781 4.043 1 48.38 44 TYR B O 1
ATOM 2405 N N . ASP B 1 45 ? -6.844 27.094 4.891 1 57.97 45 ASP B N 1
ATOM 2406 C CA . ASP B 1 45 ? -6.176 26.625 3.676 1 57.97 45 ASP B CA 1
ATOM 2407 C C . ASP B 1 45 ? -7.164 26.5 2.518 1 57.97 45 ASP B C 1
ATOM 2409 O O . ASP B 1 45 ? -8.297 26.062 2.703 1 57.97 45 ASP B O 1
ATOM 2413 N N . SER B 1 46 ? -7.02 27.297 1.382 1 74.69 46 SER B N 1
ATOM 2414 C CA . SER B 1 46 ? -7.938 27.25 0.249 1 74.69 46 SER B CA 1
ATOM 2415 C C . SER B 1 46 ? -8.289 25.812 -0.106 1 74.69 46 SER B C 1
ATOM 2417 O O . SER B 1 46 ? -7.5 24.891 0.139 1 74.69 46 SER B O 1
ATOM 2419 N N . SER B 1 47 ? -9.523 25.562 -0.302 1 79.44 47 SER B N 1
ATOM 2420 C CA . SER B 1 47 ? -10.023 24.266 -0.746 1 79.44 47 SER B CA 1
ATOM 2421 C C . SER B 1 47 ? -9.133 23.672 -1.83 1 79.44 47 SER B C 1
ATOM 2423 O O . SER B 1 47 ? -8.883 22.469 -1.843 1 79.44 47 SER B O 1
ATOM 2425 N N . TRP B 1 48 ? -8.484 24.531 -2.568 1 84.94 48 TRP B N 1
ATOM 2426 C CA . TRP B 1 48 ? -7.633 24.062 -3.656 1 84.94 48 TRP B CA 1
ATOM 2427 C C . TRP B 1 48 ? -6.297 23.547 -3.123 1 84.94 48 TRP B C 1
ATOM 2429 O O . TRP B 1 48 ? -5.773 22.547 -3.604 1 84.94 48 TRP B O 1
ATOM 2439 N N . THR B 1 49 ? -5.793 24.188 -2.201 1 87.88 49 THR B N 1
ATOM 2440 C CA . THR B 1 49 ? -4.523 23.766 -1.622 1 87.88 49 THR B CA 1
ATOM 2441 C C . THR B 1 49 ? -4.68 22.453 -0.879 1 87.88 49 THR B C 1
ATOM 2443 O O . THR B 1 49 ? -3.809 21.578 -0.951 1 87.88 49 THR B O 1
ATOM 2446 N N . SER B 1 50 ? -5.805 22.359 -0.245 1 89.31 50 SER B N 1
ATOM 2447 C CA . SER B 1 50 ? -6.078 21.125 0.47 1 89.31 50 SER B CA 1
ATOM 2448 C C . SER B 1 50 ? -6.258 19.953 -0.496 1 89.31 50 SER B C 1
ATOM 2450 O O . SER B 1 50 ? -5.746 18.859 -0.258 1 89.31 50 SER B O 1
ATOM 2452 N N . ALA B 1 51 ? -6.926 20.219 -1.568 1 90.62 51 ALA B N 1
ATOM 2453 C CA . ALA B 1 51 ? -7.125 19.188 -2.588 1 90.62 51 ALA B CA 1
ATOM 2454 C C . ALA B 1 51 ? -5.801 18.797 -3.23 1 90.62 51 ALA B C 1
ATOM 2456 O O . ALA B 1 51 ? -5.562 17.609 -3.498 1 90.62 51 ALA B O 1
ATOM 2457 N N . PHE B 1 52 ? -5.008 19.75 -3.523 1 93.06 52 PHE B N 1
ATOM 2458 C CA . PHE B 1 52 ? -3.705 19.484 -4.117 1 93.06 52 PHE B CA 1
ATOM 2459 C C . PHE B 1 52 ? -2.85 18.625 -3.186 1 93.06 52 PHE B C 1
ATOM 2461 O O . PHE B 1 52 ? -2.221 17.672 -3.621 1 93.06 52 PHE B O 1
ATOM 2468 N N . ARG B 1 53 ? -2.82 18.906 -1.918 1 92.88 53 ARG B N 1
ATOM 2469 C CA . ARG B 1 53 ? -2.064 18.141 -0.937 1 92.88 53 ARG B CA 1
ATOM 2470 C C . ARG B 1 53 ? -2.594 16.719 -0.839 1 92.88 53 ARG B C 1
ATOM 2472 O O . ARG B 1 53 ? -1.814 15.758 -0.736 1 92.88 53 ARG B O 1
ATOM 2479 N N . ALA B 1 54 ? -3.9 16.656 -0.899 1 93.88 54 ALA B N 1
ATOM 2480 C CA . ALA B 1 54 ? -4.512 15.328 -0.851 1 93.88 54 ALA B CA 1
ATOM 2481 C C . ALA B 1 54 ? -4.102 14.492 -2.059 1 93.88 54 ALA B C 1
ATOM 2483 O O . ALA B 1 54 ? -3.838 13.297 -1.931 1 93.88 54 ALA B O 1
ATOM 2484 N N . MET B 1 55 ? -4.078 15.125 -3.174 1 95.44 55 MET B N 1
ATOM 2485 C CA . MET B 1 55 ? -3.666 14.43 -4.387 1 95.44 55 MET B CA 1
ATOM 2486 C C . MET B 1 55 ? -2.211 13.977 -4.293 1 95.44 55 MET B C 1
ATOM 2488 O O . MET B 1 55 ? -1.875 12.859 -4.691 1 95.44 55 MET B O 1
ATOM 2492 N N . CYS B 1 56 ? -1.324 14.797 -3.791 1 95.94 56 CYS B N 1
ATOM 2493 C CA . CYS B 1 56 ? 0.078 14.445 -3.602 1 95.94 56 CYS B CA 1
ATOM 2494 C C . CYS B 1 56 ? 0.217 13.273 -2.639 1 95.94 56 CYS B C 1
ATOM 2496 O O . CYS B 1 56 ? 0.994 12.344 -2.887 1 95.94 56 CYS B O 1
ATOM 2498 N N . GLN B 1 57 ? -0.57 13.289 -1.59 1 96.31 57 GLN B N 1
ATOM 2499 C CA . GLN B 1 57 ? -0.505 12.203 -0.611 1 96.31 57 GLN B CA 1
ATOM 2500 C C . GLN B 1 57 ? -1.105 10.922 -1.172 1 96.31 57 GLN B C 1
ATOM 2502 O O . GLN B 1 57 ? -0.664 9.82 -0.829 1 96.31 57 GLN B O 1
ATOM 2507 N N . LEU B 1 58 ? -2.109 11.094 -2.018 1 96.75 58 LEU B N 1
ATOM 2508 C CA . LEU B 1 58 ? -2.67 9.914 -2.674 1 96.75 58 LEU B CA 1
ATOM 2509 C C . LEU B 1 58 ? -1.639 9.266 -3.59 1 96.75 58 LEU B C 1
ATOM 2511 O O . LEU B 1 58 ? -1.488 8.039 -3.588 1 96.75 58 LEU B O 1
ATOM 2515 N N . ILE B 1 59 ? -0.907 10.07 -4.336 1 97.69 59 ILE B N 1
ATOM 2516 C CA . ILE B 1 59 ? 0.135 9.547 -5.211 1 97.69 59 ILE B CA 1
ATOM 2517 C C . ILE B 1 59 ? 1.222 8.875 -4.375 1 97.69 59 ILE B C 1
ATOM 2519 O O . ILE B 1 59 ? 1.723 7.805 -4.734 1 97.69 59 ILE B O 1
ATOM 2523 N N . ASN B 1 60 ? 1.609 9.484 -3.287 1 98.19 60 ASN B N 1
ATOM 2524 C CA . ASN B 1 60 ? 2.568 8.898 -2.357 1 98.19 60 ASN B CA 1
ATOM 2525 C C . ASN B 1 60 ? 2.074 7.559 -1.816 1 98.19 60 ASN B C 1
ATOM 2527 O O . ASN B 1 60 ? 2.828 6.582 -1.781 1 98.19 60 ASN B O 1
ATOM 2531 N N . LEU B 1 61 ? 0.807 7.504 -1.451 1 97.94 61 LEU B N 1
ATOM 2532 C CA . LEU B 1 61 ? 0.186 6.285 -0.952 1 97.94 61 LEU B CA 1
ATOM 2533 C C . LEU B 1 61 ? 0.23 5.18 -2.004 1 97.94 61 LEU B C 1
ATOM 2535 O O . LEU B 1 61 ? 0.543 4.031 -1.692 1 97.94 61 LEU B O 1
ATOM 2539 N N . LEU B 1 62 ? -0.046 5.512 -3.188 1 98.12 62 LEU B N 1
ATOM 2540 C CA . LEU B 1 62 ? -0.039 4.539 -4.273 1 98.12 62 LEU B CA 1
ATOM 2541 C C . LEU B 1 62 ? 1.349 3.93 -4.453 1 98.12 62 LEU B C 1
ATOM 2543 O O . LEU B 1 62 ? 1.477 2.738 -4.742 1 98.12 62 LEU B O 1
ATOM 2547 N N . HIS B 1 63 ? 2.344 4.727 -4.285 1 98.38 63 HIS B N 1
ATOM 2548 C CA . HIS B 1 63 ? 3.697 4.199 -4.43 1 98.38 63 HIS B CA 1
ATOM 2549 C C . HIS B 1 63 ? 4.07 3.305 -3.25 1 98.38 63 HIS B C 1
ATOM 2551 O O . HIS B 1 63 ? 4.789 2.318 -3.418 1 98.38 63 HIS B O 1
ATOM 2557 N N . HIS B 1 64 ? 3.615 3.641 -1.981 1 98.5 64 HIS B N 1
ATOM 2558 C CA . HIS B 1 64 ? 3.77 2.711 -0.868 1 98.5 64 HIS B CA 1
ATOM 2559 C C . HIS B 1 64 ? 3.082 1.383 -1.16 1 98.5 64 HIS B C 1
ATOM 2561 O O . HIS B 1 64 ? 3.611 0.319 -0.833 1 98.5 64 HIS B O 1
ATOM 2567 N N . MET B 1 65 ? 1.918 1.456 -1.756 1 98.44 65 MET B N 1
ATOM 2568 C CA . MET B 1 65 ? 1.175 0.252 -2.115 1 98.44 65 MET B CA 1
ATOM 2569 C C . MET B 1 65 ? 1.944 -0.579 -3.135 1 98.44 65 MET B C 1
ATOM 2571 O O . MET B 1 65 ? 1.997 -1.806 -3.031 1 98.44 65 MET B O 1
ATOM 2575 N N . GLN B 1 66 ? 2.531 0.11 -4.102 1 98.69 66 GLN B N 1
ATOM 2576 C CA . GLN B 1 66 ? 3.348 -0.585 -5.09 1 98.69 66 GLN B CA 1
ATOM 2577 C C . GLN B 1 66 ? 4.547 -1.264 -4.434 1 98.69 66 GLN B C 1
ATOM 2579 O O . GLN B 1 66 ? 4.891 -2.396 -4.777 1 98.69 66 GLN B O 1
ATOM 2584 N N . VAL B 1 67 ? 5.219 -0.543 -3.521 1 98.81 67 VAL B N 1
ATOM 2585 C CA . VAL B 1 67 ? 6.348 -1.113 -2.795 1 98.81 67 VAL B CA 1
ATOM 2586 C C . VAL B 1 67 ? 5.91 -2.387 -2.074 1 98.81 67 VAL B C 1
ATOM 2588 O O . VAL B 1 67 ? 6.602 -3.406 -2.127 1 98.81 67 VAL B O 1
ATOM 2591 N N . ALA B 1 68 ? 4.762 -2.381 -1.441 1 98.62 68 ALA B N 1
ATOM 2592 C CA . ALA B 1 68 ? 4.246 -3.529 -0.701 1 98.62 68 ALA B CA 1
ATOM 2593 C C . ALA B 1 68 ? 3.988 -4.711 -1.632 1 98.62 68 ALA B C 1
ATOM 2595 O O . ALA B 1 68 ? 4.297 -5.855 -1.292 1 98.62 68 ALA B O 1
ATOM 2596 N N . ILE B 1 69 ? 3.449 -4.426 -2.781 1 98.75 69 ILE B N 1
ATOM 2597 C CA . ILE B 1 69 ? 3.156 -5.477 -3.75 1 98.75 69 ILE B CA 1
ATOM 2598 C C . ILE B 1 69 ? 4.453 -6.141 -4.199 1 98.75 69 ILE B C 1
ATOM 2600 O O . ILE B 1 69 ? 4.559 -7.371 -4.207 1 98.75 69 ILE B O 1
ATOM 2604 N N . VAL B 1 70 ? 5.445 -5.34 -4.547 1 98.81 70 VAL B N 1
ATOM 2605 C CA . VAL B 1 70 ? 6.703 -5.871 -5.062 1 98.81 70 VAL B CA 1
ATOM 2606 C C . VAL B 1 70 ? 7.387 -6.715 -3.99 1 98.81 70 VAL B C 1
ATOM 2608 O O . VAL B 1 70 ? 7.824 -7.836 -4.258 1 98.81 70 VAL B O 1
ATOM 2611 N N . VAL B 1 71 ? 7.43 -6.199 -2.727 1 98.75 71 VAL B N 1
ATOM 2612 C CA . VAL B 1 71 ? 8.102 -6.906 -1.644 1 98.75 71 VAL B CA 1
ATOM 2613 C C . VAL B 1 71 ? 7.348 -8.195 -1.32 1 98.75 71 VAL B C 1
ATOM 2615 O O . VAL B 1 71 ? 7.961 -9.242 -1.096 1 98.75 71 VAL B O 1
ATOM 2618 N N . PHE B 1 72 ? 6.031 -8.156 -1.371 1 98.81 72 PHE B N 1
ATOM 2619 C CA . PHE B 1 72 ? 5.223 -9.336 -1.093 1 98.81 72 PHE B CA 1
ATOM 2620 C C . PHE B 1 72 ? 5.473 -10.422 -2.135 1 98.81 72 PHE B C 1
ATOM 2622 O O . PHE B 1 72 ? 5.656 -11.594 -1.79 1 98.81 72 PHE B O 1
ATOM 2629 N N . CYS B 1 73 ? 5.465 -10.023 -3.383 1 98 73 CYS B N 1
ATOM 2630 C CA . CYS B 1 73 ? 5.688 -10.977 -4.465 1 98 73 CYS B CA 1
ATOM 2631 C C . CYS B 1 73 ? 7.09 -11.57 -4.391 1 98 73 CYS B C 1
ATOM 2633 O O . CYS B 1 73 ? 7.281 -12.758 -4.66 1 98 73 CYS B O 1
ATOM 2635 N N . LEU B 1 74 ? 8.047 -10.727 -4.031 1 97.75 74 LEU B N 1
ATOM 2636 C CA . LEU B 1 74 ? 9.414 -11.203 -3.869 1 97.75 74 LEU B CA 1
ATOM 2637 C C . LEU B 1 74 ? 9.5 -12.258 -2.773 1 97.75 74 LEU B C 1
ATOM 2639 O O . LEU B 1 74 ? 10.125 -13.305 -2.959 1 97.75 74 LEU B O 1
ATOM 2643 N N . TRP B 1 75 ? 8.883 -11.977 -1.648 1 97.94 75 TRP B N 1
ATOM 2644 C CA . TRP B 1 75 ? 8.883 -12.914 -0.529 1 97.94 75 TRP B CA 1
ATOM 2645 C C . TRP B 1 75 ? 8.156 -14.203 -0.901 1 97.94 75 TRP B C 1
ATOM 2647 O O . TRP B 1 75 ? 8.641 -15.305 -0.615 1 97.94 75 TRP B O 1
ATOM 2657 N N . HIS B 1 76 ? 6.988 -14.055 -1.572 1 97.06 76 HIS B N 1
ATOM 2658 C CA . HIS B 1 76 ? 6.23 -15.234 -1.982 1 97.06 76 HIS B CA 1
ATOM 2659 C C . HIS B 1 76 ? 7.047 -16.109 -2.926 1 97.06 76 HIS B C 1
ATOM 2661 O O . HIS B 1 76 ? 7.066 -17.344 -2.777 1 97.06 76 HIS B O 1
ATOM 2667 N N . PHE B 1 77 ? 7.715 -15.539 -3.865 1 96.38 77 PHE B N 1
ATOM 2668 C CA . PHE B 1 77 ? 8.547 -16.281 -4.812 1 96.38 77 PHE B CA 1
ATOM 2669 C C . PHE B 1 77 ? 9.68 -17 -4.098 1 96.38 77 PHE B C 1
ATOM 2671 O O . PHE B 1 77 ? 9.875 -18.203 -4.289 1 96.38 77 PHE B O 1
ATOM 2678 N N . ALA B 1 78 ? 10.422 -16.219 -3.242 1 96.69 78 ALA B N 1
ATOM 2679 C CA . ALA B 1 78 ? 11.594 -16.797 -2.572 1 96.69 78 ALA B CA 1
ATOM 2680 C C . ALA B 1 78 ? 11.195 -17.953 -1.66 1 96.69 78 ALA B C 1
ATOM 2682 O O . ALA B 1 78 ? 11.883 -18.969 -1.608 1 96.69 78 ALA B O 1
ATOM 2683 N N . LEU B 1 79 ? 10.047 -17.859 -1.052 1 95.31 79 LEU B N 1
ATOM 2684 C CA . LEU B 1 79 ? 9.648 -18.844 -0.051 1 95.31 79 LEU B CA 1
ATOM 2685 C C . LEU B 1 79 ? 8.984 -20.047 -0.708 1 95.31 79 LEU B C 1
ATOM 2687 O O . LEU B 1 79 ? 8.82 -21.094 -0.077 1 95.31 79 LEU B O 1
ATOM 2691 N N . THR B 1 80 ? 8.625 -19.922 -2.045 1 93.19 80 THR B N 1
ATOM 2692 C CA . THR B 1 80 ? 7.941 -21.016 -2.709 1 93.19 80 THR B CA 1
ATOM 2693 C C . THR B 1 80 ? 8.734 -21.5 -3.924 1 93.19 80 THR B C 1
ATOM 2695 O O . THR B 1 80 ? 8.227 -22.281 -4.73 1 93.19 80 THR B O 1
ATOM 2698 N N . ALA B 1 81 ? 9.891 -21.062 -4.102 1 90.5 81 ALA B N 1
ATOM 2699 C CA . ALA B 1 81 ? 10.688 -21.375 -5.285 1 90.5 81 ALA B CA 1
ATOM 2700 C C . ALA B 1 81 ? 11.055 -22.859 -5.34 1 90.5 81 ALA B C 1
ATOM 2702 O O . ALA B 1 81 ? 11.07 -23.453 -6.414 1 90.5 81 ALA B O 1
ATOM 2703 N N . GLU B 1 82 ? 11.328 -23.422 -4.133 1 90.19 82 GLU B N 1
ATOM 2704 C CA . GLU B 1 82 ? 11.68 -24.844 -4.074 1 90.19 82 GLU B CA 1
ATOM 2705 C C . GLU B 1 82 ? 10.484 -25.688 -3.646 1 90.19 82 GLU B C 1
ATOM 2707 O O . GLU B 1 82 ? 9.852 -25.406 -2.623 1 90.19 82 GLU B O 1
ATOM 2712 N N . ALA B 1 83 ? 10.227 -26.703 -4.336 1 86.75 83 ALA B N 1
ATOM 2713 C CA . ALA B 1 83 ? 9.07 -27.562 -4.105 1 86.75 83 ALA B CA 1
ATOM 2714 C C . ALA B 1 83 ? 9.148 -28.234 -2.736 1 86.75 83 ALA B C 1
ATOM 2716 O O . ALA B 1 83 ? 8.125 -28.469 -2.09 1 86.75 83 ALA B O 1
ATOM 2717 N N . ASN B 1 84 ? 10.398 -28.484 -2.318 1 89.62 84 ASN B N 1
ATOM 2718 C CA . ASN B 1 84 ? 10.562 -29.203 -1.055 1 89.62 84 ASN B CA 1
ATOM 2719 C C . ASN B 1 84 ? 10.57 -28.234 0.132 1 89.62 84 ASN B C 1
ATOM 2721 O O . ASN B 1 84 ? 10.727 -28.672 1.278 1 89.62 84 ASN B O 1
ATOM 2725 N N . GLY B 1 85 ? 10.469 -26.891 -0.077 1 88.19 85 GLY B N 1
ATOM 2726 C CA . GLY B 1 85 ? 10.375 -25.906 0.986 1 88.19 85 GLY B CA 1
ATOM 2727 C C . GLY B 1 85 ? 11.727 -25.469 1.515 1 88.19 85 GLY B C 1
ATOM 2728 O O . GLY B 1 85 ? 11.805 -24.656 2.441 1 88.19 85 GLY B O 1
ATOM 2729 N N . THR B 1 86 ? 12.789 -26.031 0.96 1 91.44 86 THR B N 1
ATOM 2730 C CA . THR B 1 86 ? 14.125 -25.625 1.393 1 91.44 86 THR B CA 1
ATOM 2731 C C . THR B 1 86 ? 14.422 -24.188 0.968 1 91.44 86 THR B C 1
ATOM 2733 O O . THR B 1 86 ? 14 -23.75 -0.101 1 91.44 86 THR B O 1
ATOM 2736 N N . ILE B 1 87 ? 15.117 -23.5 1.853 1 93.56 87 ILE B N 1
ATOM 2737 C CA . ILE B 1 87 ? 15.531 -22.125 1.568 1 93.56 87 ILE B CA 1
ATOM 2738 C C . ILE B 1 87 ? 17.047 -22.047 1.45 1 93.56 87 ILE B C 1
ATOM 2740 O O . ILE B 1 87 ? 17.766 -22.266 2.434 1 93.56 87 ILE B O 1
ATOM 2744 N N . SER B 1 88 ? 17.562 -21.844 0.253 1 94.75 88 SER B N 1
ATOM 2745 C CA . SER B 1 88 ? 18.984 -21.766 -0.013 1 94.75 88 SER B CA 1
ATOM 2746 C C . SER B 1 88 ? 19.484 -20.328 0.065 1 94.75 88 SER B C 1
ATOM 2748 O O . SER B 1 88 ? 18.719 -19.406 0.382 1 94.75 88 SER B O 1
ATOM 2750 N N . ASN B 1 89 ? 20.75 -20.109 -0.214 1 95.44 89 ASN B N 1
ATOM 2751 C CA . ASN B 1 89 ? 21.359 -18.797 -0.213 1 95.44 89 ASN B CA 1
ATOM 2752 C C . ASN B 1 89 ? 20.734 -17.875 -1.262 1 95.44 89 ASN B C 1
ATOM 2754 O O . ASN B 1 89 ? 20.641 -16.672 -1.058 1 95.44 89 ASN B O 1
ATOM 2758 N N . LEU B 1 90 ? 20.281 -18.422 -2.293 1 95 90 LEU B N 1
ATOM 2759 C CA . LEU B 1 90 ? 19.703 -17.625 -3.361 1 95 90 LEU B CA 1
ATOM 2760 C C . LEU B 1 90 ? 18.375 -17 -2.914 1 95 90 LEU B C 1
ATOM 2762 O O . LEU B 1 90 ? 18.141 -15.812 -3.131 1 95 90 LEU B O 1
ATOM 2766 N N . GLU B 1 91 ? 17.5 -17.828 -2.291 1 96.88 91 GLU B N 1
ATOM 2767 C CA . GLU B 1 91 ? 16.219 -17.312 -1.805 1 96.88 91 GLU B CA 1
ATOM 2768 C C . GLU B 1 91 ? 16.422 -16.297 -0.684 1 96.88 91 GLU B C 1
ATOM 2770 O O . GLU B 1 91 ? 15.719 -15.289 -0.618 1 96.88 91 GLU B O 1
ATOM 2775 N N . LEU B 1 92 ? 17.359 -16.594 0.105 1 97.94 92 LEU B N 1
ATOM 2776 C CA . LEU B 1 92 ? 17.672 -15.641 1.167 1 97.94 92 LEU B CA 1
ATOM 2777 C C . LEU B 1 92 ? 18.219 -14.344 0.59 1 97.94 92 LEU B C 1
ATOM 2779 O O . LEU B 1 92 ? 17.906 -13.258 1.081 1 97.94 92 LEU B O 1
ATOM 2783 N N . HIS B 1 93 ? 19.094 -14.469 -0.446 1 98.38 93 HIS B N 1
ATOM 2784 C CA . HIS B 1 93 ? 19.578 -13.297 -1.158 1 98.38 93 HIS B CA 1
ATOM 2785 C C . HIS B 1 93 ? 18.438 -12.453 -1.687 1 98.38 93 HIS B C 1
ATOM 2787 O O . HIS B 1 93 ? 18.422 -11.234 -1.506 1 98.38 93 HIS B O 1
ATOM 2793 N N . ILE B 1 94 ? 17.438 -13.062 -2.217 1 98.19 94 ILE B N 1
ATOM 2794 C CA . ILE B 1 94 ? 16.297 -12.375 -2.795 1 98.19 94 ILE B CA 1
ATOM 2795 C C . ILE B 1 94 ? 15.523 -11.656 -1.697 1 98.19 94 ILE B C 1
ATOM 2797 O O . ILE B 1 94 ? 15.172 -10.477 -1.844 1 98.19 94 ILE B O 1
ATOM 2801 N N . ILE B 1 95 ? 15.344 -12.281 -0.591 1 98.44 95 ILE B N 1
ATOM 2802 C CA . ILE B 1 95 ? 14.562 -11.727 0.508 1 98.44 95 ILE B CA 1
ATOM 2803 C C . ILE B 1 95 ? 15.32 -10.555 1.137 1 98.44 95 ILE B C 1
ATOM 2805 O O . ILE B 1 95 ? 14.758 -9.469 1.314 1 98.44 95 ILE B O 1
ATOM 2809 N N . PHE B 1 96 ? 16.547 -10.75 1.438 1 98.69 96 PHE B N 1
ATOM 2810 C CA . PHE B 1 96 ? 17.312 -9.75 2.166 1 98.69 96 PHE B CA 1
ATOM 2811 C C . PHE B 1 96 ? 17.625 -8.555 1.274 1 98.69 96 PHE B C 1
ATOM 2813 O O . PHE B 1 96 ? 17.281 -7.414 1.605 1 98.69 96 PHE B O 1
ATOM 2820 N N . ALA B 1 97 ? 18.266 -8.805 0.111 1 98.69 97 ALA B N 1
ATOM 2821 C CA . ALA B 1 97 ? 18.625 -7.699 -0.779 1 98.69 97 ALA B CA 1
ATOM 2822 C C . ALA B 1 97 ? 17.375 -6.996 -1.311 1 98.69 97 ALA B C 1
ATOM 2824 O O . ALA B 1 97 ? 17.328 -5.766 -1.372 1 98.69 97 ALA B O 1
ATOM 2825 N N . GLY B 1 98 ? 16.359 -7.812 -1.651 1 98.62 98 GLY B N 1
ATOM 2826 C CA . GLY B 1 98 ? 15.109 -7.238 -2.146 1 98.62 98 GLY B CA 1
ATOM 2827 C C . GLY B 1 98 ? 14.406 -6.375 -1.121 1 98.62 98 GLY B C 1
ATOM 2828 O O . GLY B 1 98 ? 13.992 -5.254 -1.425 1 98.62 98 GLY B O 1
ATOM 2829 N N . THR B 1 99 ? 14.289 -6.867 0.089 1 98.81 99 THR B N 1
ATOM 2830 C CA . THR B 1 99 ? 13.648 -6.109 1.159 1 98.81 99 THR B CA 1
ATOM 2831 C C . THR B 1 99 ? 14.484 -4.883 1.526 1 98.81 99 THR B C 1
ATOM 2833 O O . THR B 1 99 ? 13.938 -3.816 1.812 1 98.81 99 THR B O 1
ATOM 2836 N N . GLY B 1 100 ? 15.758 -5.047 1.503 1 98.88 100 GLY B N 1
ATOM 2837 C CA . GLY B 1 100 ? 16.641 -3.926 1.806 1 98.88 100 GLY B CA 1
ATOM 2838 C C . GLY B 1 100 ? 16.453 -2.75 0.866 1 98.88 100 GLY B C 1
ATOM 2839 O O . GLY B 1 100 ? 16.219 -1.625 1.311 1 98.88 100 GLY B O 1
ATOM 2840 N N . TYR B 1 101 ? 16.484 -3 -0.422 1 98.88 101 TYR B N 1
ATOM 2841 C CA . TYR B 1 101 ? 16.422 -1.918 -1.397 1 98.88 101 TYR B CA 1
ATOM 2842 C C . TYR B 1 101 ? 14.977 -1.461 -1.597 1 98.88 101 TYR B C 1
ATOM 2844 O O . TYR B 1 101 ? 14.68 -0.266 -1.521 1 98.88 101 TYR B O 1
ATOM 2852 N N . GLN B 1 102 ? 14.102 -2.418 -1.765 1 98.44 102 GLN B N 1
ATOM 2853 C CA . GLN B 1 102 ? 12.75 -2.105 -2.221 1 98.44 102 GLN B CA 1
ATOM 2854 C C . GLN B 1 102 ? 11.883 -1.61 -1.067 1 98.44 102 GLN B C 1
ATOM 2856 O O . GLN B 1 102 ? 10.922 -0.872 -1.282 1 98.44 102 GLN B O 1
ATOM 2861 N N . PHE B 1 103 ? 12.211 -2.012 0.12 1 98.75 103 PHE B N 1
ATOM 2862 C CA . PHE B 1 103 ? 11.367 -1.611 1.241 1 98.75 103 PHE B CA 1
ATOM 2863 C C . PHE B 1 103 ? 12.094 -0.61 2.133 1 98.75 103 PHE B C 1
ATOM 2865 O O . PHE B 1 103 ? 11.797 0.586 2.104 1 98.75 103 PHE B O 1
ATOM 2872 N N . PHE B 1 104 ? 13.148 -1.028 2.762 1 98.81 104 PHE B N 1
ATOM 2873 C CA . PHE B 1 104 ? 13.758 -0.218 3.811 1 98.81 104 PHE B CA 1
ATOM 2874 C C . PHE B 1 104 ? 14.406 1.031 3.223 1 98.81 104 PHE B C 1
ATOM 2876 O O . PHE B 1 104 ? 14.156 2.143 3.695 1 98.81 104 PHE B O 1
ATOM 2883 N N . LEU B 1 105 ? 15.188 0.921 2.223 1 98.81 105 LEU B N 1
ATOM 2884 C CA . LEU B 1 105 ? 15.906 2.078 1.7 1 98.81 105 LEU B CA 1
ATOM 2885 C C . LEU B 1 105 ? 14.969 2.996 0.925 1 98.81 105 LEU B C 1
ATOM 2887 O O . LEU B 1 105 ? 15.102 4.223 0.99 1 98.81 105 LEU B O 1
ATOM 2891 N N . VAL B 1 106 ? 14.016 2.426 0.188 1 98.75 106 VAL B N 1
ATOM 2892 C CA . VAL B 1 106 ? 13.008 3.246 -0.478 1 98.75 106 VAL B CA 1
ATOM 2893 C C . VAL B 1 106 ? 12.188 4.008 0.562 1 98.75 106 VAL B C 1
ATOM 2895 O O . VAL B 1 106 ? 11.969 5.211 0.427 1 98.75 106 VAL B O 1
ATOM 2898 N N . GLU B 1 107 ? 11.773 3.309 1.66 1 98.62 107 GLU B N 1
ATOM 2899 C CA . GLU B 1 107 ? 11 3.969 2.711 1 98.62 107 GLU B CA 1
ATOM 2900 C C . GLU B 1 107 ? 11.836 5.023 3.428 1 98.62 107 GLU B C 1
ATOM 2902 O O . GLU B 1 107 ? 11.305 6.039 3.883 1 98.62 107 GLU B O 1
ATOM 2907 N N . ALA B 1 108 ? 13.148 4.781 3.521 1 98.38 108 ALA B N 1
ATOM 2908 C CA . ALA B 1 108 ? 14.023 5.793 4.105 1 98.38 108 ALA B CA 1
ATOM 2909 C C . ALA B 1 108 ? 13.977 7.09 3.307 1 98.38 108 ALA B C 1
ATOM 2911 O O . ALA B 1 108 ? 13.852 8.18 3.881 1 98.38 108 ALA B O 1
ATOM 2912 N N . ILE B 1 109 ? 14.008 6.965 2.02 1 98.12 109 ILE B N 1
ATOM 2913 C CA . ILE B 1 109 ? 13.945 8.141 1.153 1 98.12 109 ILE B CA 1
ATOM 2914 C C . ILE B 1 109 ? 12.57 8.781 1.251 1 98.12 109 ILE B C 1
ATOM 2916 O O . ILE B 1 109 ? 12.453 10 1.396 1 98.12 109 ILE B O 1
ATOM 2920 N N . LEU B 1 110 ? 11.523 7.977 1.299 1 98.12 110 LEU B N 1
ATOM 2921 C CA . LEU B 1 110 ? 10.156 8.484 1.321 1 98.12 110 LEU B CA 1
ATOM 2922 C C . LEU B 1 110 ? 9.852 9.164 2.652 1 98.12 110 LEU B C 1
ATOM 2924 O O . LEU B 1 110 ? 9.039 10.094 2.709 1 98.12 110 LEU B O 1
ATOM 2928 N N . THR B 1 111 ? 10.531 8.727 3.674 1 97.5 111 THR B N 1
ATOM 2929 C CA . THR B 1 111 ? 10.328 9.328 4.988 1 97.5 111 THR B CA 1
ATOM 2930 C C . THR B 1 111 ? 10.625 10.828 4.953 1 97.5 111 THR B C 1
ATOM 2932 O O . THR B 1 111 ? 10.008 11.609 5.68 1 97.5 111 THR B O 1
ATOM 2935 N N . LEU B 1 112 ? 11.531 11.242 4.094 1 96.06 112 LEU B N 1
ATOM 2936 C CA . LEU B 1 112 ? 11.938 12.641 4.016 1 96.06 112 LEU B CA 1
ATOM 2937 C C . LEU B 1 112 ? 11.125 13.383 2.965 1 96.06 112 LEU B C 1
ATOM 2939 O O . LEU B 1 112 ? 11.297 14.594 2.785 1 96.06 112 LEU B O 1
ATOM 2943 N N . HIS B 1 113 ? 10.25 12.68 2.287 1 95.75 113 HIS B N 1
ATOM 2944 C CA . HIS B 1 113 ? 9.406 13.297 1.27 1 95.75 113 HIS B CA 1
ATOM 2945 C C . HIS B 1 113 ? 8.398 14.266 1.896 1 95.75 113 HIS B C 1
ATOM 2947 O O . HIS B 1 113 ? 7.758 13.93 2.895 1 95.75 113 HIS B O 1
ATOM 2953 N N . ARG B 1 114 ? 8.18 15.375 1.316 1 93.56 114 ARG B N 1
ATOM 2954 C CA . ARG B 1 114 ? 7.355 16.453 1.868 1 93.56 114 ARG B CA 1
ATOM 2955 C C . ARG B 1 114 ? 5.898 16.016 1.986 1 93.56 114 ARG B C 1
ATOM 2957 O O . ARG B 1 114 ? 5.199 16.422 2.92 1 93.56 114 ARG B O 1
ATOM 2964 N N . HIS B 1 115 ? 5.43 15.148 1.086 1 93.75 115 HIS B N 1
ATOM 2965 C CA . HIS B 1 115 ? 4.027 14.75 1.057 1 93.75 115 HIS B CA 1
ATOM 2966 C C . HIS B 1 115 ? 3.865 13.281 1.422 1 93.75 115 HIS B C 1
ATOM 2968 O O . HIS B 1 115 ? 2.941 12.617 0.947 1 93.75 115 HIS B O 1
ATOM 2974 N N . ASN B 1 116 ? 4.848 12.836 2.184 1 96 116 ASN B N 1
ATOM 2975 C CA . ASN B 1 116 ? 4.719 11.445 2.604 1 96 116 ASN B CA 1
ATOM 2976 C C . ASN B 1 116 ? 3.432 11.211 3.391 1 96 116 ASN B C 1
ATOM 2978 O O . ASN B 1 116 ? 3.055 12.031 4.227 1 96 116 ASN B O 1
ATOM 2982 N N . SER B 1 117 ? 2.82 10.117 3.254 1 93.94 117 SER B N 1
ATOM 2983 C CA . SER B 1 117 ? 1.474 9.805 3.717 1 93.94 117 SER B CA 1
ATOM 2984 C C . SER B 1 117 ? 1.44 9.609 5.23 1 93.94 117 SER B C 1
ATOM 2986 O O . SER B 1 117 ? 0.368 9.609 5.836 1 93.94 117 SER B O 1
ATOM 2988 N N . TRP B 1 118 ? 2.609 9.43 5.852 1 92.5 118 TRP B N 1
ATOM 2989 C CA . TRP B 1 118 ? 2.514 9.172 7.285 1 92.5 118 TRP B CA 1
ATOM 2990 C C . TRP B 1 118 ? 3.537 10 8.055 1 92.5 118 TRP B C 1
ATOM 2992 O O . TRP B 1 118 ? 3.32 10.336 9.219 1 92.5 118 TRP B O 1
ATOM 3002 N N . SER B 1 119 ? 4.621 10.414 7.445 1 92.62 119 SER B N 1
ATOM 3003 C CA . SER B 1 119 ? 5.695 11.031 8.219 1 92.62 119 SER B CA 1
ATOM 3004 C C . SER B 1 119 ? 5.676 12.555 8.078 1 92.62 119 SER B C 1
ATOM 3006 O O . SER B 1 119 ? 6.453 13.25 8.734 1 92.62 119 SER B O 1
ATOM 3008 N N . PHE B 1 120 ? 4.773 13.078 7.246 1 91.38 120 PHE B N 1
ATOM 3009 C CA . PHE B 1 120 ? 4.797 14.516 6.98 1 91.38 120 PHE B CA 1
ATOM 3010 C C . PHE B 1 120 ? 4.52 15.305 8.25 1 91.38 120 PHE B C 1
ATOM 3012 O O . PHE B 1 120 ? 4.926 16.469 8.375 1 91.38 120 PHE B O 1
ATOM 3019 N N . GLN B 1 121 ? 3.945 14.656 9.273 1 87.94 121 GLN B N 1
ATOM 3020 C CA . GLN B 1 121 ? 3.578 15.352 10.5 1 87.94 121 GLN B CA 1
ATOM 3021 C C . GLN B 1 121 ? 4.707 15.289 11.523 1 87.94 121 GLN B C 1
ATOM 3023 O O . GLN B 1 121 ? 4.645 15.953 12.562 1 87.94 121 GLN B O 1
ATOM 3028 N N . LEU B 1 122 ? 5.699 14.492 11.203 1 91.88 122 LEU B N 1
ATOM 3029 C CA . LEU B 1 122 ? 6.816 14.367 12.133 1 91.88 122 LEU B CA 1
ATOM 3030 C C . LEU B 1 122 ? 7.68 15.625 12.117 1 91.88 122 LEU B C 1
ATOM 3032 O O . LEU B 1 122 ? 7.746 16.328 11.109 1 91.88 122 LEU B O 1
ATOM 3036 N N . SER B 1 123 ? 8.289 15.883 13.273 1 90.56 123 SER B N 1
ATOM 3037 C CA . SER B 1 123 ? 9.289 16.953 13.328 1 90.56 123 SER B CA 1
ATOM 3038 C C . SER B 1 123 ? 10.477 16.641 12.43 1 90.56 123 SER B C 1
ATOM 3040 O O . SER B 1 123 ? 10.68 15.492 12.023 1 90.56 123 SER B O 1
ATOM 3042 N N . LYS B 1 124 ? 11.203 17.609 12.094 1 88.81 124 LYS B N 1
ATOM 3043 C CA . LYS B 1 124 ? 12.414 17.422 11.289 1 88.81 124 LYS B CA 1
ATOM 3044 C C . LYS B 1 124 ? 13.359 16.422 11.938 1 88.81 124 LYS B C 1
ATOM 3046 O O . LYS B 1 124 ? 13.93 15.562 11.258 1 88.81 124 LYS B O 1
ATOM 3051 N N . ASP B 1 125 ? 13.461 16.531 13.203 1 87.94 125 ASP B N 1
ATOM 3052 C CA . ASP B 1 125 ? 14.328 15.609 13.93 1 87.94 125 ASP B CA 1
ATOM 3053 C C . ASP B 1 125 ? 13.758 14.188 13.906 1 87.94 125 ASP B C 1
ATOM 3055 O O . ASP B 1 125 ? 14.508 13.219 13.773 1 87.94 125 ASP B O 1
ATOM 3059 N N . GLY B 1 126 ? 12.477 14.102 14.086 1 91.44 126 GLY B N 1
ATOM 3060 C CA . GLY B 1 126 ? 11.844 12.797 14 1 91.44 126 GLY B CA 1
ATOM 3061 C C . GLY B 1 126 ? 12.039 12.125 12.656 1 91.44 126 GLY B C 1
ATOM 3062 O O . GLY B 1 126 ? 12.344 10.93 12.594 1 91.44 126 GLY B O 1
ATOM 3063 N N . LYS B 1 127 ? 11.906 12.844 11.625 1 94.5 127 LYS B N 1
ATOM 3064 C CA . LYS B 1 127 ? 12.125 12.32 10.281 1 94.5 127 LYS B CA 1
ATOM 3065 C C . LYS B 1 127 ? 13.562 11.844 10.102 1 94.5 127 LYS B C 1
ATOM 3067 O O . LYS B 1 127 ? 13.797 10.789 9.508 1 94.5 127 LYS B O 1
ATOM 3072 N N . ARG B 1 128 ? 14.453 12.648 10.617 1 92.25 128 ARG B N 1
ATOM 3073 C CA . ARG B 1 128 ? 15.867 12.305 10.516 1 92.25 128 ARG B CA 1
ATOM 3074 C C . ARG B 1 128 ? 16.172 11.008 11.25 1 92.25 128 ARG B C 1
ATOM 3076 O O . ARG B 1 128 ? 16.922 10.172 10.75 1 92.25 128 ARG B O 1
ATOM 3083 N N . ILE B 1 129 ? 15.578 10.828 12.344 1 93.31 129 ILE B N 1
ATOM 3084 C CA . ILE B 1 129 ? 15.805 9.633 13.156 1 93.31 129 ILE B CA 1
ATOM 3085 C C . ILE B 1 129 ? 15.219 8.414 12.438 1 93.31 129 ILE B C 1
ATOM 3087 O O . ILE B 1 129 ? 15.891 7.387 12.312 1 93.31 129 ILE B O 1
ATOM 3091 N N . VAL B 1 130 ? 13.969 8.555 11.977 1 96.06 130 VAL B N 1
ATOM 3092 C CA . VAL B 1 130 ? 13.32 7.438 11.297 1 96.06 130 VAL B CA 1
ATOM 3093 C C . VAL B 1 130 ? 14.078 7.105 10.016 1 96.06 130 VAL B C 1
ATOM 3095 O O . VAL B 1 130 ? 14.328 5.934 9.719 1 96.06 130 VAL B O 1
ATOM 3098 N N . HIS B 1 131 ? 14.5 8.125 9.273 1 97.25 131 HIS B N 1
ATOM 3099 C CA . HIS B 1 131 ? 15.312 7.941 8.078 1 97.25 131 HIS B CA 1
ATOM 3100 C C . HIS B 1 131 ? 16.594 7.18 8.398 1 97.25 131 HIS B C 1
ATOM 3102 O O . HIS B 1 131 ? 16.938 6.219 7.715 1 97.25 131 HIS B O 1
ATOM 3108 N N . GLY B 1 132 ? 17.297 7.645 9.461 1 96.19 132 GLY B N 1
ATOM 3109 C CA . GLY B 1 132 ? 18.547 6.996 9.852 1 96.19 132 GLY B CA 1
ATOM 3110 C C . GLY B 1 132 ? 18.359 5.543 10.234 1 96.19 132 GLY B C 1
ATOM 3111 O O . GLY B 1 132 ? 19.156 4.688 9.859 1 96.19 132 GLY B O 1
ATOM 3112 N N . CYS B 1 133 ? 17.281 5.223 10.93 1 97.12 133 CYS B N 1
ATOM 3113 C CA . CYS B 1 133 ? 16.984 3.854 11.344 1 97.12 133 CYS B CA 1
ATOM 3114 C C . CYS B 1 133 ? 16.703 2.973 10.133 1 97.12 133 CYS B C 1
ATOM 3116 O O . CYS B 1 133 ? 17.219 1.864 10.023 1 97.12 133 CYS B O 1
ATOM 3118 N N . LEU B 1 134 ? 15.875 3.477 9.281 1 98.38 134 LEU B N 1
ATOM 3119 C CA . LEU B 1 134 ? 15.523 2.717 8.086 1 98.38 134 LEU B CA 1
ATOM 3120 C C . LEU B 1 134 ? 16.75 2.498 7.203 1 98.38 134 LEU B C 1
ATOM 3122 O O . LEU B 1 134 ? 16.922 1.414 6.637 1 98.38 134 LEU B O 1
ATOM 3126 N N . GLN B 1 135 ? 17.547 3.529 7.09 1 98.25 135 GLN B N 1
ATOM 3127 C CA . GLN B 1 135 ? 18.781 3.393 6.309 1 98.25 135 GLN B CA 1
ATOM 3128 C C . GLN B 1 135 ? 19.703 2.354 6.926 1 98.25 135 GLN B C 1
ATOM 3130 O O . GLN B 1 135 ? 20.328 1.565 6.207 1 98.25 135 GLN B O 1
ATOM 3135 N N . LEU B 1 136 ? 19.828 2.369 8.195 1 97.5 136 LEU B N 1
ATOM 3136 C CA . LEU B 1 136 ? 20.672 1.408 8.891 1 97.5 136 LEU B CA 1
ATOM 3137 C C . LEU B 1 136 ? 20.188 -0.017 8.664 1 97.5 136 LEU B C 1
ATOM 3139 O O . LEU B 1 136 ? 20.953 -0.882 8.234 1 97.5 136 LEU B O 1
ATOM 3143 N N . ILE B 1 137 ? 18.953 -0.256 8.906 1 98.5 137 ILE B N 1
ATOM 3144 C CA . ILE B 1 137 ? 18.375 -1.584 8.742 1 98.5 137 ILE B CA 1
ATOM 3145 C C . ILE B 1 137 ? 18.469 -2.02 7.285 1 98.5 137 ILE B C 1
ATOM 3147 O O . ILE B 1 137 ? 18.875 -3.146 6.992 1 98.5 137 ILE B O 1
ATOM 3151 N N . GLY B 1 138 ? 18.109 -1.107 6.391 1 98.75 138 GLY B N 1
ATOM 3152 C CA . GLY B 1 138 ? 18.188 -1.412 4.969 1 98.75 138 GLY B CA 1
ATOM 3153 C C . GLY B 1 138 ? 19.594 -1.773 4.52 1 98.75 138 GLY B C 1
ATOM 3154 O O . GLY B 1 138 ? 19.781 -2.721 3.752 1 98.75 138 GLY B O 1
ATOM 3155 N N . SER B 1 139 ? 20.578 -1.062 5.031 1 98.5 139 SER B N 1
ATOM 3156 C CA . SER B 1 139 ? 21.969 -1.336 4.664 1 98.5 139 SER B CA 1
ATOM 3157 C C . SER B 1 139 ? 22.422 -2.703 5.168 1 98.5 139 SER B C 1
ATOM 3159 O O . SER B 1 139 ? 23.109 -3.436 4.465 1 98.5 139 SER B O 1
ATOM 3161 N N . LEU B 1 140 ? 21.984 -3.047 6.328 1 98.5 140 LEU B N 1
ATOM 3162 C CA . LEU B 1 140 ? 22.312 -4.359 6.867 1 98.5 140 LEU B CA 1
ATOM 3163 C C . LEU B 1 140 ? 21.688 -5.469 6.035 1 98.5 140 LEU B C 1
ATOM 3165 O O . LEU B 1 140 ? 22.312 -6.488 5.758 1 98.5 140 LEU B O 1
ATOM 3169 N N . PHE B 1 141 ? 20.453 -5.27 5.648 1 98.81 141 PHE B N 1
ATOM 3170 C CA . PHE B 1 141 ? 19.75 -6.223 4.797 1 98.81 141 PHE B CA 1
ATOM 3171 C C . PHE B 1 141 ? 20.469 -6.383 3.459 1 98.81 141 PHE B C 1
ATOM 3173 O O . PHE B 1 141 ? 20.656 -7.5 2.982 1 98.81 141 PHE B O 1
ATOM 3180 N N . VAL B 1 142 ? 20.875 -5.277 2.895 1 98.75 142 VAL B N 1
ATOM 3181 C CA . VAL B 1 142 ? 21.516 -5.281 1.588 1 98.75 142 VAL B CA 1
ATOM 3182 C C . VAL B 1 142 ? 22.875 -5.969 1.688 1 98.75 142 VAL B C 1
ATOM 3184 O O . VAL B 1 142 ? 23.234 -6.773 0.826 1 98.75 142 VAL B O 1
ATOM 3187 N N . ILE B 1 143 ? 23.641 -5.684 2.734 1 98.5 143 ILE B N 1
ATOM 3188 C CA . ILE B 1 143 ? 24.938 -6.297 2.938 1 98.5 143 ILE B CA 1
ATOM 3189 C C . ILE B 1 143 ? 24.781 -7.809 3.078 1 98.5 143 ILE B C 1
ATOM 3191 O O . ILE B 1 143 ? 25.406 -8.578 2.342 1 98.5 143 ILE B O 1
ATOM 3195 N N . ALA B 1 144 ? 23.922 -8.219 3.969 1 98.56 144 ALA B N 1
ATOM 3196 C CA . ALA B 1 144 ? 23.688 -9.648 4.172 1 98.56 144 ALA B CA 1
ATOM 3197 C C . ALA B 1 144 ? 23.188 -10.312 2.893 1 98.56 144 ALA B C 1
ATOM 3199 O O . ALA B 1 144 ? 23.703 -11.359 2.488 1 98.56 144 ALA B O 1
ATOM 3200 N N . GLY B 1 145 ? 22.234 -9.672 2.23 1 98.69 145 GLY B N 1
ATOM 3201 C CA . GLY B 1 145 ? 21.656 -10.234 1.021 1 98.69 145 GLY B CA 1
ATOM 3202 C C . GLY B 1 145 ? 22.656 -10.359 -0.113 1 98.69 145 GLY B C 1
ATOM 3203 O O . GLY B 1 145 ? 22.688 -11.383 -0.807 1 98.69 145 GLY B O 1
ATOM 3204 N N . THR B 1 146 ? 23.438 -9.359 -0.292 1 98.31 146 THR B N 1
ATOM 3205 C CA . THR B 1 146 ? 24.406 -9.383 -1.381 1 98.31 146 THR B CA 1
ATOM 3206 C C . THR B 1 146 ? 25.484 -10.445 -1.134 1 98.31 146 THR B C 1
ATOM 3208 O O . THR B 1 146 ? 25.859 -11.18 -2.049 1 98.31 146 THR B O 1
ATOM 3211 N N . PHE B 1 147 ? 25.906 -10.609 0.075 1 98 147 PHE B N 1
ATOM 3212 C CA . PHE B 1 147 ? 26.938 -11.609 0.351 1 98 147 PHE B CA 1
ATOM 3213 C C . PHE B 1 147 ? 26.359 -13.016 0.253 1 98 147 PHE B C 1
ATOM 3215 O O . PHE B 1 147 ? 27.062 -13.945 -0.156 1 98 147 PHE B O 1
ATOM 3222 N N . LEU B 1 148 ? 25.109 -13.195 0.596 1 98 148 LEU B N 1
ATOM 3223 C CA . LEU B 1 148 ? 24.453 -14.477 0.363 1 98 148 LEU B CA 1
ATOM 3224 C C . LEU B 1 148 ? 24.391 -14.797 -1.127 1 98 148 LEU B C 1
ATOM 3226 O O . LEU B 1 148 ? 24.609 -15.945 -1.526 1 98 148 LEU B O 1
ATOM 3230 N N . GLY B 1 149 ? 24.141 -13.773 -1.932 1 96.75 149 GLY B N 1
ATOM 3231 C CA . GLY B 1 149 ? 24.156 -13.961 -3.375 1 96.75 149 GLY B CA 1
ATOM 3232 C C . GLY B 1 149 ? 25.531 -14.281 -3.928 1 96.75 149 GLY B C 1
ATOM 3233 O O . GLY B 1 149 ? 25.672 -15.18 -4.762 1 96.75 149 GLY B O 1
ATOM 3234 N N . LEU B 1 150 ? 26.516 -13.594 -3.43 1 96.5 150 LEU B N 1
ATOM 3235 C CA . LEU B 1 150 ? 27.891 -13.82 -3.861 1 96.5 150 LEU B CA 1
ATOM 3236 C C . LEU B 1 150 ? 28.359 -15.211 -3.436 1 96.5 150 LEU B C 1
ATOM 3238 O O . LEU B 1 150 ? 29.078 -15.875 -4.18 1 96.5 150 LEU B O 1
ATOM 3242 N N . ALA B 1 151 ? 27.969 -15.641 -2.271 1 95.88 151 ALA B N 1
ATOM 3243 C CA . ALA B 1 151 ? 28.312 -16.984 -1.803 1 95.88 151 ALA B CA 1
ATOM 3244 C C . ALA B 1 151 ? 27.719 -18.047 -2.711 1 95.88 151 ALA B C 1
ATOM 3246 O O . ALA B 1 151 ? 28.344 -19.078 -2.967 1 95.88 151 ALA B O 1
ATOM 3247 N N . ARG B 1 152 ? 26.547 -17.781 -3.207 1 92.25 152 ARG B N 1
ATOM 3248 C CA . ARG B 1 152 ? 25.844 -18.734 -4.066 1 92.25 152 ARG B CA 1
ATOM 3249 C C . ARG B 1 152 ? 26.594 -18.938 -5.379 1 92.25 152 ARG B C 1
ATOM 3251 O O . ARG B 1 152 ? 26.594 -20.031 -5.949 1 92.25 152 ARG B O 1
ATOM 3258 N N . VAL B 1 153 ? 27.391 -17.891 -5.832 1 92.5 153 VAL B N 1
ATOM 3259 C CA . VAL B 1 153 ? 28.062 -17.969 -7.125 1 92.5 153 VAL B CA 1
ATOM 3260 C C . VAL B 1 153 ? 29.578 -18.047 -6.914 1 92.5 153 VAL B C 1
ATOM 3262 O O . VAL B 1 153 ? 30.344 -17.734 -7.824 1 92.5 153 VAL B O 1
ATOM 3265 N N . ASP B 1 154 ? 30 -18.375 -5.734 1 94.12 154 ASP B N 1
ATOM 3266 C CA . ASP B 1 154 ? 31.406 -18.516 -5.371 1 94.12 154 ASP B CA 1
ATOM 3267 C C . ASP B 1 154 ? 32.188 -17.25 -5.73 1 94.12 154 ASP B C 1
ATOM 3269 O O . ASP B 1 154 ? 33.312 -17.344 -6.289 1 94.12 154 ASP B O 1
ATOM 3273 N N . MET B 1 155 ? 31.578 -16.141 -5.613 1 92.62 155 MET B N 1
ATOM 3274 C CA . MET B 1 155 ? 32.188 -14.82 -5.746 1 92.62 155 MET B CA 1
ATOM 3275 C C . MET B 1 155 ? 32.531 -14.523 -7.199 1 92.62 155 MET B C 1
ATOM 3277 O O . MET B 1 155 ? 33.312 -13.609 -7.484 1 92.62 155 MET B O 1
ATOM 3281 N N . VAL B 1 156 ? 31.922 -15.25 -8.141 1 93.5 156 VAL B N 1
ATOM 3282 C CA . VAL B 1 156 ? 32.125 -15 -9.562 1 93.5 156 VAL B CA 1
ATOM 3283 C C . VAL B 1 156 ? 30.938 -14.266 -10.156 1 93.5 156 VAL B C 1
ATOM 3285 O O . VAL B 1 156 ? 29.828 -14.797 -10.18 1 93.5 156 VAL B O 1
ATOM 3288 N N . ILE B 1 157 ? 31.156 -13.094 -10.555 1 94.5 157 ILE B N 1
ATOM 3289 C CA . ILE B 1 157 ? 30.109 -12.25 -11.117 1 94.5 157 ILE B CA 1
ATOM 3290 C C . ILE B 1 157 ? 30.156 -12.312 -12.641 1 94.5 157 ILE B C 1
ATOM 3292 O O . ILE B 1 157 ? 31.156 -11.938 -13.258 1 94.5 157 ILE B O 1
ATOM 3296 N N . SER B 1 158 ? 29.109 -12.758 -13.242 1 93.44 158 SER B N 1
ATOM 3297 C CA . SER B 1 158 ? 29.156 -12.953 -14.688 1 93.44 158 SER B CA 1
ATOM 3298 C C . SER B 1 158 ? 27.922 -12.344 -15.367 1 93.44 158 SER B C 1
ATOM 3300 O O . SER B 1 158 ? 27.828 -12.359 -16.594 1 93.44 158 SER B O 1
ATOM 3302 N N . THR B 1 159 ? 26.953 -11.797 -14.609 1 96.56 159 THR B N 1
ATOM 3303 C CA . THR B 1 159 ? 25.719 -11.258 -15.18 1 96.56 159 THR B CA 1
ATOM 3304 C C . THR B 1 159 ? 25.609 -9.758 -14.93 1 96.56 159 THR B C 1
ATOM 3306 O O . THR B 1 159 ? 26.266 -9.227 -14.031 1 96.56 159 THR B O 1
ATOM 3309 N N . ALA B 1 160 ? 24.844 -9.07 -15.789 1 97.38 160 ALA B N 1
ATOM 3310 C CA . ALA B 1 160 ? 24.562 -7.656 -15.586 1 97.38 160 ALA B CA 1
ATOM 3311 C C . ALA B 1 160 ? 23.922 -7.414 -14.219 1 97.38 160 ALA B C 1
ATOM 3313 O O . ALA B 1 160 ? 24.234 -6.43 -13.547 1 97.38 160 ALA B O 1
ATOM 3314 N N . HIS B 1 161 ? 23.016 -8.289 -13.766 1 98.12 161 HIS B N 1
ATOM 3315 C CA . HIS B 1 161 ? 22.406 -8.219 -12.445 1 98.12 161 HIS B CA 1
ATOM 3316 C C . HIS B 1 161 ? 23.453 -8.25 -11.344 1 98.12 161 HIS B C 1
ATOM 3318 O O . HIS B 1 161 ? 23.438 -7.414 -10.438 1 98.12 161 HIS B O 1
ATOM 3324 N N . GLY B 1 162 ? 24.375 -9.195 -11.516 1 97.88 162 GLY B N 1
ATOM 3325 C CA . GLY B 1 162 ? 25.422 -9.305 -10.516 1 97.88 162 GLY B CA 1
ATOM 3326 C C . GLY B 1 162 ? 26.328 -8.086 -10.461 1 97.88 162 GLY B C 1
ATOM 3327 O O . GLY B 1 162 ? 26.688 -7.621 -9.375 1 97.88 162 GLY B O 1
ATOM 3328 N N . ILE B 1 163 ? 26.672 -7.555 -11.602 1 98.12 163 ILE B N 1
ATOM 3329 C CA . ILE B 1 163 ? 27.547 -6.391 -11.688 1 98.12 163 ILE B CA 1
ATOM 3330 C C . ILE B 1 163 ? 26.859 -5.184 -11.055 1 98.12 163 ILE B C 1
ATOM 3332 O O . ILE B 1 163 ? 27.438 -4.516 -10.195 1 98.12 163 ILE B O 1
ATOM 3336 N N . CYS B 1 164 ? 25.656 -4.973 -11.438 1 98.31 164 CYS B N 1
ATOM 3337 C CA . CYS B 1 164 ? 24.906 -3.854 -10.891 1 98.31 164 CYS B CA 1
ATOM 3338 C C . CYS B 1 164 ? 24.703 -4.02 -9.391 1 98.31 164 CYS B C 1
ATOM 3340 O O . CYS B 1 164 ? 24.766 -3.043 -8.633 1 98.31 164 CYS B O 1
ATOM 3342 N N . GLY B 1 165 ? 24.516 -5.262 -8.984 1 98.5 165 GLY B N 1
ATOM 3343 C CA . GLY B 1 165 ? 24.328 -5.535 -7.566 1 98.5 165 GLY B CA 1
ATOM 3344 C C . GLY B 1 165 ? 25.547 -5.18 -6.727 1 98.5 165 GLY B C 1
ATOM 3345 O O . GLY B 1 165 ? 25.406 -4.598 -5.648 1 98.5 165 GLY B O 1
ATOM 3346 N N . VAL B 1 166 ? 26.688 -5.488 -7.211 1 98.31 166 VAL B N 1
ATOM 3347 C CA . VAL B 1 166 ? 27.906 -5.203 -6.477 1 98.31 166 VAL B CA 1
ATOM 3348 C C . VAL B 1 166 ? 28.172 -3.697 -6.469 1 98.31 166 VAL B C 1
ATOM 3350 O O . VAL B 1 166 ? 28.594 -3.139 -5.457 1 98.31 166 VAL B O 1
ATOM 3353 N N . ILE B 1 167 ? 27.875 -3.031 -7.562 1 98.5 167 ILE B N 1
ATOM 3354 C CA . ILE B 1 167 ? 28 -1.578 -7.613 1 98.5 167 ILE B CA 1
ATOM 3355 C C . ILE B 1 167 ? 27.031 -0.943 -6.613 1 98.5 167 ILE B C 1
ATOM 3357 O O . ILE B 1 167 ? 27.422 -0.039 -5.867 1 98.5 167 ILE B O 1
ATOM 3361 N N . ALA B 1 168 ? 25.812 -1.446 -6.625 1 98.75 168 ALA B N 1
ATOM 3362 C CA . ALA B 1 168 ? 24.812 -0.94 -5.684 1 98.75 168 ALA B CA 1
ATOM 3363 C C . ALA B 1 168 ? 25.281 -1.119 -4.242 1 98.75 168 ALA B C 1
ATOM 3365 O O . ALA B 1 168 ? 25.109 -0.222 -3.414 1 98.75 168 ALA B O 1
ATOM 3366 N N . LEU B 1 169 ? 25.859 -2.254 -3.973 1 98.62 169 LEU B N 1
ATOM 3367 C CA . LEU B 1 169 ? 26.375 -2.514 -2.631 1 98.62 169 LEU B CA 1
ATOM 3368 C C . LEU B 1 169 ? 27.453 -1.506 -2.258 1 98.62 169 LEU B C 1
ATOM 3370 O O . LEU B 1 169 ? 27.438 -0.938 -1.164 1 98.62 169 LEU B O 1
ATOM 3374 N N . ALA B 1 170 ? 28.438 -1.322 -3.129 1 98.5 170 ALA B N 1
ATOM 3375 C CA . ALA B 1 170 ? 29.516 -0.385 -2.863 1 98.5 170 ALA B CA 1
ATOM 3376 C C . ALA B 1 170 ? 28.984 1.007 -2.545 1 98.5 170 ALA B C 1
ATOM 3378 O O . ALA B 1 170 ? 29.406 1.636 -1.572 1 98.5 170 ALA B O 1
ATOM 3379 N N . PHE B 1 171 ? 28.031 1.398 -3.262 1 98.62 171 PHE B N 1
ATOM 3380 C CA . PHE B 1 171 ? 27.5 2.738 -3.057 1 98.62 171 PHE B CA 1
ATOM 3381 C C . PHE B 1 171 ? 26.578 2.773 -1.838 1 98.62 171 PHE B C 1
ATOM 3383 O O . PHE B 1 171 ? 26.438 3.816 -1.198 1 98.62 171 PHE B O 1
ATOM 3390 N N . THR B 1 172 ? 25.906 1.705 -1.539 1 98.62 172 THR B N 1
ATOM 3391 C CA . THR B 1 172 ? 25.141 1.641 -0.298 1 98.62 172 THR B CA 1
ATOM 3392 C C . THR B 1 172 ? 26.062 1.795 0.911 1 98.62 172 THR B C 1
ATOM 3394 O O . THR B 1 172 ? 25.719 2.494 1.869 1 98.62 172 THR B O 1
ATOM 3397 N N . LEU B 1 173 ? 27.234 1.197 0.841 1 98.31 173 LEU B N 1
ATOM 3398 C CA . LEU B 1 173 ? 28.203 1.326 1.917 1 98.31 173 LEU B CA 1
ATOM 3399 C C . LEU B 1 173 ? 28.703 2.764 2.031 1 98.31 173 LEU B C 1
ATOM 3401 O O . LEU B 1 173 ? 28.828 3.299 3.137 1 98.31 173 LEU B O 1
ATOM 3405 N N . LEU B 1 174 ? 28.984 3.355 0.911 1 98 174 LEU B N 1
ATOM 3406 C CA . LEU B 1 174 ? 29.406 4.754 0.9 1 98 174 LEU B CA 1
ATOM 3407 C C . LEU B 1 174 ? 28.312 5.652 1.465 1 98 174 LEU B C 1
ATOM 3409 O O . LEU B 1 174 ? 28.594 6.582 2.223 1 98 174 LEU B O 1
ATOM 3413 N N . SER B 1 175 ? 27.109 5.367 1.064 1 97.81 175 SER B N 1
ATOM 3414 C CA . SER B 1 175 ? 25.969 6.133 1.572 1 97.81 175 SER B CA 1
ATOM 3415 C C . SER B 1 175 ? 25.812 5.957 3.078 1 97.81 175 SER B C 1
ATOM 3417 O O . SER B 1 175 ? 25.469 6.902 3.789 1 97.81 175 SER B O 1
ATOM 3419 N N . PHE B 1 176 ? 26 4.758 3.521 1 96.56 176 PHE B N 1
ATOM 3420 C CA . PHE B 1 176 ? 25.922 4.461 4.945 1 96.56 176 PHE B CA 1
ATOM 3421 C C . PHE B 1 176 ? 26.938 5.285 5.727 1 96.56 176 PHE B C 1
ATOM 3423 O O . PHE B 1 176 ? 26.594 5.926 6.723 1 96.56 176 PHE B O 1
ATOM 3430 N N . ILE B 1 177 ? 28.141 5.324 5.281 1 95.44 177 ILE B N 1
ATOM 3431 C CA . ILE B 1 177 ? 29.219 6.055 5.934 1 95.44 177 ILE B CA 1
ATOM 3432 C C . ILE B 1 177 ? 28.938 7.555 5.879 1 95.44 177 ILE B C 1
ATOM 3434 O O . ILE B 1 177 ? 29.031 8.25 6.895 1 95.44 177 ILE B O 1
ATOM 3438 N N . SER B 1 178 ? 28.594 8.039 4.738 1 94.81 178 SER B N 1
ATOM 3439 C CA . SER B 1 178 ? 28.312 9.461 4.598 1 94.81 178 SER B CA 1
ATOM 3440 C C . SER B 1 178 ? 27.094 9.867 5.426 1 94.81 178 SER B C 1
ATOM 3442 O O . SER B 1 178 ? 27.016 11 5.902 1 94.81 178 SER B O 1
ATOM 3444 N N . GLY B 1 179 ? 26.156 8.93 5.559 1 93.75 179 GLY B N 1
ATOM 3445 C CA . GLY B 1 179 ? 25.016 9.195 6.418 1 93.75 179 GLY B CA 1
ATOM 3446 C C . GLY B 1 179 ? 25.391 9.359 7.879 1 93.75 179 GLY B C 1
ATOM 3447 O O . GLY B 1 179 ? 24.859 10.234 8.562 1 93.75 179 GLY B O 1
ATOM 3448 N N . ILE B 1 180 ? 26.281 8.562 8.352 1 91.44 180 ILE B N 1
ATOM 3449 C CA . ILE B 1 180 ? 26.781 8.664 9.719 1 91.44 180 ILE B CA 1
ATOM 3450 C C . ILE B 1 180 ? 27.484 10 9.914 1 91.44 180 ILE B C 1
ATOM 3452 O O . ILE B 1 180 ? 27.281 10.688 10.922 1 91.44 180 ILE B O 1
ATOM 3456 N N . ILE B 1 181 ? 28.234 10.422 9 1 89.81 181 ILE B N 1
ATOM 3457 C CA . ILE B 1 181 ? 28.953 11.695 9.055 1 89.81 181 ILE B CA 1
ATOM 3458 C C . ILE B 1 181 ? 27.953 12.852 9.062 1 89.81 181 ILE B C 1
ATOM 3460 O O . ILE B 1 181 ? 28.094 13.805 9.828 1 89.81 181 ILE B O 1
ATOM 3464 N N . ALA B 1 182 ? 26.953 12.719 8.258 1 87.25 182 ALA B N 1
ATOM 3465 C CA . ALA B 1 182 ? 25.922 13.758 8.18 1 87.25 182 ALA B CA 1
ATOM 3466 C C . ALA B 1 182 ? 25.156 13.859 9.5 1 87.25 182 ALA B C 1
ATOM 3468 O O . ALA B 1 182 ? 24.797 14.961 9.922 1 87.25 182 ALA B O 1
ATOM 3469 N N . LEU B 1 183 ? 24.906 12.758 10.125 1 85.19 183 LEU B N 1
ATOM 3470 C CA . LEU B 1 183 ? 24.203 12.734 11.398 1 85.19 183 LEU B CA 1
ATOM 3471 C C . LEU B 1 183 ? 24.984 13.5 12.469 1 85.19 183 LEU B C 1
ATOM 3473 O O . LEU B 1 183 ? 24.391 14.242 13.258 1 85.19 183 LEU B O 1
ATOM 3477 N N . PHE B 1 184 ? 26.266 13.406 12.477 1 80.56 184 PHE B N 1
ATOM 3478 C CA . PHE B 1 184 ? 27.094 14.039 13.5 1 80.56 184 PHE B CA 1
ATOM 3479 C C . PHE B 1 184 ? 27.469 15.453 13.094 1 80.56 184 PHE B C 1
ATOM 3481 O O . PHE B 1 184 ? 27.844 16.266 13.938 1 80.56 184 PHE B O 1
ATOM 3488 N N . SER B 1 185 ? 27.516 15.719 11.883 1 72.94 185 SER B N 1
ATOM 3489 C CA . SER B 1 185 ? 27.828 17.078 11.438 1 72.94 185 SER B CA 1
ATOM 3490 C C . SER B 1 185 ? 26.734 18.047 11.859 1 72.94 185 SER B C 1
ATOM 3492 O O . SER B 1 185 ? 27.016 19.219 12.141 1 72.94 185 SER B O 1
ATOM 3494 N N . ALA B 1 186 ? 25.562 17.5 11.82 1 63.81 186 ALA B N 1
ATOM 3495 C CA . ALA B 1 186 ? 24.453 18.344 12.266 1 63.81 186 ALA B CA 1
ATOM 3496 C C . ALA B 1 186 ? 24.562 18.672 13.75 1 63.81 186 ALA B C 1
ATOM 3498 O O . ALA B 1 186 ? 24.125 19.75 14.188 1 63.81 186 ALA B O 1
ATOM 3499 N N . LYS B 1 187 ? 25.172 17.734 14.344 1 63.69 187 LYS B N 1
ATOM 3500 C CA . LYS B 1 187 ? 25.312 17.922 15.781 1 63.69 187 LYS B CA 1
ATOM 3501 C C . LYS B 1 187 ? 26.578 18.703 16.109 1 63.69 187 LYS B C 1
ATOM 3503 O O . LYS B 1 187 ? 26.594 19.484 17.078 1 63.69 187 LYS B O 1
ATOM 3508 N N . VAL B 1 188 ? 27.609 18.438 15.266 1 60.38 188 VAL B N 1
ATOM 3509 C CA . VAL B 1 188 ? 28.875 19.094 15.586 1 60.38 188 VAL B CA 1
ATOM 3510 C C . VAL B 1 188 ? 29.109 20.266 14.641 1 60.38 188 VAL B C 1
ATOM 3512 O O . VAL B 1 188 ? 29.719 20.094 13.578 1 60.38 188 VAL B O 1
ATOM 3515 N N . ARG B 1 189 ? 28.234 21.172 14.508 1 55.88 189 ARG B N 1
ATOM 3516 C CA . ARG B 1 189 ? 28.281 22.344 13.641 1 55.88 189 ARG B CA 1
ATOM 3517 C C . ARG B 1 189 ? 29.703 22.891 13.547 1 55.88 189 ARG B C 1
ATOM 3519 O O . ARG B 1 189 ? 30.047 23.578 12.578 1 55.88 189 ARG B O 1
ATOM 3526 N N . MET B 1 190 ? 30.484 22.703 14.5 1 54.03 190 MET B N 1
ATOM 3527 C CA . MET B 1 190 ? 31.734 23.469 14.609 1 54.03 190 MET B CA 1
ATOM 3528 C C . MET B 1 190 ? 32.781 22.906 13.68 1 54.03 190 MET B C 1
ATOM 3530 O O . MET B 1 190 ? 33.719 23.625 13.289 1 54.03 190 MET B O 1
ATOM 3534 N N . MET B 1 191 ? 32.75 21.75 13.258 1 52.34 191 MET B N 1
ATOM 3535 C CA . MET B 1 191 ? 33.938 21.234 12.586 1 52.34 191 MET B CA 1
ATOM 3536 C C . MET B 1 191 ? 33.656 20.859 11.141 1 52.34 191 MET B C 1
ATOM 3538 O O . MET B 1 191 ? 34.531 20.828 10.305 1 52.34 191 MET B O 1
ATOM 3542 N N . VAL B 1 192 ? 32.406 20.516 10.812 1 57.84 192 VAL B N 1
ATOM 3543 C CA . VAL B 1 192 ? 32.156 20.094 9.438 1 57.84 192 VAL B CA 1
ATOM 3544 C C . VAL B 1 192 ? 30.953 20.859 8.875 1 57.84 192 VAL B C 1
ATOM 3546 O O . VAL B 1 192 ? 29.906 20.922 9.508 1 57.84 192 VAL B O 1
ATOM 3549 N N . LYS B 1 193 ? 31.359 21.656 7.738 1 66.62 193 LYS B N 1
ATOM 3550 C CA . LYS B 1 193 ? 30.266 22.406 7.094 1 66.62 193 LYS B CA 1
ATOM 3551 C C . LYS B 1 193 ? 29.141 21.469 6.672 1 66.62 193 LYS B C 1
ATOM 3553 O O . LYS B 1 193 ? 29.359 20.531 5.906 1 66.62 193 LYS B O 1
ATOM 3558 N N . SER B 1 194 ? 27.984 21.594 7.113 1 77.88 194 SER B N 1
ATOM 3559 C CA . SER B 1 194 ? 26.828 20.75 6.93 1 77.88 194 SER B CA 1
ATOM 3560 C C . SER B 1 194 ? 26.406 20.688 5.465 1 77.88 194 SER B C 1
ATOM 3562 O O . SER B 1 194 ? 26 19.641 4.969 1 77.88 194 SER B O 1
ATOM 3564 N N . GLY B 1 195 ? 26.75 21.625 4.652 1 83.81 195 GLY B N 1
ATOM 3565 C CA . GLY B 1 195 ? 26.281 21.719 3.277 1 83.81 195 GLY B CA 1
ATOM 3566 C C . GLY B 1 195 ? 26.891 20.656 2.367 1 83.81 195 GLY B C 1
ATOM 3567 O O . GLY B 1 195 ? 26.172 19.797 1.85 1 83.81 195 GLY B O 1
ATOM 3568 N N . PRO B 1 196 ? 28.203 20.672 2.275 1 87.94 196 PRO B N 1
ATOM 3569 C CA . PRO B 1 196 ? 28.875 19.703 1.399 1 87.94 196 PRO B CA 1
ATOM 3570 C C . PRO B 1 196 ? 28.609 18.25 1.825 1 87.94 196 PRO B C 1
ATOM 3572 O O . PRO B 1 196 ? 28.484 17.375 0.975 1 87.94 196 PRO B O 1
ATOM 3575 N N . VAL B 1 197 ? 28.609 17.969 3.102 1 89.19 197 VAL B N 1
ATOM 3576 C CA . VAL B 1 197 ? 28.359 16.625 3.607 1 89.19 197 VAL B CA 1
ATOM 3577 C C . VAL B 1 197 ? 26.969 16.156 3.195 1 89.19 197 VAL B C 1
ATOM 3579 O O . VAL B 1 197 ? 26.781 15.016 2.768 1 89.19 197 VAL B O 1
ATOM 3582 N N . LYS B 1 198 ? 26 17.031 3.277 1 91.44 198 LYS B N 1
ATOM 3583 C CA . LYS B 1 198 ? 24.625 16.719 2.881 1 91.44 198 LYS B CA 1
ATOM 3584 C C . LYS B 1 198 ? 24.531 16.469 1.381 1 91.44 198 LYS B C 1
ATOM 3586 O O . LYS B 1 198 ? 23.844 15.547 0.947 1 91.44 198 LYS B O 1
ATOM 3591 N N . ILE B 1 199 ? 25.234 17.25 0.671 1 93.88 199 ILE B N 1
ATOM 3592 C CA . ILE B 1 199 ? 25.234 17.109 -0.781 1 93.88 199 ILE B CA 1
ATOM 3593 C C . ILE B 1 199 ? 25.812 15.742 -1.168 1 93.88 199 ILE B C 1
ATOM 3595 O O . ILE B 1 199 ? 25.234 15.039 -1.998 1 93.88 199 ILE B O 1
ATOM 3599 N N . ILE B 1 200 ? 26.906 15.375 -0.593 1 94.69 200 ILE B N 1
ATOM 3600 C CA . ILE B 1 200 ? 27.547 14.102 -0.892 1 94.69 200 ILE B CA 1
ATOM 3601 C C . ILE B 1 200 ? 26.625 12.953 -0.485 1 94.69 200 ILE B C 1
ATOM 3603 O O . ILE B 1 200 ? 26.422 12.008 -1.254 1 94.69 200 ILE B O 1
ATOM 3607 N N . HIS B 1 201 ? 26.016 13.008 0.668 1 95.88 201 HIS B N 1
ATOM 3608 C CA . HIS B 1 201 ? 25.125 11.953 1.142 1 95.88 201 HIS B CA 1
ATOM 3609 C C . HIS B 1 201 ? 23.922 11.805 0.225 1 95.88 201 HIS B C 1
ATOM 3611 O O . HIS B 1 201 ? 23.547 10.688 -0.128 1 95.88 201 HIS B O 1
ATOM 3617 N N . LEU B 1 202 ? 23.391 12.914 -0.191 1 96.69 202 LEU B N 1
ATOM 3618 C CA . LEU B 1 202 ? 22.234 12.898 -1.084 1 96.69 202 LEU B CA 1
ATOM 3619 C C . LEU B 1 202 ? 22.594 12.258 -2.42 1 96.69 202 LEU B C 1
ATOM 3621 O O . LEU B 1 202 ? 21.875 11.391 -2.914 1 96.69 202 LEU B O 1
ATOM 3625 N N . ALA B 1 203 ? 23.672 12.641 -2.977 1 96.94 203 ALA B N 1
ATOM 3626 C CA . ALA B 1 203 ? 24.094 12.148 -4.285 1 96.94 203 ALA B CA 1
ATOM 3627 C C . ALA B 1 203 ? 24.406 10.656 -4.242 1 96.94 203 ALA B C 1
ATOM 3629 O O . ALA B 1 203 ? 23.938 9.891 -5.086 1 96.94 203 ALA B O 1
ATOM 3630 N N . VAL B 1 204 ? 25.156 10.273 -3.254 1 97.88 204 VAL B N 1
ATOM 3631 C CA . VAL B 1 204 ? 25.562 8.883 -3.131 1 97.88 204 VAL B CA 1
ATOM 3632 C C . VAL B 1 204 ? 24.359 8.016 -2.799 1 97.88 204 VAL B C 1
ATOM 3634 O O . VAL B 1 204 ? 24.219 6.906 -3.328 1 97.88 204 VAL B O 1
ATOM 3637 N N . GLY B 1 205 ? 23.531 8.5 -1.898 1 97.88 205 GLY B N 1
ATOM 3638 C CA . GLY B 1 205 ? 22.312 7.766 -1.562 1 97.88 205 GLY B CA 1
ATOM 3639 C C . GLY B 1 205 ? 21.391 7.566 -2.746 1 97.88 205 GLY B C 1
ATOM 3640 O O . GLY B 1 205 ? 20.875 6.469 -2.953 1 97.88 205 GLY B O 1
ATOM 3641 N N . LEU B 1 206 ? 21.234 8.594 -3.506 1 97.75 206 LEU B N 1
ATOM 3642 C CA . LEU B 1 206 ? 20.406 8.531 -4.699 1 97.75 206 LEU B CA 1
ATOM 3643 C C . LEU B 1 206 ? 20.938 7.5 -5.684 1 97.75 206 LEU B C 1
ATOM 3645 O O . LEU B 1 206 ? 20.188 6.688 -6.219 1 97.75 206 LEU B O 1
ATOM 3649 N N . PHE B 1 207 ? 22.172 7.555 -5.902 1 98.06 207 PHE B N 1
ATOM 3650 C CA . PHE B 1 207 ? 22.797 6.605 -6.824 1 98.06 207 PHE B CA 1
ATOM 3651 C C . PHE B 1 207 ? 22.672 5.184 -6.297 1 98.06 207 PHE B C 1
ATOM 3653 O O . PHE B 1 207 ? 22.359 4.258 -7.051 1 98.06 207 PHE B O 1
ATOM 3660 N N . ALA B 1 208 ? 22.906 4.953 -5.023 1 98.56 208 ALA B N 1
ATOM 3661 C CA . ALA B 1 208 ? 22.875 3.633 -4.398 1 98.56 208 ALA B CA 1
ATOM 3662 C C . ALA B 1 208 ? 21.5 2.988 -4.562 1 98.56 208 ALA B C 1
ATOM 3664 O O . ALA B 1 208 ? 21.391 1.855 -5.039 1 98.56 208 ALA B O 1
ATOM 3665 N N . VAL B 1 209 ? 20.453 3.725 -4.238 1 98.69 209 VAL B N 1
ATOM 3666 C CA . VAL B 1 209 ? 19.109 3.162 -4.27 1 98.69 209 VAL B CA 1
ATOM 3667 C C . VAL B 1 209 ? 18.656 2.982 -5.719 1 98.69 209 VAL B C 1
ATOM 3669 O O . VAL B 1 209 ? 18 1.989 -6.051 1 98.69 209 VAL B O 1
ATOM 3672 N N . SER B 1 210 ? 19.047 3.918 -6.594 1 98.62 210 SER B N 1
ATOM 3673 C CA . SER B 1 210 ? 18.703 3.766 -8.008 1 98.62 210 SER B CA 1
ATOM 3674 C C . SER B 1 210 ? 19.344 2.508 -8.594 1 98.62 210 SER B C 1
ATOM 3676 O O . SER B 1 210 ? 18.672 1.716 -9.25 1 98.62 210 SER B O 1
ATOM 3678 N N . MET B 1 211 ? 20.594 2.35 -8.305 1 98.69 211 MET B N 1
ATOM 3679 C CA . MET B 1 211 ? 21.297 1.164 -8.797 1 98.69 211 MET B CA 1
ATOM 3680 C C . MET B 1 211 ? 20.703 -0.105 -8.188 1 98.69 211 MET B C 1
ATOM 3682 O O . MET B 1 211 ? 20.625 -1.139 -8.859 1 98.69 211 MET B O 1
ATOM 3686 N N . GLY B 1 212 ? 20.344 -0.049 -6.914 1 98.75 212 GLY B N 1
ATOM 3687 C CA . GLY B 1 212 ? 19.688 -1.18 -6.285 1 98.75 212 GLY B CA 1
ATOM 3688 C C . GLY B 1 212 ? 18.391 -1.565 -6.969 1 98.75 212 GLY B C 1
ATOM 3689 O O . GLY B 1 212 ? 18.156 -2.744 -7.238 1 98.75 212 GLY B O 1
ATOM 3690 N N . LEU B 1 213 ? 17.562 -0.602 -7.289 1 98.88 213 LEU B N 1
ATOM 3691 C CA . LEU B 1 213 ? 16.281 -0.872 -7.938 1 98.88 213 LEU B CA 1
ATOM 3692 C C . LEU B 1 213 ? 16.484 -1.323 -9.375 1 98.88 213 LEU B C 1
ATOM 3694 O O . LEU B 1 213 ? 15.758 -2.182 -9.875 1 98.88 213 LEU B O 1
ATOM 3698 N N . ILE B 1 214 ? 17.484 -0.749 -10.023 1 98.81 214 ILE B N 1
ATOM 3699 C CA . ILE B 1 214 ? 17.828 -1.206 -11.367 1 98.81 214 ILE B CA 1
ATOM 3700 C C . ILE B 1 214 ? 18.25 -2.67 -11.32 1 98.81 214 ILE B C 1
ATOM 3702 O O . ILE B 1 214 ? 17.859 -3.469 -12.172 1 98.81 214 ILE B O 1
ATOM 3706 N N . THR B 1 215 ? 19.062 -3.025 -10.32 1 98.75 215 THR B N 1
ATOM 3707 C CA . THR B 1 215 ? 19.469 -4.41 -10.117 1 98.75 215 THR B CA 1
ATOM 3708 C C . THR B 1 215 ? 18.266 -5.32 -9.953 1 98.75 215 THR B C 1
ATOM 3710 O O . THR B 1 215 ? 18.219 -6.41 -10.531 1 98.75 215 THR B O 1
ATOM 3713 N N . MET B 1 216 ? 17.297 -4.855 -9.195 1 98.56 216 MET B N 1
ATOM 3714 C CA . MET B 1 216 ? 16.078 -5.621 -8.969 1 98.56 216 MET B CA 1
ATOM 3715 C C . MET B 1 216 ? 15.312 -5.812 -10.273 1 98.56 216 MET B C 1
ATOM 3717 O O . MET B 1 216 ? 14.812 -6.906 -10.555 1 98.56 216 MET B O 1
ATOM 3721 N N . ILE B 1 217 ? 15.211 -4.777 -11.055 1 98.75 217 ILE B N 1
ATOM 3722 C CA . ILE B 1 217 ? 14.531 -4.824 -12.344 1 98.75 217 ILE B CA 1
ATOM 3723 C C . ILE B 1 217 ? 15.203 -5.852 -13.25 1 98.75 217 ILE B C 1
ATOM 3725 O O . ILE B 1 217 ? 14.531 -6.66 -13.891 1 98.75 217 ILE B O 1
ATOM 3729 N N . LEU B 1 218 ? 16.531 -5.852 -13.273 1 98.56 218 LEU B N 1
ATOM 3730 C CA . LEU B 1 218 ? 17.266 -6.852 -14.031 1 98.56 218 LEU B CA 1
ATOM 3731 C C . LEU B 1 218 ? 16.984 -8.258 -13.508 1 98.56 218 LEU B C 1
ATOM 3733 O O . LEU B 1 218 ? 16.891 -9.211 -14.281 1 98.56 218 LEU B O 1
ATOM 3737 N N . GLY B 1 219 ? 16.875 -8.344 -12.188 1 98.06 219 GLY B N 1
ATOM 3738 C CA . GLY B 1 219 ? 16.547 -9.625 -11.578 1 98.06 219 GLY B CA 1
ATOM 3739 C C . GLY B 1 219 ? 15.195 -10.148 -12.008 1 98.06 219 GLY B C 1
ATOM 3740 O O . GLY B 1 219 ? 15.047 -11.344 -12.289 1 98.06 219 GLY B O 1
ATOM 3741 N N . PHE B 1 220 ? 14.18 -9.297 -12.109 1 98.19 220 PHE B N 1
ATOM 3742 C CA . PHE B 1 220 ? 12.836 -9.688 -12.531 1 98.19 220 PHE B CA 1
ATOM 3743 C C . PHE B 1 220 ? 12.836 -10.141 -13.984 1 98.19 220 PHE B C 1
ATOM 3745 O O . PHE B 1 220 ? 11.969 -10.906 -14.406 1 98.19 220 PHE B O 1
ATOM 3752 N N . HIS B 1 221 ? 13.82 -9.688 -14.734 1 97.25 221 HIS B N 1
ATOM 3753 C CA . HIS B 1 221 ? 13.875 -9.984 -16.156 1 97.25 221 HIS B CA 1
ATOM 3754 C C . HIS B 1 221 ? 14.648 -11.273 -16.422 1 97.25 221 HIS B C 1
ATOM 3756 O O . HIS B 1 221 ? 14.547 -11.852 -17.5 1 97.25 221 HIS B O 1
ATOM 3762 N N . MET B 1 222 ? 15.438 -11.75 -15.453 1 96.5 222 MET B N 1
ATOM 3763 C CA . MET B 1 222 ? 16.219 -12.977 -15.617 1 96.5 222 MET B CA 1
ATOM 3764 C C . MET B 1 222 ? 15.297 -14.188 -15.758 1 96.5 222 MET B C 1
ATOM 3766 O O . MET B 1 222 ? 14.219 -14.227 -15.172 1 96.5 222 MET B O 1
ATOM 3770 N N . ASP B 1 223 ? 15.75 -15.203 -16.469 1 94.5 223 ASP B N 1
ATOM 3771 C CA . ASP B 1 223 ? 14.977 -16.406 -16.766 1 94.5 223 ASP B CA 1
ATOM 3772 C C . ASP B 1 223 ? 14.562 -17.125 -15.492 1 94.5 223 ASP B C 1
ATOM 3774 O O . ASP B 1 223 ? 13.477 -17.703 -15.422 1 94.5 223 ASP B O 1
ATOM 3778 N N . PHE B 1 224 ? 15.43 -17.016 -14.531 1 91.44 224 PHE B N 1
ATOM 3779 C CA . PHE B 1 224 ? 15.141 -17.703 -13.273 1 91.44 224 PHE B CA 1
ATOM 3780 C C . PHE B 1 224 ? 13.797 -17.234 -12.711 1 91.44 224 PHE B C 1
ATOM 3782 O O . PHE B 1 224 ? 13.055 -18.031 -12.133 1 91.44 224 PHE B O 1
ATOM 3789 N N . TYR B 1 225 ? 13.469 -15.984 -12.891 1 94.81 225 TYR B N 1
ATOM 3790 C CA . TYR B 1 225 ? 12.203 -15.453 -12.391 1 94.81 225 TYR B CA 1
ATOM 3791 C C . TYR B 1 225 ? 11.164 -15.391 -13.508 1 94.81 225 TYR B C 1
ATOM 3793 O O . TYR B 1 225 ? 10.031 -15.836 -13.336 1 94.81 225 TYR B O 1
ATOM 3801 N N . ALA B 1 226 ? 11.508 -15.047 -14.734 1 95.19 226 ALA B N 1
ATOM 3802 C CA . ALA B 1 226 ? 10.57 -14.602 -15.766 1 95.19 226 ALA B CA 1
ATOM 3803 C C . ALA B 1 226 ? 10.055 -15.781 -16.594 1 95.19 226 ALA B C 1
ATOM 3805 O O . ALA B 1 226 ? 8.953 -15.727 -17.141 1 95.19 226 ALA B O 1
ATOM 3806 N N . ALA B 1 227 ? 10.766 -16.844 -16.703 1 93.56 227 ALA B N 1
ATOM 3807 C CA . ALA B 1 227 ? 10.453 -17.922 -17.656 1 93.56 227 ALA B CA 1
ATOM 3808 C C . ALA B 1 227 ? 9.047 -18.469 -17.422 1 93.56 227 ALA B C 1
ATOM 3810 O O . ALA B 1 227 ? 8.289 -18.672 -18.375 1 93.56 227 ALA B O 1
ATOM 3811 N N . SER B 1 228 ? 8.633 -18.656 -16.125 1 91.06 228 SER B N 1
ATOM 3812 C CA . SER B 1 228 ? 7.336 -19.25 -15.828 1 91.06 228 SER B CA 1
ATOM 3813 C C . SER B 1 228 ? 6.352 -18.203 -15.312 1 91.06 228 SER B C 1
ATOM 3815 O O . SER B 1 228 ? 5.258 -18.547 -14.852 1 91.06 228 SER B O 1
ATOM 3817 N N . ARG B 1 229 ? 6.738 -16.906 -15.398 1 93.88 229 ARG B N 1
ATOM 3818 C CA . ARG B 1 229 ? 5.926 -15.828 -14.828 1 93.88 229 ARG B CA 1
ATOM 3819 C C . ARG B 1 229 ? 6.074 -14.539 -15.641 1 93.88 229 ARG B C 1
ATOM 3821 O O . ARG B 1 229 ? 6.363 -13.484 -15.078 1 93.88 229 ARG B O 1
ATOM 3828 N N . GLU B 1 230 ? 5.891 -14.648 -16.875 1 93.56 230 GLU B N 1
ATOM 3829 C CA . GLU B 1 230 ? 6.176 -13.523 -17.766 1 93.56 230 GLU B CA 1
ATOM 3830 C C . GLU B 1 230 ? 5.32 -12.305 -17.422 1 93.56 230 GLU B C 1
ATOM 3832 O O . GLU B 1 230 ? 5.836 -11.195 -17.297 1 93.56 230 GLU B O 1
ATOM 3837 N N . GLY B 1 231 ? 3.98 -12.523 -17.281 1 94.81 231 GLY B N 1
ATOM 3838 C CA . GLY B 1 231 ? 3.096 -11.422 -16.938 1 94.81 231 GLY B CA 1
ATOM 3839 C C . GLY B 1 231 ? 3.445 -10.773 -15.609 1 94.81 231 GLY B C 1
ATOM 3840 O O . GLY B 1 231 ? 3.482 -9.547 -15.5 1 94.81 231 GLY B O 1
ATOM 3841 N N . LEU B 1 232 ? 3.662 -11.57 -14.594 1 96.94 232 LEU B N 1
ATOM 3842 C CA . LEU B 1 232 ? 4.023 -11.062 -13.273 1 96.94 232 LEU B CA 1
ATOM 3843 C C . LEU B 1 232 ? 5.355 -10.328 -13.32 1 96.94 232 LEU B C 1
ATOM 3845 O O . LEU B 1 232 ? 5.504 -9.266 -12.703 1 96.94 232 LEU B O 1
ATOM 3849 N N . SER B 1 233 ? 6.336 -10.898 -14.062 1 97.94 233 SER B N 1
ATOM 3850 C CA . SER B 1 233 ? 7.633 -10.25 -14.25 1 97.94 233 SER B CA 1
ATOM 3851 C C . SER B 1 233 ? 7.477 -8.852 -14.828 1 97.94 233 SER B C 1
ATOM 3853 O O . SER B 1 233 ? 8.031 -7.887 -14.289 1 97.94 233 SER B O 1
ATOM 3855 N N . SER B 1 234 ? 6.695 -8.695 -15.82 1 97.94 234 SER B N 1
ATOM 3856 C CA . SER B 1 234 ? 6.465 -7.402 -16.453 1 97.94 234 SER B CA 1
ATOM 3857 C C . SER B 1 234 ? 5.801 -6.426 -15.5 1 97.94 234 SER B C 1
ATOM 3859 O O . SER B 1 234 ? 6.168 -5.25 -15.445 1 97.94 234 SER B O 1
ATOM 3861 N N . ALA B 1 235 ? 4.832 -6.91 -14.742 1 98.19 235 ALA B N 1
ATOM 3862 C CA . ALA B 1 235 ? 4.133 -6.051 -13.789 1 98.19 235 ALA B CA 1
ATOM 3863 C C . ALA B 1 235 ? 5.082 -5.531 -12.719 1 98.19 235 ALA B C 1
ATOM 3865 O O . ALA B 1 235 ? 5.074 -4.344 -12.391 1 98.19 235 ALA B O 1
ATOM 3866 N N . LEU B 1 236 ? 5.883 -6.395 -12.188 1 98.62 236 LEU B N 1
ATOM 3867 C CA . LEU B 1 236 ? 6.797 -6.016 -11.117 1 98.62 236 LEU B CA 1
ATOM 3868 C C . LEU B 1 236 ? 7.879 -5.07 -11.633 1 98.62 236 LEU B C 1
ATOM 3870 O O . LEU B 1 236 ? 8.328 -4.18 -10.906 1 98.62 236 LEU B O 1
ATOM 3874 N N . ILE B 1 237 ? 8.305 -5.262 -12.891 1 98.75 237 ILE B N 1
ATOM 3875 C CA . ILE B 1 237 ? 9.25 -4.344 -13.516 1 98.75 237 ILE B CA 1
ATOM 3876 C C . ILE B 1 237 ? 8.617 -2.961 -13.641 1 98.75 237 ILE B C 1
ATOM 3878 O O . ILE B 1 237 ? 9.234 -1.955 -13.289 1 98.75 237 ILE B O 1
ATOM 3882 N N . VAL B 1 238 ? 7.398 -2.91 -14.086 1 98.75 238 VAL B N 1
ATOM 3883 C CA . VAL B 1 238 ? 6.711 -1.634 -14.25 1 98.75 238 VAL B CA 1
ATOM 3884 C C . VAL B 1 238 ? 6.562 -0.945 -12.891 1 98.75 238 VAL B C 1
ATOM 3886 O O . VAL B 1 238 ? 6.848 0.249 -12.766 1 98.75 238 VAL B O 1
ATOM 3889 N N . PHE B 1 239 ? 6.145 -1.697 -11.852 1 98.75 239 PHE B N 1
ATOM 3890 C CA . PHE B 1 239 ? 6.023 -1.127 -10.516 1 98.75 239 PHE B CA 1
ATOM 3891 C C . PHE B 1 239 ? 7.367 -0.595 -10.031 1 98.75 239 PHE B C 1
ATOM 3893 O O . PHE B 1 239 ? 7.441 0.501 -9.477 1 98.75 239 PHE B O 1
ATOM 3900 N N . SER B 1 240 ? 8.445 -1.357 -10.258 1 98.75 240 SER B N 1
ATOM 3901 C CA . SER B 1 240 ? 9.773 -0.961 -9.789 1 98.75 240 SER B CA 1
ATOM 3902 C C . SER B 1 240 ? 10.266 0.289 -10.516 1 98.75 240 SER B C 1
ATOM 3904 O O . SER B 1 240 ? 10.891 1.158 -9.914 1 98.75 240 SER B O 1
ATOM 3906 N N . VAL B 1 241 ? 9.93 0.407 -11.789 1 98.81 241 VAL B N 1
ATOM 3907 C CA . VAL B 1 241 ? 10.312 1.582 -12.562 1 98.81 241 VAL B CA 1
ATOM 3908 C C . VAL B 1 241 ? 9.547 2.805 -12.062 1 98.81 241 VAL B C 1
ATOM 3910 O O . VAL B 1 241 ? 10.125 3.879 -11.883 1 98.81 241 VAL B O 1
ATOM 3913 N N . LEU B 1 242 ? 8.273 2.65 -11.805 1 98.75 242 LEU B N 1
ATOM 3914 C CA . LEU B 1 242 ? 7.461 3.756 -11.305 1 98.75 242 LEU B CA 1
ATOM 3915 C C . LEU B 1 242 ? 7.953 4.215 -9.938 1 98.75 242 LEU B C 1
ATOM 3917 O O . LEU B 1 242 ? 8.039 5.418 -9.672 1 98.75 242 LEU B O 1
ATOM 3921 N N . ILE B 1 243 ? 8.273 3.285 -9.07 1 98.69 243 ILE B N 1
ATOM 3922 C CA . ILE B 1 243 ? 8.797 3.6 -7.746 1 98.69 243 ILE B CA 1
ATOM 3923 C C . ILE B 1 243 ? 10.117 4.348 -7.883 1 98.69 243 ILE B C 1
ATOM 3925 O O . ILE B 1 243 ? 10.328 5.375 -7.23 1 98.69 243 ILE B O 1
ATOM 3929 N N . LEU B 1 244 ? 10.992 3.83 -8.75 1 98.69 244 LEU B N 1
ATOM 3930 C CA . LEU B 1 244 ? 12.297 4.441 -8.977 1 98.69 244 LEU B CA 1
ATOM 3931 C C . LEU B 1 244 ? 12.148 5.887 -9.43 1 98.69 244 LEU B C 1
ATOM 3933 O O . LEU B 1 244 ? 12.773 6.789 -8.867 1 98.69 244 LEU B O 1
ATOM 3937 N N . LEU B 1 245 ? 11.305 6.117 -10.391 1 98.5 245 LEU B N 1
ATOM 3938 C CA . LEU B 1 245 ? 11.109 7.465 -10.914 1 98.5 245 LEU B CA 1
ATOM 3939 C C . LEU B 1 245 ? 10.516 8.383 -9.852 1 98.5 245 LEU B C 1
ATOM 3941 O O . LEU B 1 245 ? 10.914 9.539 -9.734 1 98.5 245 LEU B O 1
ATOM 3945 N N . TYR B 1 246 ? 9.602 7.871 -9.078 1 98.56 246 TYR B N 1
ATOM 3946 C CA . TYR B 1 246 ? 8.922 8.695 -8.078 1 98.56 246 TYR B CA 1
ATOM 3947 C C . TYR B 1 246 ? 9.883 9.094 -6.961 1 98.56 246 TYR B C 1
ATOM 3949 O O . TYR B 1 246 ? 9.922 10.258 -6.555 1 98.56 246 TYR B O 1
ATOM 3957 N N . ILE B 1 247 ? 10.68 8.156 -6.434 1 97.69 247 ILE B N 1
ATOM 3958 C CA . ILE B 1 247 ? 11.484 8.43 -5.25 1 97.69 247 ILE B CA 1
ATOM 3959 C C . ILE B 1 247 ? 12.648 9.344 -5.621 1 97.69 247 ILE B C 1
ATOM 3961 O O . ILE B 1 247 ? 13.305 9.914 -4.742 1 97.69 247 ILE B O 1
ATOM 3965 N N . MET B 1 248 ? 12.945 9.523 -6.898 1 96.94 248 MET B N 1
ATOM 3966 C CA . MET B 1 248 ? 14.07 10.352 -7.328 1 96.94 248 MET B CA 1
ATOM 3967 C C . MET B 1 248 ? 13.672 11.82 -7.391 1 96.94 248 MET B C 1
ATOM 3969 O O . MET B 1 248 ? 14.531 12.703 -7.32 1 96.94 248 MET B O 1
ATOM 3973 N N . ILE B 1 249 ? 12.469 12.117 -7.477 1 96.25 249 ILE B N 1
ATOM 3974 C CA . ILE B 1 249 ? 11.984 13.469 -7.758 1 96.25 249 ILE B CA 1
ATOM 3975 C C . ILE B 1 249 ? 12.414 14.414 -6.641 1 96.25 249 ILE B C 1
ATOM 3977 O O . ILE B 1 249 ? 13.133 15.383 -6.883 1 96.25 249 ILE B O 1
ATOM 3981 N N . GLN B 1 250 ? 12.062 14.141 -5.473 1 94.31 250 GLN B N 1
ATOM 3982 C CA . GLN B 1 250 ? 12.297 15.07 -4.371 1 94.31 250 GLN B CA 1
ATOM 3983 C C . GLN B 1 250 ? 13.781 15.141 -4.02 1 94.31 250 GLN B C 1
ATOM 3985 O O . GLN B 1 250 ? 14.328 16.234 -3.826 1 94.31 250 GLN B O 1
ATOM 3990 N N . PRO B 1 251 ? 14.477 14.07 -3.938 1 94.62 251 PRO B N 1
ATOM 3991 C CA . PRO B 1 251 ? 15.906 14.148 -3.609 1 94.62 251 PRO B CA 1
ATOM 3992 C C . PRO B 1 251 ? 16.719 14.906 -4.664 1 94.62 251 PRO B C 1
ATOM 3994 O O . PRO B 1 251 ? 17.688 15.586 -4.332 1 94.62 251 PRO B O 1
ATOM 3997 N N . ILE B 1 252 ? 16.328 14.727 -5.914 1 95.12 252 ILE B N 1
ATOM 3998 C CA . ILE B 1 252 ? 17.016 15.484 -6.953 1 95.12 252 ILE B CA 1
ATOM 3999 C C . ILE B 1 252 ? 16.766 16.984 -6.758 1 95.12 252 ILE B C 1
ATOM 4001 O O . ILE B 1 252 ? 17.703 17.781 -6.855 1 95.12 252 ILE B O 1
ATOM 4005 N N . TYR B 1 253 ? 15.57 17.328 -6.477 1 94.75 253 TYR B N 1
ATOM 4006 C CA . TYR B 1 253 ? 15.25 18.719 -6.164 1 94.75 253 TYR B CA 1
ATOM 4007 C C . TYR B 1 253 ? 16.047 19.203 -4.953 1 94.75 253 TYR B C 1
ATOM 4009 O O . TYR B 1 253 ? 16.578 20.312 -4.957 1 94.75 253 TYR B O 1
ATOM 4017 N N . ASP B 1 254 ? 16.109 18.406 -3.926 1 93.44 254 ASP B N 1
ATOM 4018 C CA . ASP B 1 254 ? 16.844 18.766 -2.711 1 93.44 254 ASP B CA 1
ATOM 4019 C C . ASP B 1 254 ? 18.328 18.922 -2.996 1 93.44 254 ASP B C 1
ATOM 4021 O O . ASP B 1 254 ? 18.984 19.797 -2.426 1 93.44 254 ASP B O 1
ATOM 4025 N N . LEU B 1 255 ? 18.812 18.062 -3.811 1 93.94 255 LEU B N 1
ATOM 4026 C CA . LEU B 1 255 ? 20.219 18.125 -4.184 1 93.94 255 LEU B CA 1
ATOM 4027 C C . LEU B 1 255 ? 20.531 19.438 -4.898 1 93.94 255 LEU B C 1
ATOM 4029 O O . LEU B 1 255 ? 21.516 20.125 -4.562 1 93.94 255 LEU B O 1
ATOM 4033 N N . ILE B 1 256 ? 19.688 19.812 -5.805 1 94.19 256 ILE B N 1
ATOM 4034 C CA . ILE B 1 256 ? 19.875 21.047 -6.566 1 94.19 256 ILE B CA 1
ATOM 4035 C C . ILE B 1 256 ? 19.75 22.25 -5.637 1 94.19 256 ILE B C 1
ATOM 4037 O O . ILE B 1 256 ? 20.578 23.156 -5.664 1 94.19 256 ILE B O 1
ATOM 4041 N N . SER B 1 257 ? 18.766 22.25 -4.762 1 92.75 257 SER B N 1
ATOM 4042 C CA . SER B 1 257 ? 18.516 23.375 -3.859 1 92.75 257 SER B CA 1
ATOM 4043 C C . SER B 1 257 ? 19.625 23.531 -2.838 1 92.75 257 SER B C 1
ATOM 4045 O O . SER B 1 257 ? 20.062 24.641 -2.551 1 92.75 257 SER B O 1
ATOM 4047 N N . THR B 1 258 ? 20.094 22.422 -2.312 1 90.38 258 THR B N 1
ATOM 4048 C CA . THR B 1 258 ? 21.156 22.469 -1.322 1 90.38 258 THR B CA 1
ATOM 4049 C C . THR B 1 258 ? 22.469 22.922 -1.959 1 90.38 258 THR B C 1
ATOM 4051 O O . THR B 1 258 ? 23.234 23.656 -1.349 1 90.38 258 THR B O 1
ATOM 4054 N N . THR B 1 259 ? 22.734 22.484 -3.166 1 90.94 259 THR B N 1
ATOM 4055 C CA . THR B 1 259 ? 23.938 22.891 -3.883 1 90.94 259 THR B CA 1
ATOM 4056 C C . THR B 1 259 ? 23.922 24.391 -4.184 1 90.94 259 THR B C 1
ATOM 4058 O O . THR B 1 259 ? 24.922 25.078 -4.023 1 90.94 259 THR B O 1
ATOM 4061 N N . LYS B 1 260 ? 22.797 24.922 -4.555 1 91.69 260 LYS B N 1
ATOM 4062 C CA . LYS B 1 260 ? 22.656 26.344 -4.852 1 91.69 260 LYS B CA 1
ATOM 4063 C C . LYS B 1 260 ? 22.859 27.188 -3.596 1 91.69 260 LYS B C 1
ATOM 4065 O O . LYS B 1 260 ? 23.438 28.266 -3.658 1 91.69 260 LYS B O 1
ATOM 4070 N N . LYS B 1 261 ? 22.453 26.672 -2.498 1 87.44 261 LYS B N 1
ATOM 4071 C CA . LYS B 1 261 ? 22.578 27.406 -1.241 1 87.44 261 LYS B CA 1
ATOM 4072 C C . LYS B 1 261 ? 24 27.359 -0.7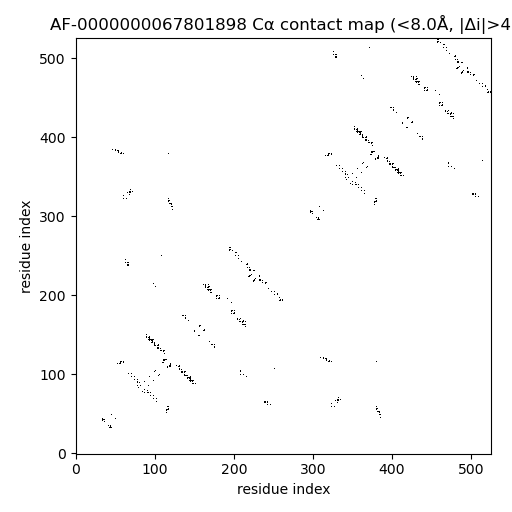16 1 87.44 261 LYS B C 1
ATOM 4074 O O . LYS B 1 261 ? 24.438 28.281 -0.011 1 87.44 261 LYS B O 1
ATOM 4079 N N . SER B 1 262 ? 24.656 26.359 -0.943 1 83.62 262 SER B N 1
ATOM 4080 C CA . SER B 1 262 ? 26 26.188 -0.43 1 83.62 262 SER B CA 1
ATOM 4081 C C . SER B 1 262 ? 27.031 26.875 -1.319 1 83.62 262 SER B C 1
ATOM 4083 O O . SER B 1 262 ? 28.188 27.062 -0.918 1 83.62 262 SER B O 1
ATOM 4085 N N . MET B 1 263 ? 26.719 27.25 -2.51 1 77.75 263 MET B N 1
ATOM 4086 C CA . MET B 1 263 ? 27.625 28 -3.387 1 77.75 263 MET B CA 1
ATOM 4087 C C . MET B 1 263 ? 27.297 29.484 -3.35 1 77.75 263 MET B C 1
ATOM 4089 O O . MET B 1 263 ? 28.203 30.312 -3.426 1 77.75 263 MET B O 1
#

Secondary structure (DSSP, 8-state):
-------------------------------------TTT------HHHHHHHHHHHHHHHHHHHHHHHHHHHHHHHHHHSSTT----HHHHHHHHHHHIIIIIIHHHHHHT-TT-TTTTTS-HHHHHHHHHHHHHHHHHHHHHHHHHHHHHTTT---SHHHHHHHHHHHHHHHHHHHHHHHHHHHH-TTTS-HHHHHHHHHHHHHHHHHHHHHHHHHHHHSHHHHTT-HHHHHHHHHHHHHHHHHHHHHHHHHHHHHHHHH-/-------------------------------------TTT------HHHHHHHHHHHHHHHHHHHHHHHHHHHHHHHHHHSSTT----HHHHHHHHHHHIIIIIIHHHHHHT-TT-TTTTTS-HHHHHHHHHHHHHHHHHHHHHHHHHHHHHTTT---SHHHHHHHHHHHHHHHHHHHHHHHHHHHH-TTTS-HHHHHHHHHHHHHHHHHHHHHHHHHHHHSHHHHTT-HHHHHHHHHHHHHHHHHHHHHHHHHHHHHHHHH-

InterPro domains:
  IPR006593 Cytochrome b561/ferric reductase, transmembrane domain [PF03188] (92-221)
  IPR006593 Cytochrome b561/ferric reductase, transmembrane domain [PS50939] (58-258)
  IPR006593 Cytochrome b561/ferric reductase, transmembrane domain [SM00665] (92-220)

Nearest PDB structures (foldseek):
  8oyy-assembly2_B  TM=4.802E-01  e=5.981E+00  synthetic construct
  4tql-assembly1_A  TM=2.117E-01  e=2.833E+00  synthetic construct
  7aal-assembly1_B  TM=1.911E-01  e=5.478E+00  Homo sapiens
  7aan-assembly1_B  TM=1.769E-01  e=7.131E+00  Homo sapiens
  8oyy-assembly2_B  TM=4.465E-01  e=3.441E+00  synthetic construct

Sequence (526 aa):
MDRPSTSRQSIEKVEMFEVREHVPYQAELTRAPAAYDEESGDVYDSSWTSAFRAMCQLINLLHHMQVAIVVFCLWHFALTAEANGTISNLELHIIFAGTGYQFFLVEAILTLHRHNSWSFQLSKDGKRIVHGCLQLIGSLFVIAGTFLGLARVDMVISTAHGICGVIALAFTLLSFISGIIALFSAKVRMMVKSGPVKIIHLAVGLFAVSMGLITMILGFHMDFYAASREGLSSALIVFSVLILLYIMIQPIYDLISTTKKSMMDRPSTSRQSIEKVEMFEVREHVPYQAELTRAPAAYDEESGDVYDSSWTSAFRAMCQLINLLHHMQVAIVVFCLWHFALTAEANGTISNLELHIIFAGTGYQFFLVEAILTLHRHNSWSFQLSKDGKRIVHGCLQLIGSLFVIAGTFLGLARVDMVISTAHGICGVIALAFTLLSFISGIIALFSAKVRMMVKSGPVKIIHLAVGLFAVSMGLITMILGFHMDFYAASREGLSSALIVFSVLILLYIMIQPIYDLISTTKKSM

Solvent-accessible surface area (backbone atoms only — not comparable to full-atom values): 27723 Å² total; per-residue (Å²): 135,81,75,76,78,79,76,77,74,76,76,73,75,74,74,73,73,72,74,72,71,77,65,73,76,69,76,68,72,68,63,74,62,65,58,62,49,77,84,78,68,56,83,43,73,50,72,63,58,27,47,52,52,22,51,46,9,42,55,41,42,50,46,52,20,44,39,42,37,48,51,48,50,47,44,52,46,37,66,55,67,37,90,86,59,62,77,53,46,56,32,47,14,49,43,28,29,44,40,10,42,57,42,29,38,44,48,21,56,42,38,70,33,81,49,26,35,29,44,52,60,39,52,73,67,52,33,50,50,54,23,51,51,26,39,52,53,12,48,51,26,31,53,54,8,48,50,31,39,33,60,66,47,73,69,59,73,86,46,73,41,47,52,34,40,52,52,15,48,55,29,41,51,52,21,51,53,36,44,54,50,40,61,47,20,70,70,39,62,85,79,37,70,54,53,66,44,46,48,51,26,49,54,37,38,51,50,14,52,49,35,35,52,49,20,49,40,45,46,36,66,33,61,91,52,19,71,92,31,54,70,60,27,53,51,46,36,51,47,51,51,52,46,53,58,56,69,44,50,60,56,52,51,50,46,54,53,50,50,61,70,66,104,137,80,75,79,78,76,75,78,74,75,74,75,76,73,75,74,74,73,76,73,73,77,68,73,80,70,78,69,74,69,64,73,65,70,59,63,51,77,84,77,67,55,83,47,71,50,72,62,58,27,48,51,51,22,51,47,9,40,54,41,43,51,46,52,22,43,38,42,36,49,50,50,51,48,44,51,47,38,67,56,68,37,91,85,58,64,76,52,45,57,32,48,14,49,43,28,28,45,39,9,42,57,43,29,38,45,48,21,55,42,39,70,34,81,49,28,35,29,45,52,59,38,52,75,65,53,33,49,51,53,23,51,50,26,38,51,53,12,48,51,27,32,51,54,8,48,51,30,40,33,59,67,47,74,70,57,74,87,46,71,39,47,51,35,41,52,52,14,49,54,30,41,53,51,21,52,54,36,43,54,50,39,60,47,21,70,71,40,62,86,79,37,71,54,53,65,44,46,47,51,26,50,54,36,38,52,51,13,54,51,35,34,50,50,21,49,41,45,47,37,65,34,61,93,53,17,71,90,30,52,71,61,26,52,51,48,37,52,47,51,50,53,44,54,58,57,68,44,51,61,56,52,52,49,44,54,53,51,52,62,70,66,104

Organism: Spodoptera frugiperda (NCBI:txid7108)

pLDDT: mean 83.57, std 23.99, range [25.92, 98.88]

Foldseek 3Di:
DDDPPPPPPPPPPPPPPPPPPPPPPPPPPPPVPQPCPVPPNPSNPPPVNVVVLVVLQVVLVVLVVLLVVLLVVQLVCLQPVDVVRDHALLSLLSNLLSCLLSPLLLVLLLLPPCSHNPNVPPDPVRSLVSSLVSLVSSLVSLVSSLVSVCVVVVNDQDDPLNVLSVVLNVLSVVLNVLSVVLVCCVVVVPPDPNLVSLLSNLVSSLSSSLSSLVSVLVVLVDCSNCVVPVPVSVVSNVSSVVSNVVSNVVSVVVSVVSVVVVD/DDDDPPPPPPPPPPPPPPPPPPPDPPPPPPPPPQPCPVPPNPRNPPPVNVVVLVVLQVVLVVLLVLLVVLLVVQLVCLQPVDVVRDHALLSLLSNLLSCLLSPLLLVLLLLPPCSHNPNVPPDPVVSLVSSLVSLVSSLVSLVSSLVSVCVVVVNDDDDPLNVLSVVLNVLSVVLNVLSVVLVCCVVVVPPDPNLVSLLSNLVSSLSSSLSSLVSVLVVLVDCSNCVVPVPVSVVSNVSSVVSNVVSNVVSVVVSVVSVVVVD